Protein AF-A0AAD1P1B4-F1 (afdb_monomer)

Foldseek 3Di:
DEPLLLVLVVVCQVDPFDFPVNVCVVSVDDPVVVVVSLVLLQVQADPQFRWDDDPRTIHGPDHPVRLLVSQVPDALVSYQYDLLLLLLLVLLVLLLDQFDAQVVSCVRNVDDPVSSVVSVVVNQVLQVVQQKDWDADPPTHIHIDDQNLLSLLSNLVSLLVQWFQDPLRAIDGDSNDHNSSPSSPVVLCVSLVVQLVLQSVLCVPQPVVAFAADRSLSSSSSSSSSSQVSCVVVVNHRPDQPLLPPFDFDQSVSDVDDSVRSSSRLSSLLGHTPDHPDQDDGPVCLVLLVQLLVLLQVPAPFDQPCSPVSSRVSSSLLSNQLSCQSSVPDDDDPVQPCQCVVCVPSLVSNLVSCVVVCVVSVGHRDSSSSSVVSVSSVVSSVVRVVVVVVVVVVVD

InterPro domains:
  IPR050661 BglG family transcriptional antiterminators [PTHR30185] (6-380)

Radius of gyration: 24.42 Å; Cα contacts (8 Å, |Δi|>4): 471; chains: 1; bounding box: 84×42×64 Å

Solvent-accessible surface area (backbone atoms only — not comparable to full-atom values): 22217 Å² total; per-residue (Å²): 92,38,67,64,51,56,52,50,52,54,49,45,54,76,44,55,73,30,49,47,66,57,51,28,63,77,67,74,42,56,71,69,55,52,53,50,45,40,52,63,50,37,76,69,41,59,80,88,37,33,64,44,76,60,90,64,29,38,39,52,67,40,47,73,69,55,50,28,55,42,37,74,68,52,44,45,91,58,35,57,76,52,58,67,51,53,39,55,42,50,51,42,48,28,67,78,33,83,60,37,39,61,76,69,62,46,56,68,53,72,63,54,74,70,53,60,59,66,32,47,65,58,43,50,52,62,30,53,81,57,67,33,45,79,45,79,41,89,100,59,29,33,21,68,48,62,57,55,63,52,52,50,52,56,41,33,63,61,46,54,79,15,40,39,71,49,73,93,66,38,79,39,67,34,71,77,31,51,59,57,37,40,55,42,23,53,51,49,54,61,80,25,47,70,28,42,55,53,25,40,52,48,39,60,73,53,40,53,82,66,35,38,59,32,72,68,35,44,48,47,51,39,49,38,42,11,50,50,50,45,34,42,76,72,69,56,62,59,86,73,42,73,90,52,69,84,60,73,66,65,88,63,73,78,52,96,47,68,40,51,28,51,47,47,25,44,53,58,58,40,44,53,65,75,40,63,94,70,83,84,81,34,83,82,51,53,65,54,46,53,52,27,49,51,54,57,49,71,76,44,95,62,73,77,85,56,59,66,63,52,46,52,55,53,42,54,49,52,57,16,49,55,51,23,50,78,67,69,61,79,80,91,55,81,86,40,72,57,40,50,81,76,37,51,70,59,40,55,51,54,59,58,46,43,45,69,56,25,63,76,70,74,46,69,82,48,70,66,52,51,30,49,53,48,50,54,51,51,52,50,57,52,54,40,51,55,51,51,52,52,59,64,64,73,76,115

Sequence (396 aa):
MNHFDLSFLKYLQDNSPLPVEEAVERFGKTLSTLKRTMKELNELLPENVQLHQDNQFITTRIGYSEYRQFLARVQFNRYITTAEERVKDLFVALCLHDVVNKNDYYKKFYVSAGTVKNDNPVMMSLVQERDLIVQSIPRKGSRLAGDEFQLRLAACMTILKTVEIGEDHRLIAHQANEPTGRSIAEQFLHECAAQINQAVDYYEEKISPVIALGYNGRKYLLVYLSLALHRIRRGHRITESSAAEFLTTFPYGVLPDADENICLDLLIASLTFTHRPFTLYDARLVSYVKRTCHALAGCLENTIHNQHAWFAEIYNFIYAAIIQNKFHLWFDDKKLHDVQRRYPELWEHVQYAVKEIEHHWQTTFSAIHLATLVLIIKKYALKNRVLAIRKSGSLL

Organism: Citrobacter braakii (NCBI:txid57706)

Secondary structure (DSSP, 8-state):
-BHHHHHHHHHHHHH-SEEHHHHHHHHT--HHHHHHHHHHHHTTS-GGG--EEETTEEE----HHHHHHHHHH--GGG-B--HHHHHHHHHHHHHHSS-B-HHHHHGGGT--HHHHHHHHHHHHHHHHTTTEEEEEETTTEEEEEE-HHHHHHHHHHHHHTTEEE-GGG-EEE-TT--HHHHHHHHHHHHHTHHHHHHHHHHIIIIITTT-EE-HHHHHHHHHHHHHHHHHHHTT------GGGTTS-------SSSHHHHHHHHHHHHTSPEEE-S-----HHHHHHHHHHHHHHHTT-SS--S-HHHHHHHHHHHHHHHHHHHHTT-----GGGTTHHHH-HHHHHHHHHHHHHHHHHHT----HHHHHHHHHHHHHHHHHHHHHHHHHHHT--

Mean predicted aligned error: 5.77 Å

Nearest PDB structures (foldseek):
  3rio-assembly1_A  TM=8.010E-01  e=2.806E-01  Bacillus subtilis

pLDDT: mean 92.09, std 7.9, range [37.03, 98.69]

Structure (mmCIF, N/CA/C/O backbone):
data_AF-A0AAD1P1B4-F1
#
_entry.id   AF-A0AAD1P1B4-F1
#
loop_
_atom_site.group_PDB
_atom_site.id
_atom_site.type_symbol
_atom_site.label_atom_id
_atom_site.label_alt_id
_atom_site.label_comp_id
_atom_site.label_asym_id
_atom_site.label_entity_id
_atom_site.label_seq_id
_atom_site.pdbx_PDB_ins_code
_atom_site.Cartn_x
_atom_site.Cartn_y
_atom_site.Cartn_z
_atom_site.occupancy
_atom_site.B_iso_or_equiv
_atom_site.auth_seq_id
_atom_site.auth_comp_id
_atom_site.auth_asym_id
_atom_site.auth_atom_id
_atom_site.pdbx_PDB_model_num
ATOM 1 N N . MET A 1 1 ? -5.031 7.554 25.558 1.00 91.44 1 MET A N 1
ATOM 2 C CA . MET A 1 1 ? -4.159 7.125 24.451 1.00 91.44 1 MET A CA 1
ATOM 3 C C . MET A 1 1 ? -4.677 7.582 23.093 1.00 91.44 1 MET A C 1
ATOM 5 O O . MET A 1 1 ? -5.879 7.550 22.853 1.00 91.44 1 MET A O 1
ATOM 9 N N . ASN A 1 2 ? -3.782 8.007 22.212 1.00 92.56 2 ASN A N 1
ATOM 10 C CA . ASN A 1 2 ? -4.012 8.453 20.838 1.00 92.56 2 ASN A CA 1
ATOM 11 C C . ASN A 1 2 ? -2.804 8.063 19.953 1.00 92.56 2 ASN A C 1
ATOM 13 O O . ASN A 1 2 ? -1.852 7.446 20.433 1.00 92.56 2 ASN A O 1
ATOM 17 N N . HIS A 1 3 ? -2.827 8.433 18.669 1.00 91.50 3 HIS A N 1
ATOM 18 C CA . HIS A 1 3 ? -1.754 8.107 17.719 1.00 91.50 3 HIS A CA 1
ATOM 19 C C . HIS A 1 3 ? -0.358 8.604 18.153 1.00 91.50 3 HIS A C 1
ATOM 21 O O . HIS A 1 3 ? 0.642 7.920 17.936 1.00 91.50 3 HIS A O 1
ATOM 27 N N . PHE A 1 4 ? -0.267 9.768 18.808 1.00 94.25 4 PHE A N 1
ATOM 28 C CA . PHE A 1 4 ? 1.010 10.274 19.318 1.00 94.25 4 PHE A CA 1
ATOM 29 C C . PHE A 1 4 ? 1.595 9.355 20.397 1.00 94.25 4 PHE A C 1
ATOM 31 O O . PHE A 1 4 ? 2.793 9.092 20.373 1.00 94.25 4 PHE A O 1
ATOM 38 N N . ASP A 1 5 ? 0.772 8.811 21.294 1.00 95.06 5 ASP A N 1
ATOM 39 C CA . ASP A 1 5 ? 1.265 7.913 22.343 1.00 95.06 5 ASP A CA 1
ATOM 40 C C . ASP A 1 5 ? 1.856 6.621 21.745 1.00 95.06 5 ASP A C 1
ATOM 42 O O . ASP A 1 5 ? 2.903 6.146 22.191 1.00 95.06 5 ASP A O 1
ATOM 46 N N . LEU A 1 6 ? 1.232 6.084 20.687 1.00 94.62 6 LEU A N 1
ATOM 47 C CA . LEU A 1 6 ? 1.732 4.904 19.971 1.00 94.62 6 LEU A CA 1
ATOM 48 C C . LEU A 1 6 ? 3.036 5.194 19.215 1.00 94.62 6 LEU A C 1
ATOM 50 O O . LEU A 1 6 ? 3.967 4.383 19.266 1.00 94.62 6 LEU A O 1
ATOM 54 N N . SER A 1 7 ? 3.131 6.353 18.551 1.00 93.69 7 SER A N 1
ATOM 55 C CA . SER A 1 7 ? 4.341 6.750 17.821 1.00 93.69 7 SER A CA 1
ATOM 56 C C . SER A 1 7 ? 5.510 7.049 18.765 1.00 93.69 7 SER A C 1
ATOM 58 O O . SER A 1 7 ? 6.650 6.685 18.470 1.00 93.69 7 SER A O 1
ATOM 60 N N . PHE A 1 8 ? 5.223 7.628 19.933 1.00 96.38 8 PHE A N 1
ATOM 61 C CA . PHE A 1 8 ? 6.200 7.872 20.986 1.00 96.38 8 PHE A CA 1
ATOM 62 C C . PHE A 1 8 ? 6.771 6.562 21.536 1.00 96.38 8 PHE A C 1
ATOM 64 O O . PHE A 1 8 ? 7.991 6.402 21.592 1.00 96.38 8 PHE A O 1
ATOM 71 N N . LEU A 1 9 ? 5.908 5.590 21.861 1.00 96.25 9 LEU A N 1
ATOM 72 C CA . LEU A 1 9 ? 6.353 4.277 22.332 1.00 96.25 9 LEU A CA 1
ATOM 73 C C . LEU A 1 9 ? 7.196 3.548 21.279 1.00 96.25 9 LEU A C 1
ATOM 75 O O . LEU A 1 9 ? 8.240 2.985 21.609 1.00 96.25 9 LEU A O 1
ATOM 79 N N . LYS A 1 10 ? 6.774 3.586 20.007 1.00 94.75 10 LYS A N 1
ATOM 80 C CA . LYS A 1 10 ? 7.530 2.978 18.906 1.00 94.75 10 LYS A CA 1
ATOM 81 C C . LYS A 1 10 ? 8.913 3.608 18.755 1.00 94.75 10 LYS A C 1
ATOM 83 O O . LYS A 1 10 ? 9.893 2.894 18.573 1.00 94.75 10 LYS A O 1
ATOM 88 N N . TYR A 1 11 ? 9.003 4.932 18.852 1.00 94.94 11 TYR A N 1
ATOM 89 C CA . TYR A 1 11 ? 10.284 5.623 18.755 1.00 94.94 11 TYR A CA 1
ATOM 90 C C . TYR A 1 11 ? 11.222 5.260 19.907 1.00 94.94 11 TYR A C 1
ATOM 92 O O . TYR A 1 11 ? 12.392 4.972 19.665 1.00 94.94 11 TYR A O 1
ATOM 100 N N . LEU A 1 12 ? 10.707 5.208 21.139 1.00 94.81 12 LEU A N 1
ATOM 101 C CA . LEU A 1 12 ? 11.480 4.779 22.305 1.00 94.81 12 LEU A CA 1
ATOM 102 C C . LEU A 1 12 ? 11.983 3.340 22.174 1.00 94.81 12 LEU A C 1
ATOM 104 O O . LEU A 1 12 ? 13.131 3.075 22.506 1.00 94.81 12 LEU A O 1
ATOM 108 N N . GLN A 1 13 ? 11.165 2.431 21.641 1.00 94.94 13 GLN A N 1
ATOM 109 C CA . GLN A 1 13 ? 11.558 1.041 21.390 1.00 94.94 13 GLN A CA 1
ATOM 110 C C . GLN A 1 13 ? 12.777 0.925 20.455 1.00 94.94 13 GLN A C 1
ATOM 112 O O . GLN A 1 13 ? 13.533 -0.038 20.564 1.00 94.94 13 GLN A O 1
ATOM 117 N N . ASP A 1 14 ? 12.972 1.883 19.545 1.00 92.12 14 ASP A N 1
ATOM 118 C CA . ASP A 1 14 ? 14.087 1.885 18.591 1.00 92.12 14 ASP A CA 1
ATOM 119 C C . ASP A 1 14 ? 15.277 2.763 19.047 1.00 92.12 14 ASP A C 1
ATOM 121 O O . ASP A 1 14 ? 16.375 2.606 18.518 1.00 92.12 14 ASP A O 1
ATOM 125 N N . ASN A 1 15 ? 15.081 3.681 20.006 1.00 93.69 15 ASN A N 1
ATOM 126 C CA . ASN A 1 15 ? 16.052 4.737 20.353 1.00 93.69 15 ASN A CA 1
ATOM 127 C C . ASN A 1 15 ? 16.263 4.913 21.871 1.00 93.69 15 ASN A C 1
ATOM 129 O O . ASN A 1 15 ? 16.631 5.995 22.319 1.00 93.69 15 ASN A O 1
ATOM 133 N N . SER A 1 16 ? 16.000 3.890 22.690 1.00 91.25 16 SER A N 1
ATOM 134 C CA . SER A 1 16 ? 16.293 3.951 24.130 1.00 91.25 16 SER A CA 1
ATOM 135 C C . SER A 1 16 ? 17.776 3.649 24.410 1.00 91.25 16 SER A C 1
ATOM 137 O O . SER A 1 16 ? 18.298 2.680 23.852 1.00 91.25 16 SER A O 1
ATOM 139 N N . PRO A 1 17 ? 18.461 4.404 25.296 1.00 94.62 17 PRO A N 1
ATOM 140 C CA . PRO A 1 17 ? 17.980 5.567 26.053 1.00 94.62 17 PRO A CA 1
ATOM 141 C C . PRO A 1 17 ? 17.828 6.826 25.184 1.00 94.62 17 PRO A C 1
ATOM 143 O O . PRO A 1 17 ? 18.706 7.138 24.386 1.00 94.62 17 PRO A O 1
ATOM 146 N N . LEU A 1 18 ? 16.743 7.580 25.393 1.00 96.12 18 LEU A N 1
ATOM 147 C CA . LEU A 1 18 ? 16.405 8.765 24.597 1.00 96.12 18 LEU A CA 1
ATOM 148 C C . LEU A 1 18 ? 16.591 10.059 25.410 1.00 96.12 18 LEU A C 1
ATOM 150 O O . LEU A 1 18 ? 15.921 10.202 26.436 1.00 96.12 18 LEU A O 1
ATOM 154 N N . PRO A 1 19 ? 17.425 11.026 24.982 1.00 97.12 19 PRO A N 1
ATOM 155 C CA . PRO A 1 19 ? 17.491 12.339 25.621 1.00 97.12 19 PRO A CA 1
ATOM 156 C C . PRO A 1 19 ? 16.135 13.063 25.626 1.00 97.12 19 PRO A C 1
ATOM 158 O O . PRO A 1 19 ? 15.416 13.096 24.627 1.00 97.12 19 PRO A O 1
ATOM 161 N N . VAL A 1 20 ? 15.787 13.698 26.746 1.00 96.12 20 VAL A N 1
ATOM 162 C CA . VAL A 1 20 ? 14.531 14.448 26.911 1.00 96.12 20 VAL A CA 1
ATOM 163 C C . VAL A 1 20 ? 14.445 15.619 25.932 1.00 96.12 20 VAL A C 1
ATOM 165 O O . VAL A 1 20 ? 13.376 15.858 25.375 1.00 96.12 20 VAL A O 1
ATOM 168 N N . GLU A 1 21 ? 15.546 16.337 25.714 1.00 95.88 21 GLU A N 1
ATOM 169 C CA . GLU A 1 21 ? 15.596 17.466 24.776 1.00 95.88 21 GLU A CA 1
ATOM 170 C C . GLU A 1 21 ? 15.303 17.008 23.344 1.00 95.88 21 GLU A C 1
ATOM 172 O O . GLU A 1 21 ? 14.445 17.591 22.682 1.00 95.88 21 GLU A O 1
ATOM 177 N N . GLU A 1 22 ? 15.905 15.891 22.921 1.00 95.75 22 GLU A N 1
ATOM 178 C CA . GLU A 1 22 ? 15.639 15.276 21.617 1.00 95.75 22 GLU A CA 1
ATOM 179 C C . GLU A 1 22 ? 14.166 14.863 21.486 1.00 95.75 22 GLU A C 1
ATOM 181 O O . GLU A 1 22 ? 13.530 15.117 20.464 1.00 95.75 22 GLU A O 1
ATOM 186 N N . ALA A 1 23 ? 13.581 14.263 22.528 1.00 94.81 23 ALA A N 1
ATOM 187 C CA . ALA A 1 23 ? 12.168 13.893 22.522 1.00 94.81 23 ALA A CA 1
ATOM 188 C C . ALA A 1 23 ? 11.247 15.124 22.401 1.00 94.81 23 ALA A C 1
ATOM 190 O O . ALA A 1 23 ? 10.267 15.104 21.652 1.00 94.81 23 ALA A O 1
ATOM 191 N N . VAL A 1 24 ? 11.551 16.204 23.123 1.00 95.75 24 VAL A N 1
ATOM 192 C CA . VAL A 1 24 ? 10.784 17.458 23.078 1.00 95.75 24 VAL A CA 1
ATOM 193 C C . VAL A 1 24 ? 10.847 18.084 21.687 1.00 95.75 24 VAL A C 1
ATOM 195 O O . VAL A 1 24 ? 9.801 18.438 21.139 1.00 95.75 24 VAL A O 1
ATOM 198 N N . GLU A 1 25 ? 12.045 18.176 21.109 1.00 94.88 25 GLU A N 1
ATOM 199 C CA . GLU A 1 25 ? 12.268 18.729 19.773 1.00 94.88 25 GLU A CA 1
ATOM 200 C C . GLU A 1 25 ? 11.558 17.892 18.706 1.00 94.88 25 GLU A C 1
ATOM 202 O O . GLU A 1 25 ? 10.738 18.410 17.946 1.00 94.88 25 GLU A O 1
ATOM 207 N N . ARG A 1 26 ? 11.792 16.575 18.700 1.00 93.69 26 ARG A N 1
ATOM 208 C CA . ARG A 1 26 ? 11.261 15.664 17.682 1.00 93.69 26 ARG A CA 1
ATOM 209 C C . ARG A 1 26 ? 9.738 15.650 17.630 1.00 93.69 26 ARG A C 1
ATOM 211 O O . ARG A 1 26 ? 9.158 15.610 16.547 1.00 93.69 26 ARG A O 1
ATOM 218 N N . PHE A 1 27 ? 9.086 15.615 18.790 1.00 94.19 27 PHE A N 1
ATOM 219 C CA . PHE A 1 27 ? 7.631 15.491 18.863 1.00 94.19 27 PHE A CA 1
ATOM 220 C C . PHE A 1 27 ? 6.909 16.837 18.990 1.00 94.19 27 PHE A C 1
ATOM 222 O O . PHE A 1 27 ? 5.675 16.871 18.953 1.00 94.19 27 PHE A O 1
ATOM 229 N N . GLY A 1 28 ? 7.645 17.939 19.168 1.00 95.19 28 GLY A N 1
ATOM 230 C CA . GLY A 1 28 ? 7.071 19.260 19.423 1.00 95.19 28 GLY A CA 1
ATOM 231 C C . GLY A 1 28 ? 6.165 19.275 20.660 1.00 95.19 28 GLY A C 1
ATOM 232 O O . GLY A 1 28 ? 5.121 19.930 20.663 1.00 95.19 28 GLY A O 1
ATOM 233 N N . LYS A 1 29 ? 6.500 18.487 21.693 1.00 95.31 29 LYS A N 1
ATOM 234 C CA . LYS A 1 29 ? 5.714 18.343 22.932 1.00 95.31 29 LYS A CA 1
ATOM 235 C C . LYS A 1 29 ? 6.515 18.801 24.138 1.00 95.31 29 LYS A C 1
ATOM 237 O O . LYS A 1 29 ? 7.717 18.605 24.208 1.00 95.31 29 LYS A O 1
ATOM 242 N N . THR A 1 30 ? 5.831 19.345 25.140 1.00 95.81 30 THR A N 1
ATOM 243 C CA . THR A 1 30 ? 6.469 19.705 26.412 1.00 95.81 30 THR A CA 1
ATOM 244 C C . THR A 1 30 ? 6.820 18.463 27.231 1.00 95.81 30 THR A C 1
ATOM 246 O O . THR A 1 30 ? 6.115 17.454 27.166 1.00 95.81 30 THR A O 1
ATOM 249 N N . LEU A 1 31 ? 7.831 18.562 28.101 1.00 94.25 31 LEU A N 1
ATOM 250 C CA . LEU A 1 31 ? 8.178 17.494 29.048 1.00 94.25 31 LEU A CA 1
ATOM 251 C C . LEU A 1 31 ? 6.977 17.044 29.899 1.00 94.25 31 LEU A C 1
ATOM 253 O O . LEU A 1 31 ? 6.801 15.857 30.149 1.00 94.25 31 LEU A O 1
ATOM 257 N N . SER A 1 32 ? 6.114 17.976 30.313 1.00 95.31 32 SER A N 1
ATOM 258 C CA . SER A 1 32 ? 4.880 17.647 31.043 1.00 95.31 32 SER A CA 1
ATOM 259 C C . SER A 1 32 ? 3.954 16.729 30.231 1.00 95.31 32 SER A C 1
ATOM 261 O O . SER A 1 32 ? 3.414 15.754 30.755 1.00 95.31 32 SER A O 1
ATOM 263 N N . THR A 1 33 ? 3.833 16.985 28.924 1.00 95.69 33 THR A N 1
ATOM 264 C CA . THR A 1 33 ? 3.053 16.136 28.014 1.00 95.69 33 THR A CA 1
ATOM 265 C C . THR A 1 33 ? 3.684 14.754 27.878 1.00 95.69 33 THR A C 1
ATOM 267 O O . THR A 1 33 ? 2.970 13.764 28.007 1.00 95.69 33 THR A O 1
ATOM 270 N N . LEU A 1 34 ? 5.009 14.681 27.698 1.00 95.94 34 LEU A N 1
ATOM 271 C CA . LEU A 1 34 ? 5.738 13.409 27.618 1.00 95.94 34 LEU A CA 1
ATOM 272 C C . LEU A 1 34 ? 5.550 12.571 28.890 1.00 95.94 34 LEU A C 1
ATOM 274 O O . LEU A 1 34 ? 5.220 11.393 28.799 1.00 95.94 34 LEU A O 1
ATOM 278 N N . LYS A 1 35 ? 5.656 13.184 30.078 1.00 95.62 35 LYS A N 1
ATOM 279 C CA . LYS A 1 35 ? 5.417 12.511 31.367 1.00 95.62 35 LYS A CA 1
ATOM 280 C C . LYS A 1 35 ? 4.000 11.950 31.486 1.00 95.62 35 LYS A C 1
ATOM 282 O O . LYS A 1 35 ? 3.823 10.831 31.964 1.00 95.62 35 LYS A O 1
ATOM 287 N N . ARG A 1 36 ? 2.985 12.706 31.052 1.00 95.50 36 ARG A N 1
ATOM 288 C CA . ARG A 1 36 ? 1.595 12.223 31.037 1.00 95.50 36 ARG A CA 1
ATOM 289 C C . ARG A 1 36 ? 1.431 11.040 30.083 1.00 95.50 36 ARG A C 1
ATOM 291 O O . ARG A 1 36 ? 0.841 10.043 30.479 1.00 95.50 36 ARG A O 1
ATOM 298 N N . THR A 1 37 ? 1.998 11.125 28.883 1.00 96.31 37 THR A N 1
ATOM 299 C CA . THR A 1 37 ? 1.997 10.021 27.916 1.00 96.31 37 THR A CA 1
ATOM 300 C C . THR A 1 37 ? 2.697 8.784 28.478 1.00 96.31 37 THR A C 1
ATOM 302 O O . THR A 1 37 ? 2.129 7.701 28.424 1.00 96.31 37 THR A O 1
ATOM 305 N N . MET A 1 38 ? 3.872 8.919 29.102 1.00 96.81 38 MET A N 1
ATOM 306 C CA . MET A 1 38 ? 4.551 7.797 29.768 1.00 96.81 38 MET A CA 1
ATOM 307 C C . MET A 1 38 ? 3.666 7.147 30.832 1.00 96.81 38 MET A C 1
ATOM 309 O O . MET A 1 38 ? 3.580 5.924 30.887 1.00 96.81 38 MET A O 1
ATOM 313 N N . LYS A 1 39 ? 2.969 7.952 31.646 1.00 95.50 39 LYS A N 1
ATOM 314 C CA . LYS A 1 39 ? 2.018 7.440 32.638 1.00 95.50 39 LYS A CA 1
ATOM 315 C C . LYS A 1 39 ? 0.892 6.640 31.974 1.00 95.50 39 LYS A C 1
ATOM 317 O O . LYS A 1 39 ? 0.645 5.519 32.398 1.00 95.50 39 LYS A O 1
ATOM 322 N N . GLU A 1 40 ? 0.260 7.179 30.929 1.00 94.44 40 GLU A N 1
ATOM 323 C CA . GLU A 1 40 ? -0.802 6.483 30.181 1.00 94.44 40 GLU A CA 1
ATOM 324 C C . GLU A 1 40 ? -0.313 5.173 29.540 1.00 94.44 40 GLU A C 1
ATOM 326 O O . GLU A 1 40 ? -1.031 4.176 29.536 1.00 94.44 40 GLU A O 1
ATOM 331 N N . LEU A 1 41 ? 0.912 5.149 29.008 1.00 96.06 41 LEU A N 1
ATOM 332 C CA . LEU A 1 41 ? 1.515 3.946 28.428 1.00 96.06 41 LEU A CA 1
ATOM 333 C C . LEU A 1 41 ? 1.821 2.895 29.506 1.00 96.06 41 LEU A C 1
ATOM 335 O O . LEU A 1 41 ? 1.516 1.714 29.324 1.00 96.06 41 LEU A O 1
ATOM 339 N N . ASN A 1 42 ? 2.366 3.322 30.648 1.00 96.44 42 ASN A N 1
ATOM 340 C CA . ASN A 1 42 ? 2.722 2.443 31.764 1.00 96.44 42 ASN A CA 1
ATOM 341 C C . ASN A 1 42 ? 1.509 1.736 32.390 1.00 96.44 42 ASN A C 1
ATOM 343 O O . ASN A 1 42 ? 1.678 0.659 32.952 1.00 96.44 42 ASN A O 1
ATOM 347 N N . GLU A 1 43 ? 0.291 2.267 32.236 1.00 93.94 43 GLU A N 1
ATOM 348 C CA . GLU A 1 43 ? -0.943 1.588 32.669 1.00 93.94 43 GLU A CA 1
ATOM 349 C C . GLU A 1 43 ? -1.219 0.273 31.916 1.00 93.94 43 GLU A C 1
ATOM 351 O O . GLU A 1 43 ? -1.949 -0.580 32.422 1.00 93.94 43 GLU A O 1
ATOM 356 N N . LEU A 1 44 ? -0.670 0.098 30.708 1.00 93.31 44 LEU A N 1
ATOM 357 C CA . LEU A 1 44 ? -0.829 -1.126 29.906 1.00 93.31 44 LEU A CA 1
ATOM 358 C C . LEU A 1 44 ? 0.464 -1.943 29.776 1.00 93.31 44 LEU A C 1
ATOM 360 O O . LEU A 1 44 ? 0.412 -3.105 29.351 1.00 93.31 44 LEU A O 1
ATOM 364 N N . LEU A 1 45 ? 1.612 -1.349 30.113 1.00 95.12 45 LEU A N 1
ATOM 365 C CA . LEU A 1 45 ? 2.912 -2.002 30.021 1.00 95.12 45 LEU A CA 1
ATOM 366 C C . LEU A 1 45 ? 3.223 -2.830 31.275 1.00 95.12 45 LEU A C 1
ATOM 368 O O . LEU A 1 45 ? 2.990 -2.368 32.394 1.00 95.12 45 LEU A O 1
ATOM 372 N N . PRO A 1 46 ? 3.800 -4.034 31.108 1.00 94.25 46 PRO A N 1
ATOM 373 C CA . PRO A 1 46 ? 4.372 -4.788 32.218 1.00 94.25 46 PRO A CA 1
ATOM 374 C C . PRO A 1 46 ? 5.449 -3.985 32.960 1.00 94.25 46 PRO A C 1
ATOM 376 O O . PRO A 1 46 ? 6.230 -3.274 32.326 1.00 94.25 46 PRO A O 1
ATOM 379 N N . GLU A 1 47 ? 5.531 -4.146 34.284 1.00 94.19 47 GLU A N 1
ATOM 380 C CA . GLU A 1 47 ? 6.455 -3.395 35.155 1.00 94.19 47 GLU A CA 1
ATOM 381 C C . GLU A 1 47 ? 7.912 -3.436 34.672 1.00 94.19 47 GLU A C 1
ATOM 383 O O . GLU A 1 47 ? 8.605 -2.425 34.684 1.00 94.19 47 GLU A O 1
ATOM 388 N N . ASN A 1 48 ? 8.372 -4.585 34.171 1.00 93.81 48 ASN A N 1
ATOM 389 C CA . ASN A 1 48 ? 9.755 -4.791 33.740 1.00 93.81 48 ASN A CA 1
ATOM 390 C C . ASN A 1 48 ? 10.151 -4.037 32.455 1.00 93.81 48 ASN A C 1
ATOM 392 O O . ASN A 1 48 ? 11.336 -4.026 32.110 1.00 93.81 48 ASN A O 1
ATOM 396 N N . VAL A 1 49 ? 9.191 -3.442 31.739 1.00 96.12 49 VAL A N 1
ATOM 397 C CA . VAL A 1 49 ? 9.421 -2.664 30.506 1.00 96.12 49 VAL A CA 1
ATOM 398 C C . VAL A 1 49 ? 8.781 -1.276 30.538 1.00 96.12 49 VAL A C 1
ATOM 400 O O . VAL A 1 49 ? 8.717 -0.606 29.504 1.00 96.12 49 VAL A O 1
ATOM 403 N N . GLN A 1 50 ? 8.319 -0.828 31.707 1.00 97.06 50 GLN A N 1
ATOM 404 C CA . GLN A 1 50 ? 7.779 0.517 31.866 1.00 97.06 50 GLN A CA 1
ATOM 405 C C . GLN A 1 50 ? 8.800 1.593 31.472 1.00 97.06 50 GLN A C 1
ATOM 407 O O . GLN A 1 50 ? 10.014 1.381 31.428 1.00 97.06 50 GLN A O 1
ATOM 412 N N . LEU A 1 51 ? 8.267 2.753 31.104 1.00 97.06 51 LEU A N 1
ATOM 413 C CA . LEU A 1 51 ? 9.033 3.921 30.713 1.00 97.06 51 LEU A CA 1
ATOM 414 C C . LEU A 1 51 ? 9.399 4.689 31.978 1.00 97.06 51 LEU A C 1
ATOM 416 O O . LEU A 1 51 ? 8.514 5.058 32.759 1.00 97.06 51 LEU A O 1
ATOM 420 N N . HIS A 1 52 ? 10.682 4.989 32.134 1.00 95.38 52 HIS A N 1
ATOM 421 C CA . HIS A 1 52 ? 11.216 5.762 33.248 1.00 95.38 52 HIS A CA 1
ATOM 422 C C . HIS A 1 52 ? 11.915 7.015 32.727 1.00 95.38 52 HIS A C 1
ATOM 424 O O . HIS A 1 52 ? 12.399 7.046 31.597 1.00 95.38 52 HIS A O 1
ATOM 430 N N . GLN A 1 53 ? 11.920 8.074 33.534 1.00 93.69 53 GLN A N 1
ATOM 431 C CA . GLN A 1 53 ? 12.754 9.241 33.276 1.00 93.69 53 GLN A CA 1
ATOM 432 C C . GLN A 1 53 ? 13.861 9.272 34.323 1.00 93.69 53 GLN A C 1
ATOM 434 O O . GLN A 1 53 ? 13.587 9.510 35.499 1.00 93.69 53 GLN A O 1
ATOM 439 N N . ASP A 1 54 ? 15.096 9.124 33.861 1.00 90.75 54 ASP A N 1
ATOM 440 C CA . ASP A 1 54 ? 16.306 9.204 34.667 1.00 90.75 54 ASP A CA 1
ATOM 441 C C . ASP A 1 54 ? 17.058 10.483 34.278 1.00 90.75 54 ASP A C 1
ATOM 443 O O . ASP A 1 54 ? 17.737 10.553 33.251 1.00 90.75 54 ASP A O 1
ATOM 447 N N . ASN A 1 55 ? 16.908 11.537 35.086 1.00 88.56 55 ASN A N 1
ATOM 448 C CA . ASN A 1 55 ? 17.448 12.875 34.815 1.00 88.56 55 ASN A CA 1
ATOM 449 C C . ASN A 1 55 ? 17.059 13.403 33.417 1.00 88.56 55 ASN A C 1
ATOM 451 O O . ASN A 1 55 ? 15.910 13.795 33.189 1.00 88.56 55 ASN A O 1
ATOM 455 N N . GLN A 1 56 ? 18.032 13.436 32.503 1.00 93.56 56 GLN A N 1
ATOM 456 C CA . GLN A 1 56 ? 17.915 13.956 31.142 1.00 93.56 56 GLN A CA 1
ATOM 457 C C . GLN A 1 56 ? 17.530 12.884 30.116 1.00 93.56 56 GLN A C 1
ATOM 459 O O . GLN A 1 56 ? 17.438 13.206 28.937 1.00 93.56 56 GLN A O 1
ATOM 464 N N . PHE A 1 57 ? 17.283 11.639 30.530 1.00 96.56 57 PHE A N 1
ATOM 465 C CA . PHE A 1 57 ? 16.978 10.535 29.621 1.00 96.56 57 PHE A CA 1
ATOM 466 C C . PHE A 1 57 ? 15.644 9.870 29.946 1.00 96.56 57 PHE A C 1
ATOM 468 O O . PHE A 1 57 ? 15.230 9.788 31.101 1.00 96.56 57 PHE A O 1
ATOM 475 N N . ILE A 1 58 ? 14.989 9.366 28.905 1.00 97.12 58 ILE A N 1
ATOM 476 C CA . ILE A 1 58 ? 13.839 8.472 28.975 1.00 97.12 58 ILE A CA 1
ATOM 477 C C . ILE A 1 58 ? 14.328 7.068 28.616 1.00 97.12 58 ILE A C 1
ATOM 479 O O . ILE A 1 58 ? 14.884 6.838 27.537 1.00 97.12 58 ILE A O 1
ATOM 483 N N . THR A 1 59 ? 14.139 6.126 29.532 1.00 96.06 59 THR A N 1
ATOM 484 C CA . THR A 1 59 ? 14.670 4.762 29.462 1.00 96.06 59 THR A CA 1
ATOM 485 C C . THR A 1 59 ? 13.524 3.751 29.457 1.00 96.06 59 THR A C 1
ATOM 487 O O . THR A 1 59 ? 12.480 3.945 30.080 1.00 96.06 59 THR A O 1
ATOM 490 N N . THR A 1 60 ? 13.689 2.666 28.705 1.00 96.12 60 THR A N 1
ATOM 491 C CA . THR A 1 60 ? 12.776 1.517 28.704 1.00 96.12 60 THR A CA 1
ATOM 492 C C . THR A 1 60 ? 13.513 0.282 28.193 1.00 96.12 60 THR A C 1
ATOM 494 O O . THR A 1 60 ? 14.485 0.384 27.447 1.00 96.12 60 THR A O 1
ATOM 497 N N . ARG A 1 61 ? 13.051 -0.901 28.602 1.00 94.94 61 ARG A N 1
ATOM 498 C CA . ARG A 1 61 ? 13.523 -2.197 28.089 1.00 94.94 61 ARG A CA 1
ATOM 499 C C . ARG A 1 61 ? 12.558 -2.816 27.082 1.00 94.94 61 ARG A C 1
ATOM 501 O O . ARG A 1 61 ? 12.670 -4.003 26.790 1.00 94.94 61 ARG A O 1
ATOM 508 N N . ILE A 1 62 ? 11.580 -2.049 26.599 1.00 94.88 62 ILE A N 1
ATOM 509 C CA . ILE A 1 62 ? 10.580 -2.560 25.669 1.00 94.88 62 ILE A CA 1
ATOM 510 C C . ILE A 1 62 ? 11.253 -3.052 24.382 1.00 94.88 62 ILE A C 1
ATOM 512 O O . ILE A 1 62 ? 11.906 -2.296 23.664 1.00 94.88 62 ILE A O 1
ATOM 516 N N . GLY A 1 63 ? 11.101 -4.343 24.100 1.00 93.94 63 GLY A N 1
ATOM 517 C CA . GLY A 1 63 ? 11.494 -4.936 22.834 1.00 93.94 63 GLY A CA 1
ATOM 518 C C . GLY A 1 63 ? 10.332 -4.954 21.846 1.00 93.94 63 GLY A C 1
ATOM 519 O O . GLY A 1 63 ? 9.195 -4.575 22.140 1.00 93.94 63 GLY A O 1
ATOM 520 N N . TYR A 1 64 ? 10.603 -5.463 20.644 1.00 93.44 64 TYR A N 1
ATOM 521 C CA . TYR A 1 64 ? 9.567 -5.635 19.623 1.00 93.44 64 TYR A CA 1
ATOM 522 C C . TYR A 1 64 ? 8.445 -6.585 20.078 1.00 93.44 64 TYR A C 1
ATOM 524 O O . TYR A 1 64 ? 7.279 -6.393 19.734 1.00 93.44 64 TYR A O 1
ATOM 532 N N . SER A 1 65 ? 8.769 -7.608 20.878 1.00 93.44 65 SER A N 1
ATOM 533 C CA . SER A 1 65 ? 7.773 -8.562 21.370 1.00 93.44 65 SER A CA 1
ATOM 534 C C . SER A 1 65 ? 6.757 -7.897 22.297 1.00 93.44 65 SER A C 1
ATOM 536 O O . SER A 1 65 ? 5.551 -8.027 22.086 1.00 93.44 65 SER A O 1
ATOM 538 N N . GLU A 1 66 ? 7.239 -7.128 23.270 1.00 94.56 66 GLU A N 1
ATOM 539 C CA . GLU A 1 66 ? 6.412 -6.414 24.239 1.00 94.56 66 GLU A CA 1
ATOM 540 C C . GLU A 1 66 ? 5.605 -5.306 23.563 1.00 94.56 66 GLU A C 1
ATOM 542 O O . GLU A 1 66 ? 4.431 -5.131 23.882 1.00 94.56 66 GLU A O 1
ATOM 547 N N . TYR A 1 67 ? 6.180 -4.620 22.570 1.00 94.81 67 TYR A N 1
ATOM 548 C CA . TYR A 1 67 ? 5.458 -3.633 21.766 1.00 94.81 67 TYR A CA 1
ATOM 549 C C . TYR A 1 67 ? 4.253 -4.244 21.029 1.00 94.81 67 TYR A C 1
ATOM 551 O O . TYR A 1 67 ? 3.148 -3.703 21.095 1.00 94.81 67 TYR A O 1
ATOM 559 N N . ARG A 1 68 ? 4.417 -5.413 20.389 1.00 94.00 68 ARG A N 1
ATOM 560 C CA . ARG A 1 68 ? 3.295 -6.131 19.750 1.00 94.00 68 ARG A CA 1
ATOM 561 C C . ARG A 1 68 ? 2.210 -6.509 20.761 1.00 94.00 68 ARG A C 1
ATOM 563 O O . ARG A 1 68 ? 1.025 -6.295 20.509 1.00 94.00 68 ARG A O 1
ATOM 570 N N . GLN A 1 69 ? 2.606 -7.053 21.915 1.00 93.38 69 GLN A N 1
ATOM 571 C CA . GLN A 1 69 ? 1.665 -7.432 22.975 1.00 93.38 69 GLN A CA 1
ATOM 572 C C . GLN A 1 69 ? 0.917 -6.220 23.537 1.00 93.38 69 GLN A C 1
ATOM 574 O O . GLN A 1 69 ? -0.283 -6.305 23.797 1.00 93.38 69 GLN A O 1
ATOM 579 N N . PHE A 1 70 ? 1.609 -5.092 23.700 1.00 94.88 70 PHE A N 1
ATOM 580 C CA . PHE A 1 70 ? 1.008 -3.828 24.099 1.00 94.88 70 PHE A CA 1
ATOM 581 C C . PHE A 1 70 ? -0.058 -3.399 23.091 1.00 94.88 70 PHE A C 1
ATOM 583 O O . PHE A 1 70 ? -1.206 -3.191 23.484 1.00 94.88 70 PHE A O 1
ATOM 590 N N . LEU A 1 71 ? 0.280 -3.346 21.796 1.00 94.50 71 LEU A N 1
ATOM 591 C CA . LEU A 1 71 ? -0.669 -2.953 20.755 1.00 94.50 71 LEU A CA 1
ATOM 592 C C . LEU A 1 71 ? -1.917 -3.834 20.787 1.00 94.50 71 LEU A C 1
ATOM 594 O O . LEU A 1 71 ? -3.022 -3.294 20.800 1.00 94.50 71 LEU A O 1
ATOM 598 N N . ALA A 1 72 ? -1.763 -5.159 20.884 1.00 91.25 72 ALA A N 1
ATOM 599 C CA . ALA A 1 72 ? -2.875 -6.110 20.958 1.00 91.25 72 ALA A CA 1
ATOM 600 C C . ALA A 1 72 ? -3.863 -5.827 22.111 1.00 91.25 72 ALA A C 1
ATOM 602 O O . ALA A 1 72 ? -5.048 -6.142 22.002 1.00 91.25 72 ALA A O 1
ATOM 603 N N . ARG A 1 73 ? -3.405 -5.194 23.200 1.00 91.50 73 ARG A N 1
ATOM 604 C CA . ARG A 1 73 ? -4.238 -4.811 24.353 1.00 91.50 73 ARG A CA 1
ATOM 605 C C . ARG A 1 73 ? -4.928 -3.458 24.189 1.00 91.50 73 ARG A C 1
ATOM 607 O O . ARG A 1 73 ? -5.884 -3.189 24.915 1.00 91.50 73 ARG A O 1
ATOM 614 N N . VAL A 1 74 ? -4.479 -2.608 23.266 1.00 93.44 74 VAL A N 1
ATOM 615 C CA . VAL A 1 74 ? -5.118 -1.311 23.010 1.00 93.44 74 VAL A CA 1
ATOM 616 C C . VAL A 1 74 ? -6.455 -1.540 22.300 1.00 93.44 74 VAL A C 1
ATOM 618 O O . VAL A 1 74 ? -6.510 -2.104 21.206 1.00 93.44 74 VAL A O 1
ATOM 621 N N . GLN A 1 75 ? -7.530 -1.095 22.951 1.00 91.69 75 GLN A N 1
ATOM 622 C CA . GLN A 1 75 ? -8.921 -1.191 22.501 1.00 91.69 75 GLN A CA 1
ATOM 623 C C . GLN A 1 75 ? -9.453 0.195 22.111 1.00 91.69 75 GLN A C 1
ATOM 625 O O . GLN A 1 75 ? -9.006 1.204 22.660 1.00 91.69 75 GLN A O 1
ATOM 630 N N . PHE A 1 76 ? -10.451 0.265 21.220 1.00 94.06 76 PHE A N 1
ATOM 631 C CA . PHE A 1 76 ? -11.012 1.549 20.765 1.00 94.06 76 PHE A CA 1
ATOM 632 C C . PHE A 1 76 ? -11.605 2.408 21.891 1.00 94.06 76 PHE A C 1
ATOM 634 O O . PHE A 1 76 ? -11.523 3.627 21.828 1.00 94.06 76 PHE A O 1
ATOM 641 N N . ASN A 1 77 ? -12.130 1.811 22.964 1.00 91.56 77 ASN A N 1
ATOM 642 C CA . ASN A 1 77 ? -12.631 2.572 24.117 1.00 91.56 77 ASN A CA 1
ATOM 643 C C . ASN A 1 77 ? -11.523 3.269 24.939 1.00 91.56 77 ASN A C 1
ATOM 645 O O . ASN A 1 77 ? -11.828 4.106 25.785 1.00 91.56 77 ASN A O 1
ATOM 649 N N . ARG A 1 78 ? -10.247 2.931 24.706 1.00 90.31 78 ARG A N 1
ATOM 650 C CA . ARG A 1 78 ? -9.064 3.559 25.322 1.00 90.31 78 ARG A CA 1
ATOM 651 C C . ARG A 1 78 ? -8.186 4.303 24.309 1.00 90.31 78 ARG A C 1
ATOM 653 O O . ARG A 1 78 ? -7.156 4.860 24.695 1.00 90.31 78 ARG A O 1
ATOM 660 N N . TYR A 1 79 ? -8.590 4.326 23.038 1.00 94.50 79 TYR A N 1
ATOM 661 C CA . TYR A 1 79 ? -7.832 4.902 21.934 1.00 94.50 79 TYR A CA 1
ATOM 662 C C . TYR A 1 79 ? -8.645 5.961 21.187 1.00 94.50 79 TYR A C 1
ATOM 664 O O . TYR A 1 79 ? -9.658 5.673 20.552 1.00 94.50 79 TYR A O 1
ATOM 672 N N . ILE A 1 80 ? -8.174 7.203 21.242 1.00 93.94 80 ILE A N 1
ATOM 673 C CA . ILE A 1 80 ? -8.785 8.334 20.550 1.00 93.94 80 ILE A CA 1
ATOM 674 C C . ILE A 1 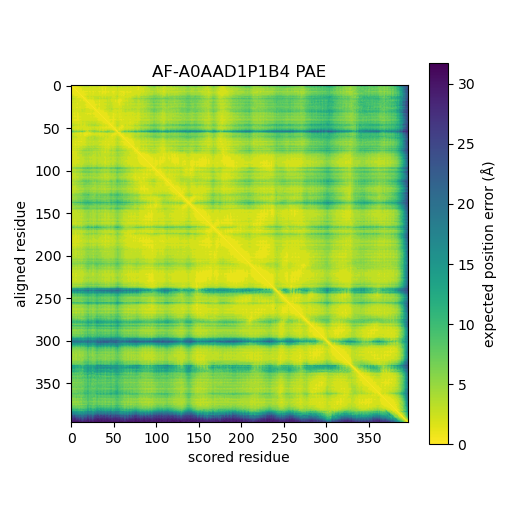80 ? -8.343 8.288 19.088 1.00 93.94 80 ILE A C 1
ATOM 676 O O . ILE A 1 80 ? -7.236 8.705 18.747 1.00 93.94 80 ILE A O 1
ATOM 680 N N . THR A 1 81 ? -9.231 7.780 18.237 1.00 95.75 81 THR A N 1
ATOM 681 C CA . THR A 1 81 ? -9.018 7.718 16.788 1.00 95.75 81 THR A CA 1
ATOM 682 C C . THR A 1 81 ? -9.040 9.110 16.153 1.00 95.75 81 THR A C 1
ATOM 684 O O . THR A 1 81 ? -9.773 10.015 16.567 1.00 95.75 81 THR A O 1
ATOM 687 N N . THR A 1 82 ? -8.269 9.276 15.089 1.00 95.75 82 THR A N 1
ATOM 688 C CA . THR A 1 82 ? -8.322 10.433 14.190 1.00 95.75 82 THR A CA 1
ATOM 689 C C . THR A 1 82 ? -9.411 10.259 13.126 1.00 95.75 82 THR A C 1
ATOM 691 O O . THR A 1 82 ? -9.924 9.159 12.907 1.00 95.75 82 THR A O 1
ATOM 694 N N . ALA A 1 83 ? -9.783 11.353 12.452 1.00 96.38 83 ALA A N 1
ATOM 695 C CA . ALA A 1 83 ? -10.731 11.297 11.336 1.00 96.38 83 ALA A CA 1
ATOM 696 C C . ALA A 1 83 ? -10.199 10.436 10.181 1.00 96.38 83 ALA A C 1
ATOM 698 O O . ALA A 1 83 ? -10.932 9.614 9.640 1.00 96.38 83 ALA A O 1
ATOM 699 N N . GLU A 1 84 ? -8.911 10.559 9.849 1.00 95.81 84 GLU A N 1
ATOM 700 C CA . GLU A 1 84 ? -8.289 9.754 8.794 1.00 95.81 84 GLU A CA 1
ATOM 701 C C . GLU A 1 84 ? -8.327 8.254 9.085 1.00 95.81 84 GLU A C 1
ATOM 703 O O . GLU A 1 84 ? -8.613 7.467 8.186 1.00 95.81 84 GLU A O 1
ATOM 708 N N . GLU A 1 85 ? -8.040 7.851 10.324 1.00 96.62 85 GLU A N 1
ATOM 709 C CA . GLU A 1 85 ? -8.096 6.448 10.737 1.00 96.62 85 GLU A CA 1
ATOM 710 C C . GLU A 1 85 ? -9.496 5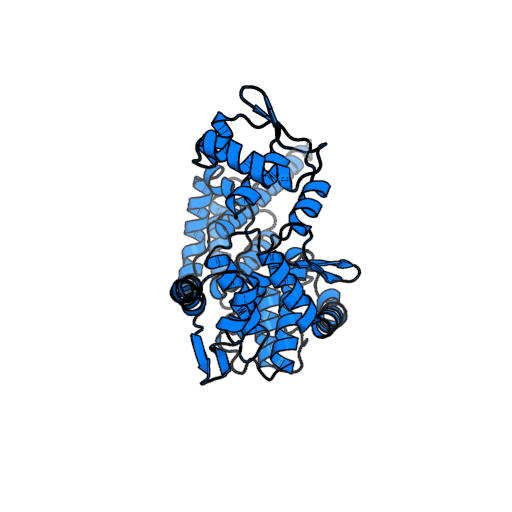.867 10.539 1.00 96.62 85 GLU A C 1
ATOM 712 O O . GLU A 1 85 ? -9.656 4.845 9.869 1.00 96.62 85 GLU A O 1
ATOM 717 N N . ARG A 1 86 ? -10.521 6.550 11.062 1.00 97.38 86 ARG A N 1
ATOM 718 C CA . ARG A 1 86 ? -11.914 6.101 10.937 1.00 97.38 86 ARG A CA 1
ATOM 719 C C . ARG A 1 86 ? -12.382 6.071 9.487 1.00 97.38 86 ARG A C 1
ATOM 721 O O . ARG A 1 86 ? -13.070 5.133 9.093 1.00 97.38 86 ARG A O 1
ATOM 728 N N . VAL A 1 87 ? -12.004 7.071 8.690 1.00 97.12 87 VAL A N 1
ATOM 729 C CA . VAL A 1 87 ? -12.377 7.157 7.274 1.00 97.12 87 VAL A CA 1
ATOM 730 C C . VAL A 1 87 ? -11.709 6.062 6.448 1.00 97.12 87 VAL A C 1
ATOM 732 O O . VAL A 1 87 ? -12.399 5.438 5.648 1.00 97.12 87 VAL A O 1
ATOM 735 N N . LYS A 1 88 ? -10.415 5.774 6.654 1.00 97.00 88 LYS A N 1
ATOM 736 C CA . LYS A 1 88 ? -9.712 4.667 5.975 1.00 97.00 88 LYS A CA 1
ATOM 737 C C . LYS A 1 88 ? -10.351 3.320 6.304 1.00 97.00 88 LYS A C 1
ATOM 739 O O . LYS A 1 88 ? -10.565 2.497 5.417 1.00 97.00 88 LYS A O 1
ATOM 744 N N . ASP A 1 89 ? -10.699 3.121 7.569 1.00 97.94 89 ASP A N 1
ATOM 745 C CA . ASP A 1 89 ? -11.353 1.904 8.029 1.00 97.94 89 ASP A CA 1
ATOM 746 C C . ASP A 1 89 ? -12.774 1.750 7.445 1.00 97.94 89 ASP A C 1
ATOM 748 O O . ASP A 1 89 ? -13.079 0.703 6.867 1.00 97.94 89 ASP A O 1
ATOM 752 N N . LEU A 1 90 ? -13.596 2.812 7.467 1.00 97.69 90 LEU A N 1
ATOM 753 C CA . LEU A 1 90 ? -14.911 2.837 6.808 1.00 97.69 90 LEU A CA 1
ATOM 754 C C . LEU A 1 90 ? -14.802 2.641 5.289 1.00 97.69 90 LEU A C 1
ATOM 756 O O . LEU A 1 90 ? -15.652 1.979 4.699 1.00 97.69 90 LEU A O 1
ATOM 760 N N . PHE A 1 91 ? -13.795 3.226 4.641 1.00 97.38 91 PHE A N 1
ATOM 761 C CA . PHE A 1 91 ? -13.594 3.109 3.198 1.00 97.38 91 PHE A CA 1
ATOM 762 C C . PHE A 1 91 ? -13.389 1.648 2.786 1.00 97.38 91 PHE A C 1
ATOM 764 O O . PHE A 1 91 ? -14.035 1.174 1.852 1.00 97.38 91 PHE A O 1
ATOM 771 N N . VAL A 1 92 ? -12.570 0.901 3.535 1.00 98.12 92 VAL A N 1
ATOM 772 C CA . VAL A 1 92 ? -12.400 -0.538 3.301 1.00 98.12 92 VAL A CA 1
ATOM 773 C C . VAL A 1 92 ? -13.710 -1.291 3.547 1.00 98.12 92 VAL A C 1
ATOM 775 O O . VAL A 1 92 ? -14.083 -2.115 2.717 1.00 98.12 92 VAL A O 1
ATOM 778 N N . ALA A 1 93 ? -14.473 -0.976 4.597 1.00 98.06 93 ALA A N 1
ATOM 779 C CA . ALA A 1 93 ? -15.780 -1.607 4.802 1.00 98.06 93 ALA A CA 1
ATOM 780 C C . ALA A 1 93 ? -16.767 -1.324 3.656 1.00 98.06 93 ALA A C 1
ATOM 782 O O . ALA A 1 93 ? -17.440 -2.233 3.181 1.00 98.06 93 ALA A O 1
ATOM 783 N N . LEU A 1 94 ? -16.829 -0.091 3.150 1.00 97.06 94 LEU A N 1
ATOM 784 C CA . LEU A 1 94 ? -17.651 0.256 1.984 1.00 97.06 94 LEU A CA 1
ATOM 785 C C . LEU A 1 94 ? -17.190 -0.437 0.693 1.00 97.06 94 LEU A C 1
ATOM 787 O O . LEU A 1 94 ? -17.984 -0.603 -0.228 1.00 97.06 94 LEU A O 1
ATOM 791 N N . CYS A 1 95 ? -15.917 -0.820 0.601 1.00 97.38 95 CYS A N 1
ATOM 792 C CA . CYS A 1 95 ? -15.407 -1.630 -0.498 1.00 97.38 95 CYS A CA 1
ATOM 793 C C . CYS A 1 95 ? -15.810 -3.105 -0.334 1.00 97.38 95 CYS A C 1
ATOM 795 O O . CYS A 1 95 ? -16.184 -3.767 -1.304 1.00 97.38 95 CYS A O 1
ATOM 797 N N . LEU A 1 96 ? -15.753 -3.631 0.890 1.00 97.75 96 LEU A N 1
ATOM 798 C CA . LEU A 1 96 ? -16.068 -5.028 1.191 1.00 97.75 96 LEU A CA 1
ATOM 799 C C . LEU A 1 96 ? -17.573 -5.314 1.211 1.00 97.75 96 LEU A C 1
ATOM 801 O O . LEU A 1 96 ? -17.958 -6.454 0.943 1.00 97.75 96 LEU A O 1
ATOM 805 N N . HIS A 1 97 ? -18.414 -4.311 1.477 1.00 96.19 97 HIS A N 1
ATOM 806 C CA . HIS A 1 97 ? -19.871 -4.420 1.586 1.00 96.19 97 HIS A CA 1
ATOM 807 C C . HIS A 1 97 ? -20.611 -3.547 0.564 1.00 96.19 97 HIS A C 1
ATOM 809 O O . HIS A 1 97 ? -20.190 -2.436 0.274 1.00 96.19 97 HIS A O 1
ATOM 815 N N . ASP A 1 98 ? -21.765 -4.004 0.058 1.00 91.12 98 ASP A N 1
ATOM 816 C CA . ASP A 1 98 ? -22.532 -3.234 -0.941 1.00 91.12 98 ASP A CA 1
ATOM 817 C C . ASP A 1 98 ? -23.103 -1.936 -0.367 1.00 91.12 98 ASP A C 1
ATOM 819 O O . ASP A 1 98 ? -23.213 -0.944 -1.079 1.00 91.12 98 ASP A O 1
ATOM 823 N N . VAL A 1 99 ? -23.519 -1.954 0.903 1.00 95.69 99 VAL A N 1
ATOM 824 C CA . VAL A 1 99 ? -24.053 -0.795 1.624 1.00 95.69 99 VAL A CA 1
ATOM 825 C C . VAL A 1 99 ? -23.655 -0.902 3.093 1.00 95.69 99 VAL A C 1
ATOM 827 O O . VAL A 1 99 ? -23.855 -1.944 3.712 1.00 95.69 99 VAL A O 1
ATOM 830 N N . VAL A 1 100 ? -23.148 0.189 3.667 1.00 96.69 100 VAL A N 1
ATOM 831 C CA . VAL A 1 100 ? -22.776 0.286 5.085 1.00 96.69 100 VAL A CA 1
ATOM 832 C C . VAL A 1 100 ? -23.604 1.368 5.769 1.00 96.69 100 VAL A C 1
ATOM 834 O O . VAL A 1 100 ? -23.633 2.523 5.332 1.00 96.69 100 VAL A O 1
ATOM 837 N N . ASN A 1 101 ? -24.255 1.025 6.881 1.00 95.50 101 ASN A N 1
ATOM 838 C CA . ASN A 1 101 ? -24.852 2.020 7.766 1.00 95.50 101 ASN A CA 1
ATOM 839 C C . ASN A 1 101 ? -23.741 2.706 8.574 1.00 95.50 101 ASN A C 1
ATOM 841 O O . ASN A 1 101 ? -23.208 2.134 9.521 1.00 95.50 101 ASN A O 1
ATOM 845 N N . LYS A 1 102 ? -23.403 3.947 8.203 1.00 91.94 102 LYS A N 1
ATOM 846 C CA . LYS A 1 102 ? -22.318 4.716 8.833 1.00 91.94 102 LYS A CA 1
ATOM 847 C C . LYS A 1 102 ? -22.507 4.895 10.341 1.00 91.94 102 LYS A C 1
ATOM 849 O O . LYS A 1 102 ? -21.542 4.772 11.083 1.00 91.94 102 LYS A O 1
ATOM 854 N N . ASN A 1 103 ? -23.729 5.161 10.803 1.00 90.12 103 ASN A N 1
ATOM 855 C CA . ASN A 1 103 ? -23.979 5.406 12.225 1.00 90.12 103 ASN A CA 1
ATOM 856 C C . ASN A 1 103 ? -23.757 4.143 13.055 1.00 90.12 103 ASN A C 1
ATOM 858 O O . ASN A 1 103 ? -23.150 4.214 14.120 1.00 90.12 103 ASN A O 1
ATOM 862 N N . ASP A 1 104 ? -24.216 2.992 12.561 1.00 94.00 104 ASP A N 1
ATOM 863 C CA . ASP A 1 104 ? -23.975 1.715 13.232 1.00 94.00 104 ASP A CA 1
ATOM 864 C C . ASP A 1 104 ? -22.501 1.321 13.163 1.00 94.00 104 ASP A C 1
ATOM 866 O O . ASP A 1 104 ? -21.927 0.924 14.175 1.00 94.00 104 ASP A O 1
ATOM 870 N N . TYR A 1 105 ? -21.867 1.520 12.006 1.00 95.25 105 TYR A N 1
ATOM 871 C CA . TYR A 1 105 ? -20.451 1.236 11.802 1.00 95.25 105 TYR A CA 1
ATOM 872 C C . TYR A 1 105 ? -19.555 1.996 12.785 1.00 95.25 105 TYR A C 1
ATOM 874 O O . TYR A 1 105 ? -18.635 1.433 13.373 1.00 95.25 105 TYR A O 1
ATOM 882 N N . TYR A 1 106 ? -19.852 3.276 13.012 1.00 95.19 106 TYR A N 1
ATOM 883 C CA . TYR A 1 106 ? -19.044 4.148 13.860 1.00 95.19 106 TYR A CA 1
ATOM 884 C C . TYR A 1 106 ? -19.151 3.856 15.361 1.00 95.19 106 TYR A C 1
ATOM 886 O O . TYR A 1 106 ? -18.297 4.321 16.122 1.00 95.19 106 TYR A O 1
ATOM 894 N N . LYS A 1 107 ? -20.137 3.060 15.805 1.00 94.62 107 LYS A N 1
ATOM 895 C CA . LYS A 1 107 ? -20.296 2.691 17.224 1.00 94.62 107 LYS A CA 1
ATOM 896 C C . LYS A 1 107 ? -19.031 2.053 17.799 1.00 94.62 107 LYS A C 1
ATOM 898 O O . LYS A 1 107 ? -18.696 2.320 18.950 1.00 94.62 107 LYS A O 1
ATOM 903 N N . LYS A 1 108 ? -18.286 1.285 16.994 1.00 94.69 108 LYS A N 1
ATOM 904 C CA . LYS A 1 108 ? -17.046 0.616 17.426 1.00 94.69 108 LYS A CA 1
ATOM 905 C C . LYS A 1 108 ? -15.934 1.581 17.851 1.00 94.69 108 LYS A C 1
ATOM 907 O O . LYS A 1 108 ? -15.077 1.202 18.640 1.00 94.69 108 LYS A O 1
ATOM 912 N N . PHE A 1 109 ? -15.954 2.821 17.358 1.00 95.44 109 PHE A N 1
ATOM 913 C CA . PHE A 1 109 ? -14.941 3.831 17.671 1.00 95.44 109 PHE A CA 1
ATOM 914 C C . PHE A 1 109 ? -15.253 4.649 18.926 1.00 95.44 109 PHE A C 1
ATOM 916 O O . PHE A 1 109 ? -14.433 5.479 19.305 1.00 95.44 109 PHE A O 1
ATOM 923 N N . TYR A 1 110 ? -16.421 4.454 19.553 1.00 94.81 110 TYR A N 1
ATOM 924 C CA . TYR A 1 110 ? -16.850 5.212 20.736 1.00 94.81 110 TYR A CA 1
ATOM 925 C C . TYR A 1 110 ? -16.834 6.741 20.525 1.00 94.81 110 TYR A C 1
ATOM 927 O O . TYR A 1 110 ? -16.500 7.505 21.429 1.00 94.81 110 TYR A O 1
ATOM 935 N N . VAL A 1 111 ? -17.205 7.202 19.324 1.00 93.88 111 VAL A N 1
ATOM 936 C CA . VAL A 1 111 ? -17.242 8.632 18.975 1.00 93.88 111 VAL A CA 1
ATOM 937 C C . VAL A 1 111 ? -18.661 9.198 18.943 1.00 93.88 111 VAL A C 1
ATOM 939 O O . VAL A 1 111 ? -19.638 8.487 18.712 1.00 93.88 111 VAL A O 1
ATOM 942 N N . SER A 1 112 ? -18.776 10.510 19.154 1.00 93.00 112 SER A N 1
ATOM 943 C CA . SER A 1 112 ? -20.059 11.219 19.114 1.00 93.00 112 SER A CA 1
ATOM 944 C C . SER A 1 112 ? -20.610 11.345 17.688 1.00 93.00 112 SER A C 1
ATOM 946 O O . SER A 1 112 ? -19.850 11.383 16.720 1.00 93.00 112 SER A O 1
ATOM 948 N N . ALA A 1 113 ? -21.925 11.536 17.545 1.00 90.50 113 ALA A N 1
ATOM 949 C CA . ALA A 1 113 ? -22.547 11.825 16.247 1.00 90.50 113 ALA A CA 1
ATOM 950 C C . ALA A 1 113 ? -21.976 13.092 15.572 1.00 90.50 113 ALA A C 1
ATOM 952 O O . ALA A 1 113 ? -21.850 13.143 14.348 1.00 90.50 113 ALA A O 1
ATOM 953 N N . GLY A 1 114 ? -21.579 14.100 16.361 1.00 93.12 114 GLY A N 1
ATOM 954 C CA . GLY A 1 114 ? -20.896 15.292 15.849 1.00 93.12 114 GLY A CA 1
ATOM 955 C C . GLY A 1 114 ? -19.545 14.957 15.212 1.00 93.12 114 GLY A C 1
ATOM 956 O O . GLY A 1 114 ? -19.224 15.464 14.141 1.00 93.12 114 GLY A O 1
ATOM 957 N N . THR A 1 115 ? -18.796 14.030 15.811 1.00 93.31 115 THR A N 1
ATOM 958 C CA . THR A 1 115 ? -17.538 13.515 15.252 1.00 93.31 115 THR A CA 1
ATOM 959 C C . THR A 1 115 ? -17.773 12.783 13.931 1.00 93.31 115 THR A C 1
ATOM 961 O O . THR A 1 115 ? -17.080 13.068 12.962 1.00 93.31 115 THR A O 1
ATOM 964 N N . VAL A 1 116 ? -18.797 11.922 13.844 1.00 92.69 116 VAL A N 1
ATOM 965 C CA . VAL A 1 116 ? -19.170 11.243 12.583 1.00 92.69 116 VAL A CA 1
ATOM 966 C C . VAL A 1 116 ? -19.451 12.259 11.473 1.00 92.69 116 VAL A C 1
ATOM 968 O O . VAL A 1 116 ? -19.015 12.092 10.336 1.00 92.69 116 VAL A O 1
ATOM 971 N N . LYS A 1 117 ? -20.160 13.349 11.795 1.00 91.81 117 LYS A N 1
ATOM 972 C CA . LYS A 1 117 ? -20.454 14.414 10.829 1.00 91.81 117 LYS A CA 1
ATOM 973 C C . LYS A 1 117 ? -19.179 15.102 10.329 1.00 91.81 117 LYS A C 1
ATOM 975 O O . LYS A 1 117 ? -19.086 15.371 9.131 1.00 91.81 117 LYS A O 1
ATOM 980 N N . ASN A 1 118 ? -18.223 15.353 11.222 1.00 94.06 118 ASN A N 1
ATOM 981 C CA . ASN A 1 118 ? -16.954 16.022 10.919 1.00 94.06 118 ASN A CA 1
ATOM 982 C C . ASN A 1 118 ? -15.972 15.152 10.121 1.00 94.06 118 ASN A C 1
ATOM 984 O O . ASN A 1 118 ? -15.041 15.690 9.532 1.00 94.06 118 ASN A O 1
ATOM 988 N N . ASP A 1 119 ? -16.194 13.840 10.052 1.00 95.81 119 ASP A N 1
ATOM 989 C CA . ASP A 1 119 ? -15.406 12.935 9.209 1.00 95.81 119 ASP A CA 1
ATOM 990 C C . ASP A 1 119 ? -15.844 12.963 7.735 1.00 95.81 119 ASP A C 1
ATOM 992 O O . ASP A 1 119 ? -15.084 12.553 6.858 1.00 95.81 119 ASP A O 1
ATOM 996 N N . ASN A 1 120 ? -17.051 13.458 7.424 1.00 93.50 120 ASN A N 1
ATOM 997 C CA . ASN A 1 120 ? -17.547 13.477 6.045 1.00 93.50 120 ASN A CA 1
ATOM 998 C C . ASN A 1 120 ? -16.636 14.252 5.077 1.00 93.50 120 ASN A C 1
ATOM 1000 O O . ASN A 1 120 ? -16.380 13.711 4.007 1.00 93.50 120 ASN A O 1
ATOM 1004 N N . PRO A 1 121 ? -16.108 15.452 5.395 1.00 95.62 121 PRO A N 1
ATOM 1005 C CA . PRO A 1 121 ? -15.158 16.139 4.517 1.00 95.62 121 PRO A CA 1
ATOM 1006 C C . PRO A 1 121 ? -13.909 15.304 4.210 1.00 95.62 121 PRO A C 1
ATOM 1008 O O . PRO A 1 121 ? -13.463 15.279 3.069 1.00 95.62 121 PRO A O 1
ATOM 1011 N N . VAL A 1 122 ? -13.393 14.564 5.198 1.00 96.44 122 VAL A N 1
ATOM 1012 C CA . VAL A 1 122 ? -12.224 13.685 5.026 1.00 96.44 122 VAL A CA 1
ATOM 1013 C C . VAL A 1 122 ? -12.563 12.513 4.103 1.00 96.44 122 VAL A C 1
ATOM 1015 O O . VAL A 1 122 ? -11.791 12.194 3.204 1.00 96.44 122 VAL A O 1
ATOM 1018 N N . MET A 1 123 ? -13.747 11.912 4.263 1.00 95.69 123 MET A N 1
ATOM 1019 C CA . MET A 1 123 ? -14.240 10.885 3.340 1.00 95.69 123 MET A CA 1
ATOM 1020 C C . MET A 1 123 ? -14.422 11.432 1.919 1.00 95.69 123 MET A C 1
ATOM 1022 O O . MET A 1 123 ? -14.051 10.757 0.966 1.00 95.69 123 MET A O 1
ATOM 1026 N N . MET A 1 124 ? -14.972 12.641 1.766 1.00 94.94 124 MET A N 1
ATOM 1027 C CA . MET A 1 124 ? -15.173 13.252 0.449 1.00 94.94 124 MET A CA 1
ATOM 1028 C C . MET A 1 124 ? -13.841 13.553 -0.247 1.00 94.94 124 MET A C 1
ATOM 1030 O O . MET A 1 124 ? -13.723 13.235 -1.424 1.00 94.94 124 MET A O 1
ATOM 1034 N N . SER A 1 125 ? -12.834 14.064 0.473 1.00 94.31 125 SER A N 1
ATOM 1035 C CA . SER A 1 125 ? -11.476 14.253 -0.071 1.00 94.31 125 SER A CA 1
ATOM 1036 C C . SER A 1 125 ? -10.893 12.928 -0.558 1.00 94.31 125 SER A C 1
ATOM 1038 O O . SER A 1 125 ? -10.475 12.825 -1.707 1.00 94.31 125 SER A O 1
ATOM 1040 N N . LEU A 1 126 ? -10.959 11.882 0.279 1.00 92.75 126 LEU A N 1
ATOM 1041 C CA . LEU A 1 126 ? -10.403 10.566 -0.045 1.00 92.75 126 LEU A CA 1
ATOM 1042 C C . LEU A 1 126 ? -11.003 9.965 -1.324 1.00 92.75 126 LEU A C 1
ATOM 1044 O O . LEU A 1 126 ? -10.276 9.369 -2.115 1.00 92.75 126 LEU A O 1
ATOM 1048 N N . VAL A 1 127 ? -12.322 10.080 -1.519 1.00 93.50 127 VAL A N 1
ATOM 1049 C CA . VAL A 1 127 ? -12.975 9.523 -2.715 1.00 93.50 127 VAL A CA 1
ATOM 1050 C C . VAL A 1 127 ? -12.763 10.402 -3.947 1.00 93.50 127 VAL A C 1
ATOM 1052 O O . VAL A 1 127 ? -12.527 9.863 -5.022 1.00 93.50 127 VAL A O 1
ATOM 1055 N N . GLN A 1 128 ? -12.769 11.731 -3.799 1.00 91.75 128 GLN A N 1
ATOM 1056 C CA . GLN A 1 128 ? -12.555 12.664 -4.911 1.00 91.75 128 GLN A CA 1
ATOM 1057 C C . GLN A 1 128 ? -11.139 12.576 -5.480 1.00 91.75 128 GLN A C 1
ATOM 1059 O O . GLN A 1 128 ? -10.979 12.604 -6.692 1.00 91.75 128 GLN A O 1
ATOM 1064 N N . GLU A 1 129 ? -10.124 12.384 -4.634 1.00 87.44 129 GLU A N 1
ATOM 1065 C CA . GLU A 1 129 ? -8.736 12.136 -5.060 1.00 87.44 129 GLU A CA 1
ATOM 1066 C C . GLU A 1 129 ? -8.569 10.865 -5.915 1.00 87.44 129 GLU A C 1
ATOM 1068 O O . GLU A 1 129 ? -7.493 10.623 -6.457 1.00 87.44 129 GLU A O 1
ATOM 1073 N N . ARG A 1 130 ? -9.603 10.020 -5.999 1.00 85.12 130 ARG A N 1
ATOM 1074 C CA . ARG A 1 130 ? -9.605 8.735 -6.709 1.00 85.12 130 ARG A CA 1
ATOM 1075 C C . ARG A 1 130 ? -10.701 8.638 -7.771 1.00 85.12 130 ARG A C 1
ATOM 1077 O O . ARG A 1 130 ? -10.971 7.534 -8.234 1.00 85.12 130 ARG A O 1
ATOM 1084 N N . ASP A 1 131 ? -11.364 9.748 -8.098 1.00 87.81 131 ASP A N 1
ATOM 1085 C CA . ASP A 1 131 ? -12.526 9.786 -8.999 1.00 87.81 131 ASP A CA 1
ATOM 1086 C C . ASP A 1 131 ? -13.670 8.839 -8.571 1.00 87.81 131 ASP A C 1
ATOM 1088 O O . ASP A 1 131 ? -14.423 8.294 -9.381 1.00 87.81 131 ASP A O 1
ATOM 1092 N N . LEU A 1 132 ? -13.820 8.647 -7.258 1.00 92.62 132 LEU A N 1
ATOM 1093 C CA . LEU A 1 132 ? -14.882 7.863 -6.632 1.00 92.62 132 LEU A CA 1
ATOM 1094 C C . LEU A 1 132 ? -15.913 8.781 -5.969 1.00 92.62 132 LEU A C 1
ATOM 1096 O O . LEU A 1 132 ? -15.652 9.936 -5.628 1.00 92.62 132 LEU A O 1
ATOM 1100 N N . ILE A 1 133 ? -17.098 8.235 -5.704 1.00 94.62 133 ILE A N 1
ATOM 1101 C CA . ILE A 1 133 ? -18.169 8.932 -4.991 1.00 94.62 133 ILE A CA 1
ATOM 1102 C C . ILE A 1 133 ? -18.790 8.058 -3.903 1.00 94.62 133 ILE A C 1
ATOM 1104 O O . ILE A 1 133 ? -18.871 6.834 -4.012 1.00 94.62 133 ILE A O 1
ATOM 1108 N N . VAL A 1 134 ? -19.303 8.708 -2.858 1.00 95.06 134 VAL A N 1
ATOM 1109 C CA . VAL A 1 134 ? -20.139 8.061 -1.841 1.00 95.06 134 VAL A CA 1
ATOM 1110 C C . VAL A 1 134 ? -21.604 8.349 -2.142 1.00 95.06 134 VAL A C 1
ATOM 1112 O O . VAL A 1 134 ? -22.059 9.487 -2.045 1.00 95.06 134 VAL A O 1
ATOM 1115 N N . GLN A 1 135 ? -22.368 7.309 -2.462 1.00 94.75 135 GLN A N 1
ATOM 1116 C CA . GLN A 1 135 ? -23.803 7.406 -2.708 1.00 94.75 135 GLN A CA 1
ATOM 1117 C C . GLN A 1 135 ? -24.592 7.063 -1.445 1.00 94.75 135 GLN A C 1
ATOM 1119 O O . GLN A 1 135 ? -24.343 6.047 -0.793 1.00 94.75 135 GLN A O 1
ATOM 1124 N N . SER A 1 136 ? -25.576 7.898 -1.109 1.00 93.44 136 SER A N 1
ATOM 1125 C CA . SER A 1 136 ? -26.526 7.617 -0.031 1.00 93.44 136 SER A CA 1
ATOM 1126 C C . SER A 1 136 ? -27.645 6.711 -0.538 1.00 93.44 136 SER A C 1
ATOM 1128 O O . SER A 1 136 ? -28.267 6.996 -1.559 1.00 93.44 136 SER A O 1
ATOM 1130 N N . ILE A 1 137 ? -27.915 5.631 0.189 1.00 94.94 137 ILE A N 1
ATOM 1131 C CA . ILE A 1 137 ? -28.993 4.689 -0.094 1.00 94.94 137 ILE A CA 1
ATOM 1132 C C . ILE A 1 137 ? -30.082 4.894 0.963 1.00 94.94 137 ILE A C 1
ATOM 1134 O O . ILE A 1 137 ? -29.849 4.586 2.141 1.00 94.94 137 ILE A O 1
ATOM 1138 N N . PRO A 1 138 ? -31.270 5.402 0.573 1.00 91.31 138 PRO A N 1
ATOM 1139 C CA . PRO A 1 138 ? -32.333 5.750 1.508 1.00 91.31 138 PRO A CA 1
ATOM 1140 C C . PRO A 1 138 ? -32.623 4.631 2.508 1.00 91.31 138 PRO A C 1
ATOM 1142 O O . PRO A 1 138 ? -32.873 3.490 2.122 1.00 91.31 138 PRO A O 1
ATOM 1145 N N . ARG A 1 139 ? -32.585 4.974 3.802 1.00 88.75 139 ARG A N 1
ATOM 1146 C CA . ARG A 1 139 ? -32.862 4.078 4.943 1.00 88.75 139 ARG A CA 1
ATOM 1147 C C . ARG A 1 139 ? -31.936 2.857 5.083 1.00 88.75 139 ARG A C 1
ATOM 1149 O O . ARG A 1 139 ? -32.163 2.062 5.986 1.00 88.75 139 ARG A O 1
ATOM 1156 N N . LYS A 1 140 ? -30.910 2.699 4.237 1.00 92.69 140 LYS A N 1
ATOM 1157 C CA . LYS A 1 140 ? -29.973 1.561 4.297 1.00 92.69 140 LYS A CA 1
ATOM 1158 C C . LYS A 1 140 ? -28.566 1.972 4.716 1.00 92.69 140 LYS A C 1
ATOM 1160 O O . LYS A 1 140 ? -27.953 1.288 5.526 1.00 92.69 140 LYS A O 1
ATOM 1165 N N . GLY A 1 141 ? -28.050 3.080 4.188 1.00 94.50 141 GLY A N 1
ATOM 1166 C CA . GLY A 1 141 ? -26.690 3.519 4.492 1.00 94.50 141 GLY A CA 1
ATOM 1167 C C . GLY A 1 141 ? -26.022 4.199 3.310 1.00 94.50 141 GLY A C 1
ATOM 1168 O O . GLY A 1 141 ? -26.656 4.956 2.583 1.00 94.50 141 GLY A O 1
ATOM 1169 N N . SER A 1 142 ? -24.733 3.949 3.122 1.00 95.56 142 SER A N 1
ATOM 1170 C CA . SER A 1 142 ? -23.951 4.489 2.012 1.00 95.56 142 SER A CA 1
ATOM 1171 C C . SER A 1 142 ? -23.221 3.388 1.259 1.00 95.56 142 SER A C 1
ATOM 1173 O O . SER A 1 142 ? -22.923 2.347 1.836 1.00 95.56 142 SER A O 1
ATOM 1175 N N . ARG A 1 143 ? -22.914 3.639 -0.011 1.00 95.75 143 ARG A N 1
ATOM 1176 C CA . ARG A 1 143 ? -22.079 2.777 -0.853 1.00 95.75 143 ARG A CA 1
ATOM 1177 C C . ARG A 1 143 ? -21.042 3.597 -1.606 1.00 95.75 143 ARG A C 1
ATOM 1179 O O . ARG A 1 143 ? -21.272 4.785 -1.842 1.00 95.75 143 ARG A O 1
ATOM 1186 N N . LEU A 1 144 ? -19.942 2.967 -1.997 1.00 95.62 144 LEU A N 1
ATOM 1187 C CA . LEU A 1 144 ? -19.016 3.544 -2.971 1.00 95.62 144 LEU A CA 1
ATOM 1188 C C . LEU A 1 144 ? -19.526 3.287 -4.394 1.00 95.62 144 LEU A C 1
ATOM 1190 O O . LEU A 1 144 ? -20.164 2.267 -4.657 1.00 95.62 144 LEU A O 1
ATOM 1194 N N . ALA A 1 145 ? -19.262 4.228 -5.293 1.00 92.94 145 ALA A N 1
ATOM 1195 C CA . ALA A 1 145 ? -19.476 4.091 -6.728 1.00 92.94 145 ALA A CA 1
ATOM 1196 C C . ALA A 1 145 ? -18.377 4.847 -7.489 1.00 92.94 145 ALA A C 1
ATOM 1198 O O . ALA A 1 145 ? -17.738 5.737 -6.925 1.00 92.94 145 ALA A O 1
ATOM 1199 N N . GLY A 1 146 ? -18.176 4.497 -8.755 1.00 92.44 146 GLY A N 1
ATOM 1200 C CA . GLY A 1 146 ? -17.099 5.011 -9.599 1.00 92.44 146 GLY A CA 1
ATOM 1201 C C . GLY A 1 146 ? -16.446 3.871 -10.374 1.00 92.44 146 GLY A C 1
ATOM 1202 O O . GLY A 1 146 ? -17.038 2.797 -10.495 1.00 92.44 146 GLY A O 1
ATOM 1203 N N . ASP A 1 147 ? -15.237 4.113 -10.869 1.00 92.25 147 ASP A N 1
ATOM 1204 C CA . ASP A 1 147 ? -14.436 3.095 -11.541 1.00 92.25 147 ASP A CA 1
ATOM 1205 C C . ASP A 1 147 ? -14.042 1.966 -10.569 1.00 92.25 147 ASP A C 1
ATOM 1207 O O . ASP A 1 147 ? -13.435 2.193 -9.516 1.00 92.25 147 ASP A O 1
ATOM 1211 N N . GLU A 1 148 ? -14.419 0.732 -10.910 1.00 94.94 148 GLU A N 1
ATOM 1212 C CA . GLU A 1 148 ? -14.210 -0.433 -10.046 1.00 94.94 148 GLU A CA 1
ATOM 1213 C C . GLU A 1 148 ? -12.719 -0.767 -9.896 1.00 94.94 148 GLU A C 1
ATOM 1215 O O . GLU A 1 148 ? -12.296 -1.211 -8.825 1.00 94.94 148 GLU A O 1
ATOM 1220 N N . PHE A 1 149 ? -11.901 -0.517 -10.924 1.00 93.56 149 PHE A N 1
ATOM 1221 C CA . PHE A 1 149 ? -10.467 -0.765 -10.845 1.00 93.56 149 PHE A CA 1
ATOM 1222 C C . PHE A 1 149 ? -9.807 0.200 -9.852 1.00 93.56 149 PHE A C 1
ATOM 1224 O O . PHE A 1 149 ? -9.161 -0.249 -8.903 1.00 93.56 149 PHE A O 1
ATOM 1231 N N . GLN A 1 150 ? -10.053 1.507 -9.970 1.00 91.31 150 GLN A N 1
ATOM 1232 C CA . GLN A 1 150 ? -9.549 2.534 -9.050 1.00 91.31 150 GLN A CA 1
ATOM 1233 C C . GLN A 1 150 ? -9.992 2.292 -7.605 1.00 91.31 150 GLN A C 1
ATOM 1235 O O . GLN A 1 150 ? -9.183 2.406 -6.675 1.00 91.31 150 GLN A O 1
ATOM 1240 N N . LEU A 1 151 ? -11.254 1.898 -7.405 1.00 94.38 151 LEU A N 1
ATOM 1241 C CA . LEU A 1 151 ? -1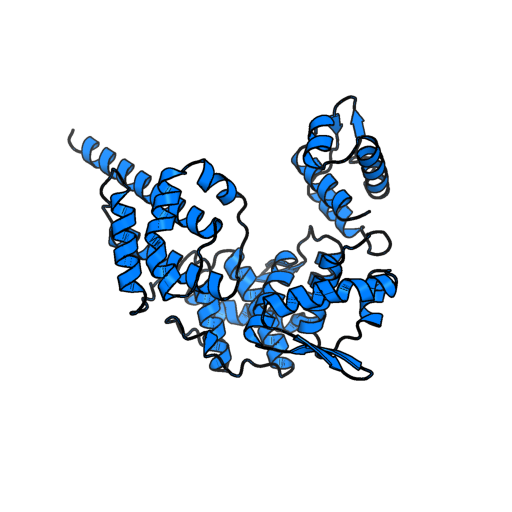1.786 1.530 -6.094 1.00 94.38 151 LEU A CA 1
ATOM 1242 C C . LEU A 1 151 ? -10.983 0.390 -5.463 1.00 94.38 151 LEU A C 1
ATOM 1244 O O . LEU A 1 151 ? -10.544 0.502 -4.311 1.00 94.38 151 LEU A O 1
ATOM 1248 N N . ARG A 1 152 ? -10.736 -0.684 -6.221 1.00 95.44 152 ARG A N 1
ATOM 1249 C CA . ARG A 1 152 ? -9.956 -1.833 -5.745 1.00 95.44 152 ARG A CA 1
ATOM 1250 C C . ARG A 1 152 ? -8.508 -1.455 -5.459 1.00 95.44 152 ARG A C 1
ATOM 1252 O O . ARG A 1 152 ? -7.981 -1.869 -4.428 1.00 95.44 152 ARG A O 1
ATOM 1259 N N . LEU A 1 153 ? -7.870 -0.642 -6.303 1.00 93.69 153 LEU A N 1
ATOM 1260 C CA . LEU A 1 153 ? -6.494 -0.176 -6.080 1.00 93.69 153 LEU A CA 1
ATOM 1261 C C . LEU A 1 153 ? -6.385 0.651 -4.793 1.00 93.69 153 LEU A C 1
ATOM 1263 O O . LEU A 1 153 ? -5.497 0.406 -3.971 1.00 93.69 153 LEU A O 1
ATOM 1267 N N . ALA A 1 154 ? -7.307 1.590 -4.573 1.00 92.38 154 ALA A N 1
ATOM 1268 C CA . ALA A 1 154 ? -7.334 2.427 -3.376 1.00 92.38 154 ALA A CA 1
ATOM 1269 C C . ALA A 1 154 ? -7.549 1.602 -2.094 1.00 92.38 154 ALA A C 1
ATOM 1271 O O . ALA A 1 154 ? -6.835 1.780 -1.098 1.00 92.38 154 ALA A O 1
ATOM 1272 N N . ALA A 1 155 ? -8.498 0.662 -2.118 1.00 95.94 155 ALA A N 1
ATOM 1273 C CA . ALA A 1 155 ? -8.771 -0.210 -0.978 1.00 95.94 155 ALA A CA 1
ATOM 1274 C C . ALA A 1 155 ? -7.600 -1.164 -0.716 1.00 95.94 155 ALA A C 1
ATOM 1276 O O . ALA A 1 155 ? -7.158 -1.289 0.427 1.00 95.94 155 ALA A O 1
ATOM 1277 N N . CYS A 1 156 ? -7.025 -1.746 -1.772 1.00 96.38 156 CYS A N 1
ATOM 1278 C CA . CYS A 1 156 ? -5.839 -2.594 -1.696 1.00 96.38 156 CYS A CA 1
ATOM 1279 C C . CYS A 1 156 ? -4.673 -1.868 -1.014 1.00 96.38 156 CYS A C 1
ATOM 1281 O O . CYS A 1 156 ? -4.087 -2.406 -0.079 1.00 96.38 156 CYS A O 1
ATOM 1283 N N . MET A 1 157 ? -4.380 -0.617 -1.391 1.00 93.06 157 MET A N 1
ATOM 1284 C CA . MET A 1 157 ? -3.310 0.170 -0.759 1.00 93.06 157 MET A CA 1
ATOM 1285 C C . MET A 1 157 ? -3.549 0.434 0.734 1.00 93.06 157 MET A C 1
ATOM 1287 O O . MET A 1 157 ? -2.591 0.512 1.508 1.00 93.06 157 MET A O 1
ATOM 1291 N N . THR A 1 158 ? -4.812 0.551 1.149 1.00 94.62 158 THR A N 1
ATOM 1292 C CA . THR A 1 158 ? -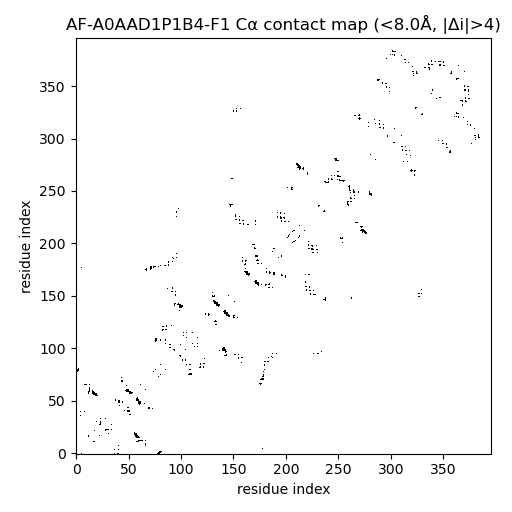5.175 0.715 2.563 1.00 94.62 158 THR A CA 1
ATOM 1293 C C . THR A 1 158 ? -4.990 -0.597 3.330 1.00 94.62 158 THR A C 1
ATOM 1295 O O . THR A 1 158 ? -4.359 -0.607 4.386 1.00 94.62 158 THR A O 1
ATOM 1298 N N . ILE A 1 159 ? -5.457 -1.716 2.770 1.00 97.81 159 ILE A N 1
ATOM 1299 C CA . ILE A 1 159 ? -5.359 -3.053 3.374 1.00 97.81 159 ILE A CA 1
ATOM 1300 C C . ILE A 1 159 ? -3.902 -3.521 3.455 1.00 97.81 159 ILE A C 1
ATOM 1302 O O . ILE A 1 159 ? -3.495 -4.090 4.467 1.00 97.81 159 ILE A O 1
ATOM 1306 N N . LEU A 1 160 ? -3.087 -3.240 2.434 1.00 95.62 160 LEU A N 1
ATOM 1307 C CA . LEU A 1 160 ? -1.709 -3.724 2.295 1.00 95.62 160 LEU A CA 1
ATOM 1308 C C . LEU A 1 160 ? -0.832 -3.464 3.528 1.00 95.62 160 LEU A C 1
ATOM 1310 O O . LEU A 1 160 ? 0.049 -4.266 3.852 1.00 95.62 160 LEU A O 1
ATOM 1314 N N . LYS A 1 161 ? -1.048 -2.327 4.198 1.00 92.44 161 LYS A N 1
ATOM 1315 C CA . LYS A 1 161 ? -0.291 -1.910 5.389 1.00 92.44 161 LYS A CA 1
ATOM 1316 C C . LYS A 1 161 ? -0.670 -2.692 6.646 1.00 92.44 161 LYS A C 1
ATOM 1318 O O . LYS A 1 161 ? 0.065 -2.649 7.622 1.00 92.44 161 LYS A O 1
ATOM 1323 N N . THR A 1 162 ? -1.804 -3.384 6.611 1.00 97.19 162 THR A N 1
ATOM 1324 C CA . THR A 1 162 ? -2.420 -4.046 7.765 1.00 97.19 162 THR A CA 1
ATOM 1325 C C . THR A 1 162 ? -2.245 -5.562 7.749 1.00 97.19 162 THR A C 1
ATOM 1327 O O . THR A 1 162 ? -2.540 -6.231 8.736 1.00 97.19 162 THR A O 1
ATOM 1330 N N . VAL A 1 163 ? -1.730 -6.114 6.650 1.00 97.81 163 VAL A N 1
ATOM 1331 C CA . VAL A 1 163 ? -1.511 -7.552 6.477 1.00 97.81 163 VAL A CA 1
ATOM 1332 C C . VAL A 1 163 ? -0.071 -7.860 6.080 1.00 97.81 163 VAL A C 1
ATOM 1334 O O . VAL A 1 163 ? 0.668 -7.008 5.570 1.00 97.81 163 VAL A O 1
ATOM 1337 N N . GLU A 1 164 ? 0.314 -9.109 6.295 1.00 97.00 164 GLU A N 1
ATOM 1338 C CA . GLU A 1 164 ? 1.592 -9.699 5.915 1.00 97.00 164 GLU A CA 1
ATOM 1339 C C . GLU A 1 164 ? 1.380 -11.084 5.292 1.00 97.00 164 GLU A C 1
ATOM 1341 O O . GLU A 1 164 ? 0.317 -11.689 5.437 1.00 97.00 164 GLU A O 1
ATOM 1346 N N . ILE A 1 165 ? 2.379 -11.563 4.549 1.00 96.88 165 ILE A N 1
ATOM 1347 C CA . ILE A 1 165 ? 2.385 -12.935 4.031 1.00 96.88 165 ILE A CA 1
ATOM 1348 C C . ILE A 1 165 ? 2.886 -13.857 5.146 1.00 96.88 165 ILE A C 1
ATOM 1350 O O . ILE A 1 165 ? 4.024 -13.702 5.590 1.00 96.88 165 ILE A O 1
ATOM 1354 N N . GLY A 1 166 ? 2.035 -14.785 5.576 1.00 94.81 166 GLY A N 1
ATOM 1355 C CA . GLY A 1 166 ? 2.359 -15.885 6.476 1.00 94.81 166 GLY A CA 1
ATOM 1356 C C . GLY A 1 166 ? 2.804 -17.146 5.729 1.00 94.81 166 GLY A C 1
ATOM 1357 O O . GLY A 1 166 ? 3.320 -17.084 4.611 1.00 94.81 166 GLY A O 1
ATOM 1358 N N . GLU A 1 167 ? 2.606 -18.299 6.364 1.00 91.44 167 GLU A N 1
ATOM 1359 C CA . GLU A 1 167 ? 2.902 -19.613 5.780 1.00 91.44 167 GLU A CA 1
ATOM 1360 C C . GLU A 1 167 ? 2.051 -19.881 4.529 1.00 91.44 167 GLU A C 1
ATOM 1362 O O . GLU A 1 167 ? 0.916 -19.408 4.422 1.00 91.44 167 GLU A O 1
ATOM 1367 N N . ASP A 1 168 ? 2.624 -20.610 3.566 1.00 91.94 168 ASP A N 1
ATOM 1368 C CA . ASP A 1 168 ? 1.971 -21.013 2.310 1.00 91.94 168 ASP A CA 1
ATOM 1369 C C . ASP A 1 168 ? 1.291 -19.859 1.558 1.00 91.94 168 ASP A C 1
ATOM 1371 O O . ASP A 1 168 ? 0.205 -19.992 1.001 1.00 91.94 168 ASP A O 1
ATOM 1375 N N . HIS A 1 169 ? 1.912 -18.679 1.593 1.00 93.38 169 HIS A N 1
ATOM 1376 C CA . HIS A 1 169 ? 1.407 -17.457 0.964 1.00 93.38 169 HIS A CA 1
ATOM 1377 C C . HIS A 1 169 ? 0.069 -16.930 1.494 1.00 93.38 169 HIS A C 1
ATOM 1379 O O . HIS A 1 169 ? -0.472 -15.970 0.942 1.00 93.38 169 HIS A O 1
ATOM 1385 N N . ARG A 1 170 ? -0.437 -17.460 2.609 1.00 93.88 170 ARG A N 1
ATOM 1386 C CA . ARG A 1 170 ? -1.668 -16.954 3.217 1.00 93.88 170 ARG A CA 1
ATOM 1387 C C . ARG A 1 170 ? -1.463 -15.566 3.802 1.00 93.88 170 ARG A C 1
ATOM 1389 O O . ARG A 1 170 ? -0.432 -15.264 4.399 1.00 93.88 170 ARG A O 1
ATOM 1396 N N . LEU A 1 171 ? -2.472 -14.716 3.655 1.00 98.00 171 LEU A N 1
ATOM 1397 C CA . LEU A 1 171 ? -2.473 -13.395 4.271 1.00 98.00 171 LEU A CA 1
ATOM 1398 C C . LEU A 1 171 ? -2.865 -13.514 5.744 1.00 98.00 171 LEU A C 1
ATOM 1400 O O . LEU A 1 171 ? -3.871 -14.138 6.079 1.00 98.00 171 LEU A O 1
ATOM 1404 N N . ILE A 1 172 ? -2.078 -12.890 6.614 1.00 97.38 172 ILE A N 1
ATOM 1405 C CA . ILE A 1 172 ? -2.340 -12.791 8.053 1.00 97.38 172 ILE A CA 1
ATOM 1406 C C . ILE A 1 172 ? -2.274 -11.328 8.493 1.00 97.38 172 ILE A C 1
ATOM 1408 O O . ILE A 1 172 ? -1.734 -10.472 7.788 1.00 97.38 172 ILE A O 1
ATOM 1412 N N . ALA A 1 173 ? -2.841 -11.017 9.657 1.00 97.19 173 ALA A N 1
ATOM 1413 C CA . ALA A 1 173 ? -2.790 -9.664 10.198 1.00 97.19 173 ALA A CA 1
ATOM 1414 C C . ALA A 1 173 ? -1.349 -9.302 10.581 1.00 97.19 173 ALA A C 1
ATOM 1416 O O . ALA A 1 173 ? -0.675 -10.070 11.265 1.00 97.19 173 ALA A O 1
ATOM 1417 N N . HIS A 1 174 ? -0.899 -8.111 10.187 1.00 95.31 174 HIS A N 1
ATOM 1418 C CA . HIS A 1 174 ? 0.406 -7.608 10.592 1.00 95.31 174 HIS A CA 1
ATOM 1419 C C . HIS A 1 174 ? 0.446 -7.425 12.114 1.00 95.31 174 HIS A C 1
ATOM 1421 O O . HIS A 1 174 ? -0.396 -6.752 12.714 1.00 95.31 174 HIS A O 1
ATOM 1427 N N . GLN A 1 175 ? 1.441 -8.027 12.757 1.00 90.38 175 GLN A N 1
ATOM 1428 C CA . GLN A 1 175 ? 1.436 -8.187 14.213 1.00 90.38 175 GLN A CA 1
ATOM 1429 C C . GLN A 1 175 ? 1.598 -6.873 14.987 1.00 90.38 175 GLN A C 1
ATOM 1431 O O . GLN A 1 175 ? 1.192 -6.785 16.143 1.00 90.38 175 GLN A O 1
ATOM 1436 N N . ALA A 1 176 ? 2.182 -5.850 14.361 1.00 91.88 176 ALA A N 1
ATOM 1437 C CA . ALA A 1 176 ? 2.326 -4.515 14.939 1.00 91.88 176 ALA A CA 1
ATOM 1438 C C . ALA A 1 176 ? 1.240 -3.541 14.443 1.00 91.88 176 ALA A C 1
ATOM 1440 O O . ALA A 1 176 ? 1.488 -2.349 14.280 1.00 91.88 176 ALA A O 1
ATOM 1441 N N . ASN A 1 177 ? 0.038 -4.047 14.162 1.00 95.12 177 ASN A N 1
ATOM 1442 C CA . ASN A 1 177 ? -1.107 -3.208 13.834 1.00 95.12 177 ASN A CA 1
ATOM 1443 C C . ASN A 1 177 ? -1.582 -2.382 15.040 1.00 95.12 177 ASN A C 1
ATOM 1445 O O . ASN A 1 177 ? -1.973 -2.920 16.085 1.00 95.12 177 ASN A O 1
ATOM 1449 N N . GLU A 1 178 ? -1.650 -1.067 14.836 1.00 94.38 178 GLU A N 1
ATOM 1450 C CA . GLU A 1 178 ? -2.426 -0.147 15.673 1.00 94.38 178 GLU A CA 1
ATOM 1451 C C . GLU A 1 178 ? -3.923 -0.529 15.660 1.00 94.38 178 GLU A C 1
ATOM 1453 O O . GLU A 1 178 ? -4.358 -1.250 14.755 1.00 94.38 178 GLU A O 1
ATOM 1458 N N . PRO A 1 179 ? -4.744 -0.060 16.624 1.00 95.62 179 PRO A N 1
ATOM 1459 C CA . PRO A 1 179 ? -6.144 -0.482 16.757 1.00 95.62 179 PRO A CA 1
ATOM 1460 C C . PRO A 1 179 ? -6.957 -0.392 15.458 1.00 95.62 179 PRO A C 1
ATOM 1462 O O . PRO A 1 179 ? -7.644 -1.340 15.082 1.00 95.62 179 PRO A O 1
ATOM 1465 N N . THR A 1 180 ? -6.821 0.714 14.724 1.00 96.00 180 THR A N 1
ATOM 1466 C CA . THR A 1 180 ? -7.490 0.913 13.432 1.00 96.00 180 THR A CA 1
ATOM 1467 C C . THR A 1 180 ? -6.979 -0.061 12.367 1.00 96.00 180 THR A C 1
ATOM 1469 O O . THR A 1 180 ? -7.772 -0.690 11.673 1.00 96.00 180 THR A O 1
ATOM 1472 N N . GLY A 1 181 ? -5.658 -0.242 12.261 1.00 96.81 181 GLY A N 1
ATOM 1473 C CA . GLY A 1 181 ? -5.062 -1.196 11.320 1.00 96.81 181 GLY A CA 1
ATOM 1474 C C . GLY A 1 181 ? -5.503 -2.632 11.597 1.00 96.81 181 GLY A C 1
ATOM 1475 O O . GLY A 1 181 ? -5.778 -3.385 10.668 1.00 96.81 181 GLY A O 1
ATOM 1476 N N . ARG A 1 182 ? -5.659 -2.993 12.875 1.00 96.75 182 ARG A N 1
ATOM 1477 C CA . ARG A 1 182 ? -6.182 -4.298 13.284 1.00 96.75 182 ARG A CA 1
ATOM 1478 C C . ARG A 1 182 ? -7.621 -4.484 12.824 1.00 96.75 182 ARG A C 1
ATOM 1480 O O . ARG A 1 182 ? -7.905 -5.500 12.205 1.00 96.75 182 ARG A O 1
ATOM 1487 N N . SER A 1 183 ? -8.484 -3.492 13.041 1.00 97.69 183 SER A N 1
ATOM 1488 C CA . SER A 1 183 ? -9.871 -3.553 12.568 1.00 97.69 183 SER A CA 1
ATOM 1489 C C . SER A 1 183 ? -9.958 -3.705 11.044 1.00 97.69 183 SER A C 1
ATOM 1491 O O . SER A 1 183 ? -10.810 -4.449 10.565 1.00 97.69 183 SER A O 1
ATOM 1493 N N . ILE A 1 184 ? -9.077 -3.044 10.282 1.00 98.50 184 ILE A N 1
ATOM 1494 C CA . ILE A 1 184 ? -9.005 -3.179 8.816 1.00 98.50 184 ILE A CA 1
ATOM 1495 C C . ILE A 1 184 ? -8.542 -4.580 8.398 1.00 98.50 184 ILE A C 1
ATOM 1497 O O . ILE A 1 184 ? -9.099 -5.159 7.463 1.00 98.50 184 ILE A O 1
ATOM 1501 N N . ALA A 1 185 ? -7.531 -5.127 9.072 1.00 98.38 185 ALA A N 1
ATOM 1502 C CA . ALA A 1 185 ? -7.047 -6.472 8.791 1.00 98.38 185 ALA A CA 1
ATOM 1503 C C . ALA A 1 185 ? -8.119 -7.518 9.113 1.00 98.38 185 ALA A C 1
ATOM 1505 O O . ALA A 1 185 ? -8.414 -8.362 8.277 1.00 98.38 185 ALA A O 1
ATOM 1506 N N . GLU A 1 186 ? -8.736 -7.439 10.294 1.00 97.75 186 GLU A N 1
ATOM 1507 C CA . GLU A 1 186 ? -9.762 -8.381 10.748 1.00 97.75 186 GLU A CA 1
ATOM 1508 C C . GLU A 1 186 ? -10.955 -8.426 9.789 1.00 97.75 186 GLU A C 1
ATOM 1510 O O . GLU A 1 186 ? -11.341 -9.515 9.366 1.00 97.75 186 GLU A O 1
ATOM 1515 N N . GLN A 1 187 ? -11.490 -7.271 9.372 1.00 97.69 187 GLN A N 1
ATOM 1516 C CA . GLN A 1 187 ? -12.603 -7.244 8.415 1.00 97.69 187 GLN A CA 1
ATOM 1517 C C . GLN A 1 187 ? -12.209 -7.833 7.054 1.00 97.69 187 GLN A C 1
ATOM 1519 O O . GLN A 1 187 ? -12.957 -8.627 6.496 1.00 97.69 187 GLN A O 1
ATOM 1524 N N . PHE A 1 188 ? -11.030 -7.497 6.520 1.00 98.69 188 PHE A N 1
ATOM 1525 C CA . PHE A 1 188 ? -10.593 -8.005 5.220 1.00 98.69 188 PHE A CA 1
ATOM 1526 C C . PHE A 1 188 ? -10.346 -9.515 5.259 1.00 98.69 188 PHE A C 1
ATOM 1528 O O . PHE A 1 188 ? -10.856 -10.242 4.409 1.00 98.69 188 PHE A O 1
ATOM 1535 N N . LEU A 1 189 ? -9.600 -9.988 6.260 1.00 98.50 189 LEU A N 1
ATOM 1536 C CA . LEU A 1 189 ? -9.268 -11.402 6.418 1.00 98.50 189 LEU A CA 1
ATOM 1537 C C . LEU A 1 189 ? -10.518 -12.250 6.668 1.00 98.50 189 LEU A C 1
ATOM 1539 O O . LEU A 1 189 ? -10.586 -13.376 6.184 1.00 98.50 189 LEU A O 1
ATOM 1543 N N . HIS A 1 190 ? -11.512 -11.711 7.380 1.00 98.19 190 HIS A N 1
ATOM 1544 C CA . HIS A 1 190 ? -12.790 -12.383 7.589 1.00 98.19 190 HIS A CA 1
ATOM 1545 C C . HIS A 1 190 ? -13.638 -12.421 6.309 1.00 98.19 190 HIS A C 1
ATOM 1547 O O . HIS A 1 190 ? -14.006 -13.498 5.844 1.00 98.19 190 HIS A O 1
ATOM 1553 N N . GLU A 1 191 ? -13.915 -11.261 5.708 1.00 98.19 191 GLU A N 1
ATOM 1554 C CA . GLU A 1 191 ? -14.822 -11.141 4.557 1.00 98.19 191 GLU A CA 1
ATOM 1555 C C . GLU A 1 191 ? -14.273 -11.805 3.287 1.00 98.19 191 GLU A C 1
ATOM 1557 O O . GLU A 1 191 ? -15.047 -12.314 2.475 1.00 98.19 191 GLU A O 1
ATOM 1562 N N . CYS A 1 192 ? -12.945 -11.818 3.121 1.00 98.38 192 CYS A N 1
ATOM 1563 C CA . CYS A 1 192 ? -12.264 -12.370 1.948 1.00 98.38 192 CYS A CA 1
ATOM 1564 C C . CYS A 1 192 ? -11.619 -13.742 2.204 1.00 98.38 192 CYS A C 1
ATOM 1566 O O . CYS A 1 192 ? -10.840 -14.191 1.368 1.00 98.38 192 CYS A O 1
ATOM 1568 N N . ALA A 1 193 ? -11.909 -14.431 3.316 1.00 97.62 193 ALA A N 1
ATOM 1569 C CA . ALA A 1 193 ? -11.210 -15.666 3.707 1.00 97.62 193 ALA A CA 1
ATOM 1570 C C . ALA A 1 193 ? -11.137 -16.724 2.586 1.00 97.62 193 ALA A C 1
ATOM 1572 O O . ALA A 1 193 ? -10.076 -17.285 2.312 1.00 97.62 193 ALA A O 1
ATOM 1573 N N . ALA A 1 194 ? -12.256 -16.971 1.896 1.00 97.62 194 ALA A N 1
ATOM 1574 C CA . ALA A 1 194 ? -12.301 -17.915 0.778 1.00 97.62 194 ALA A CA 1
ATOM 1575 C C . ALA A 1 194 ? -11.512 -17.408 -0.441 1.00 97.62 194 ALA A C 1
ATOM 1577 O O . ALA A 1 194 ? -10.804 -18.173 -1.092 1.00 97.62 194 ALA A O 1
ATOM 1578 N N . GLN A 1 195 ? -11.611 -16.110 -0.729 1.00 98.25 195 GLN A N 1
ATOM 1579 C CA . GLN A 1 195 ? -10.938 -15.473 -1.859 1.00 98.25 195 GLN A CA 1
ATOM 1580 C C . GLN A 1 195 ? -9.426 -15.383 -1.668 1.00 98.25 195 GLN A C 1
ATOM 1582 O O . GLN A 1 195 ? -8.700 -15.419 -2.653 1.00 98.25 195 GLN A O 1
ATOM 1587 N N . ILE A 1 196 ? -8.948 -15.314 -0.425 1.00 98.38 196 ILE A N 1
ATOM 1588 C CA . ILE A 1 196 ? -7.519 -15.362 -0.106 1.00 98.38 196 ILE A CA 1
ATOM 1589 C C . ILE A 1 196 ? -6.927 -16.705 -0.529 1.00 98.38 196 ILE A C 1
ATOM 1591 O O . ILE A 1 196 ? -5.898 -16.720 -1.194 1.00 98.38 196 ILE A O 1
ATOM 1595 N N . ASN A 1 197 ? -7.590 -17.821 -0.210 1.00 97.75 197 ASN A N 1
ATOM 1596 C CA . ASN A 1 197 ? -7.120 -19.139 -0.647 1.00 97.75 197 ASN A CA 1
ATOM 1597 C C . ASN A 1 197 ? -7.117 -19.242 -2.179 1.00 97.75 197 ASN A C 1
ATOM 1599 O O . ASN A 1 197 ? -6.106 -19.605 -2.764 1.00 97.75 197 ASN A O 1
ATOM 1603 N N . GLN A 1 198 ? -8.192 -18.797 -2.833 1.00 97.88 198 GLN A N 1
ATOM 1604 C CA . GLN A 1 198 ? -8.263 -18.795 -4.296 1.00 97.88 198 GLN A CA 1
ATOM 1605 C C . GLN A 1 198 ? -7.189 -17.901 -4.947 1.00 97.88 198 GLN A C 1
ATOM 1607 O O . GLN A 1 198 ? -6.640 -18.242 -5.992 1.00 97.88 198 GLN A O 1
ATOM 1612 N N . ALA A 1 199 ? -6.868 -16.753 -4.345 1.00 98.25 199 ALA A N 1
ATOM 1613 C CA . ALA A 1 199 ? -5.805 -15.873 -4.821 1.00 98.25 199 ALA A CA 1
ATOM 1614 C C . ALA A 1 199 ? -4.418 -16.526 -4.709 1.00 98.25 199 ALA A C 1
ATOM 1616 O O . ALA A 1 199 ? -3.578 -16.308 -5.583 1.00 98.25 199 ALA A O 1
ATOM 1617 N N . VAL A 1 200 ? -4.184 -17.321 -3.658 1.00 98.19 200 VAL A N 1
ATOM 1618 C CA . VAL A 1 200 ? -2.960 -18.121 -3.505 1.00 98.19 200 VAL A CA 1
ATOM 1619 C C . VAL A 1 200 ? -2.875 -19.179 -4.602 1.00 98.19 200 VAL A C 1
ATOM 1621 O O . VAL A 1 200 ? -1.848 -19.245 -5.273 1.00 98.19 200 VAL A O 1
ATOM 1624 N N . ASP A 1 201 ? -3.954 -19.923 -4.850 1.00 97.94 201 ASP A N 1
ATOM 1625 C CA . ASP A 1 201 ? -3.991 -20.945 -5.905 1.00 97.94 201 ASP A CA 1
ATOM 1626 C C . ASP A 1 201 ? -3.676 -20.326 -7.278 1.00 97.94 201 ASP A C 1
ATOM 1628 O O . ASP A 1 201 ? -2.817 -20.804 -8.015 1.00 97.94 201 ASP A O 1
ATOM 1632 N N . TYR A 1 202 ? -4.284 -19.181 -7.600 1.00 97.81 202 TYR A N 1
ATOM 1633 C CA . TYR A 1 202 ? -3.998 -18.454 -8.841 1.00 97.81 202 TYR A CA 1
ATOM 1634 C C . TYR A 1 202 ? -2.559 -17.955 -8.933 1.00 97.81 202 TYR A C 1
ATOM 1636 O O . TYR A 1 202 ? -1.955 -18.005 -10.009 1.00 97.81 202 TYR A O 1
ATOM 1644 N N . TYR A 1 203 ? -1.999 -17.471 -7.826 1.00 97.56 203 TYR A N 1
ATOM 1645 C CA . TYR A 1 203 ? -0.604 -17.066 -7.798 1.00 97.56 203 TYR A CA 1
ATOM 1646 C C . TYR A 1 203 ? 0.318 -18.258 -8.085 1.00 97.56 203 TYR A C 1
ATOM 1648 O O . TYR A 1 203 ? 1.180 -18.137 -8.954 1.00 97.56 203 TYR A O 1
ATOM 1656 N N . GLU A 1 204 ? 0.115 -19.399 -7.428 1.00 97.00 204 GLU A N 1
ATOM 1657 C CA . GLU A 1 204 ? 0.976 -20.578 -7.579 1.00 97.00 204 GLU A CA 1
ATOM 1658 C C . GLU A 1 204 ? 0.812 -21.300 -8.919 1.00 97.00 204 GLU A C 1
ATOM 1660 O O . GLU A 1 204 ? 1.788 -21.761 -9.506 1.00 97.00 204 GLU A O 1
ATOM 1665 N N . GLU A 1 205 ? -0.406 -21.386 -9.447 1.00 96.69 205 GLU A N 1
ATOM 1666 C CA . GLU A 1 205 ? -0.665 -22.155 -10.666 1.00 96.69 205 GLU A CA 1
ATOM 1667 C C . GLU A 1 205 ? -0.409 -21.362 -11.950 1.00 96.69 205 GLU A C 1
ATOM 1669 O O . GLU A 1 205 ? -0.068 -21.945 -12.982 1.00 96.69 205 GLU A O 1
ATOM 1674 N N . LYS A 1 206 ? -0.618 -20.038 -11.925 1.00 96.56 206 LYS A N 1
ATOM 1675 C CA . LYS A 1 206 ? -0.617 -19.208 -13.144 1.00 96.56 206 LYS A CA 1
ATOM 1676 C C . LYS A 1 206 ? 0.518 -18.196 -13.197 1.00 96.56 206 LYS A C 1
ATOM 1678 O O . LYS A 1 206 ? 0.998 -17.886 -14.285 1.00 96.56 206 LYS A O 1
ATOM 1683 N N . ILE A 1 207 ? 0.947 -17.663 -12.052 1.00 96.44 207 ILE A N 1
ATOM 1684 C CA . ILE A 1 207 ? 1.844 -16.499 -12.012 1.00 96.44 207 ILE A CA 1
ATOM 1685 C C . ILE A 1 207 ? 3.270 -16.905 -11.621 1.00 96.44 207 ILE A C 1
ATOM 1687 O O . ILE A 1 207 ? 4.211 -16.603 -12.360 1.00 96.44 207 ILE A O 1
ATOM 1691 N N . SER A 1 208 ? 3.438 -17.614 -10.501 1.00 95.69 208 SER A N 1
ATOM 1692 C CA . SER A 1 208 ? 4.736 -18.057 -9.972 1.00 95.69 208 SER A CA 1
ATOM 1693 C C . SER A 1 208 ? 5.549 -18.946 -10.935 1.00 95.69 208 SER A C 1
ATOM 1695 O O . SER A 1 208 ? 6.779 -18.822 -10.936 1.00 95.69 208 SER A O 1
ATOM 1697 N N . PRO A 1 209 ? 4.938 -19.753 -11.836 1.00 95.62 209 PRO A N 1
ATOM 1698 C CA . PRO A 1 209 ? 5.693 -20.519 -12.830 1.00 95.62 209 PRO A CA 1
ATOM 1699 C C . PRO A 1 209 ? 6.320 -19.650 -13.931 1.00 95.62 209 PRO A C 1
ATOM 1701 O O . PRO A 1 209 ? 7.276 -20.066 -14.584 1.00 95.62 209 PRO A O 1
ATOM 1704 N N . VAL A 1 210 ? 5.784 -18.446 -14.159 1.00 95.12 210 VAL A N 1
ATOM 1705 C CA . VAL A 1 210 ? 6.206 -17.542 -15.242 1.00 95.12 210 VAL A CA 1
ATOM 1706 C C . VAL A 1 210 ? 7.164 -16.464 -14.728 1.00 95.12 210 VAL A C 1
ATOM 1708 O O . VAL A 1 210 ? 8.114 -16.081 -15.416 1.00 95.12 210 VAL A O 1
ATOM 1711 N N . ILE A 1 211 ? 6.923 -15.955 -13.519 1.00 94.94 211 ILE A N 1
ATOM 1712 C CA . ILE A 1 211 ? 7.670 -14.853 -12.905 1.00 94.94 211 ILE A CA 1
ATOM 1713 C C . ILE A 1 211 ? 7.900 -15.097 -11.412 1.00 94.94 211 ILE A C 1
ATOM 1715 O O . ILE A 1 211 ? 7.110 -15.759 -10.751 1.00 94.94 211 ILE A O 1
ATOM 1719 N N . ALA A 1 212 ? 8.928 -14.470 -10.839 1.00 95.06 212 ALA A N 1
ATOM 1720 C CA . ALA A 1 212 ? 9.076 -14.380 -9.390 1.00 95.06 212 ALA A CA 1
ATOM 1721 C C . ALA A 1 212 ? 8.958 -12.925 -8.932 1.00 95.06 212 ALA A C 1
ATOM 1723 O O . ALA A 1 212 ? 9.682 -12.043 -9.405 1.00 95.06 212 ALA A O 1
ATOM 1724 N N . LEU A 1 213 ? 8.054 -12.684 -7.983 1.00 94.56 213 LEU A N 1
ATOM 1725 C CA . LEU A 1 213 ? 7.850 -11.379 -7.362 1.00 94.56 213 LEU A CA 1
ATOM 1726 C C . LEU A 1 213 ? 8.617 -11.270 -6.043 1.00 94.56 213 LEU A C 1
ATOM 1728 O O . LEU A 1 213 ? 8.675 -12.216 -5.243 1.00 94.56 213 LEU A O 1
ATOM 1732 N N . GLY A 1 214 ? 9.140 -10.069 -5.784 1.00 92.50 214 GLY A N 1
ATOM 1733 C CA . GLY A 1 214 ? 9.630 -9.702 -4.458 1.00 92.50 214 GLY A CA 1
ATOM 1734 C C . GLY A 1 214 ? 8.499 -9.698 -3.424 1.00 92.50 214 GLY A C 1
ATOM 1735 O O . GLY A 1 214 ? 7.322 -9.656 -3.782 1.00 92.50 214 GLY A O 1
ATOM 1736 N N . TYR A 1 215 ? 8.848 -9.705 -2.134 1.00 92.75 215 TYR A N 1
ATOM 1737 C CA . TYR A 1 215 ? 7.875 -9.802 -1.035 1.00 92.75 215 TYR A CA 1
ATOM 1738 C C . TYR A 1 215 ? 6.730 -8.780 -1.149 1.00 92.75 215 TYR A C 1
ATOM 1740 O O . TYR A 1 215 ? 5.563 -9.158 -1.125 1.00 92.75 215 TYR A O 1
ATOM 1748 N N . ASN A 1 216 ? 7.053 -7.496 -1.352 1.00 90.69 216 ASN A N 1
ATOM 1749 C CA . ASN A 1 216 ? 6.044 -6.436 -1.461 1.00 90.69 216 ASN A CA 1
ATOM 1750 C C . ASN A 1 216 ? 5.141 -6.604 -2.691 1.00 90.69 216 ASN A C 1
ATOM 1752 O O . ASN A 1 216 ? 3.932 -6.431 -2.571 1.00 90.69 216 ASN A O 1
ATOM 1756 N N . GLY A 1 217 ? 5.711 -6.977 -3.844 1.00 93.19 217 GLY A N 1
ATOM 1757 C CA . GLY A 1 217 ? 4.944 -7.223 -5.068 1.00 93.19 217 GLY A CA 1
ATOM 1758 C C . GLY A 1 217 ? 3.997 -8.410 -4.909 1.00 93.19 217 GLY A C 1
ATOM 1759 O O . GLY A 1 217 ? 2.812 -8.298 -5.203 1.00 93.19 217 GLY A O 1
ATOM 1760 N N . ARG A 1 218 ? 4.489 -9.517 -4.342 1.00 96.38 218 ARG A N 1
ATOM 1761 C CA . ARG A 1 218 ? 3.671 -10.698 -4.041 1.00 96.38 218 ARG A CA 1
ATOM 1762 C C . ARG A 1 218 ? 2.544 -10.369 -3.068 1.00 96.38 218 ARG A C 1
ATOM 1764 O O . ARG A 1 218 ? 1.402 -10.733 -3.314 1.00 96.38 218 ARG A O 1
ATOM 1771 N N . LYS A 1 219 ? 2.847 -9.635 -1.993 1.00 96.50 219 LYS A N 1
ATOM 1772 C CA . LYS A 1 219 ? 1.853 -9.243 -0.987 1.00 96.50 219 LYS A CA 1
ATOM 1773 C C . LYS A 1 219 ? 0.761 -8.388 -1.615 1.00 96.50 219 LYS A C 1
ATOM 1775 O O . LYS A 1 219 ? -0.418 -8.628 -1.384 1.00 96.50 219 LYS A O 1
ATOM 1780 N N . TYR A 1 220 ? 1.165 -7.411 -2.421 1.00 96.00 220 TYR A N 1
ATOM 1781 C CA . TYR A 1 220 ? 0.244 -6.538 -3.131 1.00 96.00 220 TYR A CA 1
ATOM 1782 C C . TYR A 1 220 ? -0.675 -7.313 -4.074 1.00 96.00 220 TYR A C 1
ATOM 1784 O O . TYR A 1 220 ? -1.890 -7.150 -4.006 1.00 96.00 220 TYR A O 1
ATOM 1792 N N . LEU A 1 221 ? -0.108 -8.209 -4.881 1.00 97.44 221 LEU A N 1
ATOM 1793 C CA . LEU A 1 221 ? -0.867 -9.052 -5.796 1.00 97.44 221 LEU A CA 1
ATOM 1794 C C . LEU A 1 221 ? -1.887 -9.936 -5.064 1.00 97.44 221 LEU A C 1
ATOM 1796 O O . LEU A 1 221 ? -3.041 -9.989 -5.474 1.00 97.44 221 LEU A O 1
ATOM 1800 N N . LEU A 1 222 ? -1.489 -10.588 -3.968 1.00 98.44 222 LEU A N 1
ATOM 1801 C CA . LEU A 1 222 ? -2.383 -11.446 -3.185 1.00 98.44 222 LEU A CA 1
ATOM 1802 C C . LEU A 1 222 ? -3.536 -10.651 -2.562 1.00 98.44 222 LEU A C 1
ATOM 1804 O O . LEU A 1 222 ? -4.684 -11.087 -2.630 1.00 98.44 222 LEU A O 1
ATOM 1808 N N . VAL A 1 223 ? -3.262 -9.468 -1.997 1.00 98.44 223 VAL A N 1
ATOM 1809 C CA . VAL A 1 223 ? -4.310 -8.583 -1.457 1.00 98.44 223 VAL A CA 1
ATOM 1810 C C . VAL A 1 223 ? -5.258 -8.137 -2.569 1.00 98.44 223 VAL A C 1
ATOM 1812 O O . VAL A 1 223 ? -6.475 -8.227 -2.403 1.00 98.44 223 VAL A O 1
ATOM 1815 N N . TYR A 1 224 ? -4.713 -7.698 -3.707 1.00 98.06 224 TYR A N 1
ATOM 1816 C CA . TYR A 1 224 ? -5.510 -7.242 -4.840 1.00 98.06 224 TYR A CA 1
ATOM 1817 C C . TYR A 1 224 ? -6.401 -8.357 -5.395 1.00 98.06 224 TYR A C 1
ATOM 1819 O O . TYR A 1 224 ? -7.603 -8.151 -5.532 1.00 98.06 224 TYR A O 1
ATOM 1827 N N . LEU A 1 225 ? -5.848 -9.546 -5.661 1.00 98.38 225 LEU A N 1
ATOM 1828 C CA . LEU A 1 225 ? -6.608 -10.693 -6.166 1.00 98.38 225 LEU A CA 1
ATOM 1829 C C . LEU A 1 225 ? -7.708 -11.112 -5.191 1.00 98.38 225 LEU A C 1
ATOM 1831 O O . LEU A 1 225 ? -8.844 -11.313 -5.611 1.00 98.38 225 LEU A O 1
ATOM 1835 N N . SER A 1 226 ? -7.404 -11.177 -3.892 1.00 98.56 226 SER A N 1
ATOM 1836 C CA . SER A 1 226 ? -8.400 -11.503 -2.862 1.00 98.56 226 SER A CA 1
ATOM 1837 C C . SER A 1 226 ? -9.573 -10.520 -2.894 1.00 98.56 226 SER A C 1
ATOM 1839 O O . SER A 1 226 ? -10.738 -10.919 -2.866 1.00 98.56 226 SER A O 1
ATOM 1841 N N . LEU A 1 227 ? -9.267 -9.223 -3.005 1.00 98.38 227 LEU A N 1
ATOM 1842 C CA . LEU A 1 227 ? -10.273 -8.175 -3.087 1.00 98.38 227 LEU A CA 1
ATOM 1843 C C . LEU A 1 227 ? -11.066 -8.244 -4.399 1.00 98.38 227 LEU A C 1
ATOM 1845 O O . LEU A 1 227 ? -12.293 -8.190 -4.366 1.00 98.38 227 LEU A O 1
ATOM 1849 N N . ALA A 1 228 ? -10.390 -8.392 -5.539 1.00 98.00 228 ALA A N 1
ATOM 1850 C CA . ALA A 1 228 ? -11.016 -8.491 -6.854 1.00 98.00 228 ALA A CA 1
ATOM 1851 C C . ALA A 1 228 ? -11.985 -9.678 -6.914 1.00 98.00 228 ALA A C 1
ATOM 1853 O O . ALA A 1 228 ? -13.147 -9.506 -7.270 1.00 98.00 228 ALA A O 1
ATOM 1854 N N . LEU A 1 229 ? -11.558 -10.860 -6.462 1.00 98.44 229 LEU A N 1
ATOM 1855 C CA . LEU A 1 229 ? -12.406 -12.050 -6.392 1.00 98.44 229 LEU A CA 1
ATOM 1856 C C . LEU A 1 229 ? -13.631 -11.835 -5.497 1.00 98.44 229 LEU A C 1
ATOM 1858 O O . LEU A 1 229 ? -14.733 -12.280 -5.829 1.00 98.44 229 LEU A O 1
ATOM 1862 N N . HIS A 1 230 ? -13.472 -11.119 -4.380 1.00 98.31 230 HIS A N 1
ATOM 1863 C CA . HIS A 1 230 ? -14.585 -10.823 -3.476 1.00 98.31 230 HIS A CA 1
ATOM 1864 C C . HIS A 1 230 ? -15.590 -9.878 -4.131 1.00 98.31 230 HIS A C 1
ATOM 1866 O O . HIS A 1 230 ? -16.794 -10.134 -4.095 1.00 98.31 230 HIS A O 1
ATOM 1872 N N . ARG A 1 231 ? -15.099 -8.827 -4.791 1.00 97.50 231 ARG A N 1
ATOM 1873 C CA . ARG A 1 231 ? -15.918 -7.864 -5.538 1.00 97.50 231 ARG A CA 1
ATOM 1874 C C . ARG A 1 231 ? -16.652 -8.529 -6.706 1.00 97.50 231 ARG A C 1
ATOM 1876 O O . ARG A 1 231 ? -17.870 -8.379 -6.805 1.00 97.50 231 ARG A O 1
ATOM 1883 N N . ILE A 1 232 ? -15.964 -9.359 -7.494 1.00 97.00 232 ILE A N 1
ATOM 1884 C CA . ILE A 1 232 ? -16.544 -10.137 -8.602 1.00 97.00 232 ILE A CA 1
ATOM 1885 C C . ILE A 1 232 ? -17.662 -11.053 -8.097 1.00 97.00 232 ILE A C 1
ATOM 1887 O O . ILE A 1 232 ? -18.746 -11.077 -8.683 1.00 97.00 232 ILE A O 1
ATOM 1891 N N . ARG A 1 233 ? -17.442 -11.776 -6.988 1.00 96.44 233 ARG A N 1
ATOM 1892 C CA . ARG A 1 233 ? -18.464 -12.640 -6.366 1.00 96.44 233 ARG A CA 1
ATOM 1893 C C . ARG A 1 233 ? -19.723 -11.861 -5.980 1.00 96.44 233 ARG A C 1
ATOM 1895 O O . ARG A 1 233 ? -20.822 -12.402 -6.053 1.00 96.44 233 ARG A O 1
ATOM 1902 N N . ARG A 1 234 ? -19.570 -10.598 -5.581 1.00 95.44 234 ARG A N 1
ATOM 1903 C CA . ARG A 1 234 ? -20.674 -9.689 -5.237 1.00 95.44 234 ARG A CA 1
ATOM 1904 C C . ARG A 1 234 ? -21.298 -8.980 -6.445 1.00 95.44 234 ARG A C 1
ATOM 1906 O O . ARG A 1 234 ? -22.190 -8.160 -6.262 1.00 95.44 234 ARG A O 1
ATOM 1913 N N . GLY A 1 235 ? -20.856 -9.294 -7.662 1.00 95.44 235 GLY A N 1
ATOM 1914 C CA . GLY A 1 235 ? -21.379 -8.706 -8.895 1.00 95.44 235 GLY A CA 1
ATOM 1915 C C . GLY A 1 235 ? -20.729 -7.382 -9.301 1.00 95.44 235 GLY A C 1
ATOM 1916 O O . GLY A 1 235 ? -21.179 -6.775 -10.266 1.00 95.44 235 GLY A O 1
ATOM 1917 N N . HIS A 1 236 ? -19.666 -6.947 -8.617 1.00 95.62 236 HIS A N 1
ATOM 1918 C CA . HIS A 1 236 ? -18.906 -5.748 -8.983 1.00 95.62 236 HIS A CA 1
ATOM 1919 C C . HIS A 1 236 ? -17.720 -6.151 -9.852 1.00 95.62 236 HIS A C 1
ATOM 1921 O O . HIS A 1 236 ? -16.657 -6.497 -9.336 1.00 95.62 236 HIS A O 1
ATOM 1927 N N . ARG A 1 237 ? -17.927 -6.169 -11.168 1.00 95.00 237 ARG A N 1
ATOM 1928 C CA . ARG A 1 237 ? -16.906 -6.494 -12.176 1.00 95.00 237 ARG A CA 1
ATOM 1929 C C . ARG A 1 237 ? -16.365 -5.222 -12.813 1.00 95.00 237 ARG A C 1
ATOM 1931 O O . ARG A 1 237 ? -17.081 -4.226 -12.889 1.00 95.00 237 ARG A O 1
ATOM 1938 N N . ILE A 1 238 ? -15.131 -5.281 -13.296 1.00 94.94 238 ILE A N 1
ATOM 1939 C CA . ILE A 1 238 ? -14.624 -4.281 -14.237 1.00 94.94 238 ILE A CA 1
ATOM 1940 C C . ILE A 1 238 ? -15.340 -4.516 -15.572 1.00 94.94 238 ILE A C 1
ATOM 1942 O O . ILE A 1 238 ? -15.352 -5.637 -16.065 1.00 94.94 238 ILE A O 1
ATOM 1946 N N . THR A 1 239 ? -15.986 -3.483 -16.113 1.00 86.56 239 THR A N 1
ATOM 1947 C CA . THR A 1 239 ? -16.734 -3.560 -17.384 1.00 86.56 239 THR A CA 1
ATOM 1948 C C . THR A 1 239 ? -16.121 -2.717 -18.497 1.00 86.56 239 THR A C 1
ATOM 1950 O O . THR A 1 239 ? -16.572 -2.793 -19.633 1.00 86.56 239 THR A O 1
ATOM 1953 N N . GLU A 1 240 ? -15.142 -1.872 -18.167 1.00 84.00 240 GLU A N 1
ATOM 1954 C CA . GLU A 1 240 ? -14.418 -1.032 -19.118 1.00 84.00 240 GLU A CA 1
ATOM 1955 C C . GLU A 1 240 ? -12.947 -0.973 -18.698 1.00 84.00 240 GLU A C 1
ATOM 1957 O O . GLU A 1 240 ? -12.601 -0.357 -17.693 1.00 84.00 240 GLU A O 1
ATOM 1962 N N . SER A 1 241 ? -12.067 -1.618 -19.462 1.00 78.94 241 SER A N 1
ATOM 1963 C CA . SER A 1 241 ? -10.626 -1.666 -19.166 1.00 78.94 241 SER A CA 1
ATOM 1964 C C . SER A 1 241 ? -9.795 -0.646 -19.959 1.00 78.94 241 SER A C 1
ATOM 1966 O O . SER A 1 241 ? -8.570 -0.635 -19.873 1.00 78.94 241 SER A O 1
ATOM 1968 N N . SER A 1 242 ? -10.428 0.276 -20.692 1.00 74.12 242 SER A N 1
ATOM 1969 C CA . SER A 1 242 ? -9.748 1.231 -21.590 1.00 74.12 242 SER A CA 1
ATOM 1970 C C . SER A 1 242 ? -8.672 2.087 -20.900 1.00 74.12 242 SER A C 1
ATOM 1972 O O . SER A 1 242 ? -7.633 2.396 -21.487 1.00 74.12 242 SER A O 1
ATOM 1974 N N . ALA A 1 243 ? -8.857 2.420 -19.617 1.00 71.81 243 ALA A N 1
ATOM 1975 C CA . ALA A 1 243 ? -7.867 3.149 -18.824 1.00 71.81 243 ALA A CA 1
ATOM 1976 C C . ALA A 1 243 ? -6.547 2.372 -18.632 1.00 71.81 243 ALA A C 1
ATOM 1978 O O . ALA A 1 243 ? -5.506 2.991 -18.374 1.00 71.81 243 ALA A O 1
ATOM 1979 N N . ALA A 1 244 ? -6.581 1.043 -18.777 1.00 77.00 244 ALA A N 1
ATOM 1980 C CA . ALA A 1 244 ? -5.455 0.127 -18.647 1.00 77.00 244 ALA A CA 1
ATOM 1981 C C . ALA A 1 244 ? -4.680 -0.097 -19.968 1.00 77.00 244 ALA A C 1
ATOM 1983 O O . ALA A 1 244 ? -3.528 -0.524 -19.935 1.00 77.00 244 ALA A O 1
ATOM 1984 N N . GLU A 1 245 ? -5.219 0.297 -21.127 1.00 81.75 245 GLU A N 1
ATOM 1985 C CA . GLU A 1 245 ? -4.637 0.014 -22.455 1.00 81.75 245 GLU A CA 1
ATOM 1986 C C . GLU A 1 245 ? -3.615 1.062 -22.957 1.00 81.75 245 GLU A C 1
ATOM 1988 O O . GLU A 1 245 ? -3.490 1.361 -24.148 1.00 81.75 245 GLU A O 1
ATOM 1993 N N . PHE A 1 246 ? -2.830 1.657 -22.058 1.00 87.88 246 PHE A N 1
ATOM 1994 C CA . PHE A 1 246 ? -1.817 2.661 -22.434 1.00 87.88 246 PHE A CA 1
ATOM 1995 C C . PHE A 1 246 ? -0.403 2.086 -22.585 1.00 87.88 246 PHE A C 1
ATOM 1997 O O . PHE A 1 246 ? 0.486 2.781 -23.080 1.00 87.88 246 PHE A O 1
ATOM 2004 N N . LEU A 1 247 ? -0.196 0.830 -22.184 1.00 90.44 247 LEU A N 1
ATOM 2005 C CA . LEU A 1 247 ? 1.050 0.086 -22.346 1.00 90.44 247 LEU A CA 1
ATOM 2006 C C . LEU A 1 247 ? 0.757 -1.380 -22.674 1.00 90.44 247 LEU A C 1
ATOM 2008 O O . LEU A 1 247 ? -0.257 -1.933 -22.264 1.00 90.44 247 LEU A O 1
ATOM 2012 N N . THR A 1 248 ? 1.664 -1.998 -23.421 1.00 91.44 248 THR A N 1
ATOM 2013 C CA . THR A 1 248 ? 1.613 -3.418 -23.779 1.00 91.44 248 THR A CA 1
ATOM 2014 C C . THR A 1 248 ? 1.905 -4.272 -22.550 1.00 91.44 248 THR A C 1
ATOM 2016 O O . THR A 1 248 ? 2.976 -4.124 -21.966 1.00 91.44 248 THR A O 1
ATOM 2019 N N . THR A 1 249 ? 1.009 -5.194 -22.193 1.00 92.12 249 THR A N 1
ATOM 2020 C CA . THR A 1 249 ? 1.143 -6.107 -21.043 1.00 92.12 249 THR A CA 1
ATOM 2021 C C . THR A 1 249 ? 1.328 -7.566 -21.480 1.00 92.12 249 THR A C 1
ATOM 2023 O O . THR A 1 249 ? 1.196 -7.907 -22.656 1.00 92.12 249 THR A O 1
ATOM 2026 N N . PHE A 1 250 ? 1.735 -8.428 -20.542 1.00 92.56 250 PHE A N 1
ATOM 2027 C CA . PHE A 1 250 ? 1.840 -9.867 -20.786 1.00 92.56 250 PHE A CA 1
ATOM 2028 C C . PHE A 1 250 ? 0.543 -10.536 -20.314 1.00 92.56 250 PHE A C 1
ATOM 2030 O O . PHE A 1 250 ? 0.217 -10.353 -19.143 1.00 92.56 250 PHE A O 1
ATOM 2037 N N . PRO A 1 251 ? -0.161 -11.300 -21.168 1.00 93.88 251 PRO A N 1
ATOM 2038 C CA . PRO A 1 251 ? -1.450 -11.880 -20.817 1.00 93.88 251 PRO A CA 1
ATOM 2039 C C . PRO A 1 251 ? -1.277 -13.121 -19.938 1.00 93.88 251 PRO A C 1
ATOM 2041 O O . PRO A 1 251 ? -0.942 -14.195 -20.439 1.00 93.88 251 PRO A O 1
ATOM 2044 N N . TYR A 1 252 ? -1.506 -12.997 -18.629 1.00 94.12 252 TYR A N 1
ATOM 2045 C CA . TYR A 1 252 ? -1.382 -14.140 -17.715 1.00 94.12 252 TYR A CA 1
ATOM 2046 C C . TYR A 1 252 ? -2.606 -15.068 -17.755 1.00 94.12 252 TYR A C 1
ATOM 2048 O O . TYR A 1 252 ? -2.481 -16.249 -17.431 1.00 94.12 252 TYR A O 1
ATOM 2056 N N . GLY A 1 253 ? -3.780 -14.560 -18.154 1.00 94.19 253 GLY A N 1
ATOM 2057 C CA . GLY A 1 253 ? -5.007 -15.360 -18.273 1.00 94.19 253 GLY A CA 1
ATOM 2058 C C . GLY A 1 253 ? -5.450 -15.979 -16.943 1.00 94.19 253 GLY A C 1
ATOM 2059 O O . GLY A 1 253 ? -5.826 -17.150 -16.888 1.00 94.19 253 GLY A O 1
ATOM 2060 N N . VAL A 1 254 ? -5.337 -15.210 -15.859 1.00 96.00 254 VAL A N 1
ATOM 2061 C CA . VAL A 1 254 ? -5.618 -15.657 -14.486 1.00 96.00 254 VAL A CA 1
ATOM 2062 C C . VAL A 1 254 ? -7.119 -15.694 -14.218 1.00 96.00 254 VAL A C 1
ATOM 2064 O O . VAL A 1 254 ? -7.622 -16.620 -13.585 1.00 96.00 254 VAL A O 1
ATOM 2067 N N . LEU A 1 255 ? -7.839 -14.670 -14.677 1.00 95.06 255 LEU A N 1
ATOM 2068 C CA . LEU A 1 255 ? -9.272 -14.512 -14.447 1.00 95.06 255 LEU A CA 1
ATOM 2069 C C . LEU A 1 255 ? -10.063 -14.991 -15.679 1.00 95.06 255 LEU A C 1
ATOM 2071 O O . LEU A 1 255 ? -9.510 -15.080 -16.771 1.00 95.06 255 LEU A O 1
ATOM 2075 N N . PRO A 1 256 ? -11.355 -15.331 -15.547 1.00 88.06 256 PRO A N 1
ATOM 2076 C CA . PRO A 1 256 ? -12.162 -15.750 -16.697 1.00 88.06 256 PRO A CA 1
ATOM 2077 C C . PRO A 1 256 ? -12.609 -14.580 -17.589 1.00 88.06 256 PRO A C 1
ATOM 2079 O O . PRO A 1 256 ? -13.014 -14.798 -18.725 1.00 88.06 256 PRO A O 1
ATOM 2082 N N . ASP A 1 257 ? -12.588 -13.357 -17.063 1.00 92.94 257 ASP A N 1
ATOM 2083 C CA . ASP A 1 257 ? -13.096 -12.153 -17.718 1.00 92.94 257 ASP A CA 1
ATOM 2084 C C . ASP A 1 257 ? -11.951 -11.356 -18.366 1.00 92.94 257 ASP A C 1
ATOM 2086 O O . ASP A 1 257 ? -10.867 -11.241 -17.788 1.00 92.94 257 ASP A O 1
ATOM 2090 N N . ALA A 1 258 ? -12.160 -10.854 -19.585 1.00 92.44 258 ALA A N 1
ATOM 2091 C CA . ALA A 1 258 ? -11.105 -10.207 -20.363 1.00 92.44 258 ALA A CA 1
ATOM 2092 C C . ALA A 1 258 ? -10.684 -8.855 -19.769 1.00 92.44 258 ALA A C 1
ATOM 2094 O O . ALA A 1 258 ? -9.487 -8.608 -19.631 1.00 92.44 258 ALA A O 1
ATOM 2095 N N . ASP A 1 259 ? -11.642 -8.022 -19.359 1.00 94.31 259 ASP A N 1
ATOM 2096 C CA . ASP A 1 259 ? -11.360 -6.702 -18.790 1.00 94.31 259 ASP A CA 1
ATOM 2097 C C . ASP A 1 259 ? -10.658 -6.829 -17.434 1.00 94.31 259 ASP A C 1
ATOM 2099 O O . ASP A 1 259 ? -9.694 -6.118 -17.143 1.00 94.31 259 ASP A O 1
ATOM 2103 N N . GLU A 1 260 ? -11.074 -7.813 -16.635 1.00 95.94 260 GLU A N 1
ATOM 2104 C CA . GLU A 1 260 ? -10.398 -8.161 -15.386 1.00 95.94 260 GLU A CA 1
ATOM 2105 C C . GLU A 1 260 ? -8.935 -8.586 -15.611 1.00 95.94 260 GLU A C 1
ATOM 2107 O O . GLU A 1 260 ? -8.053 -8.177 -14.849 1.00 95.94 260 GLU A O 1
ATOM 2112 N N . ASN A 1 261 ? -8.648 -9.372 -16.659 1.00 94.94 261 ASN A N 1
ATOM 2113 C CA . ASN A 1 261 ? -7.268 -9.737 -16.995 1.00 94.94 261 ASN A CA 1
ATOM 2114 C C . ASN A 1 261 ? -6.454 -8.535 -17.461 1.00 94.94 261 ASN A C 1
ATOM 2116 O O . ASN A 1 261 ? -5.339 -8.377 -16.985 1.00 94.94 261 ASN A O 1
ATOM 2120 N N . ILE A 1 262 ? -6.994 -7.664 -18.317 1.00 94.31 262 ILE A N 1
ATOM 2121 C CA . ILE A 1 262 ? -6.263 -6.485 -18.809 1.00 94.31 262 ILE A CA 1
ATOM 2122 C C . ILE A 1 262 ? -5.782 -5.623 -17.630 1.00 94.31 262 ILE A C 1
ATOM 2124 O O . ILE A 1 262 ? -4.605 -5.256 -17.551 1.00 94.31 262 ILE A O 1
ATOM 2128 N N . CYS A 1 263 ? -6.666 -5.358 -16.665 1.00 94.56 263 CYS A N 1
ATOM 2129 C CA . CYS A 1 263 ? -6.324 -4.612 -15.455 1.00 94.56 263 CYS A CA 1
ATOM 2130 C C . CYS A 1 263 ? -5.324 -5.360 -14.556 1.00 94.56 263 CYS A C 1
ATOM 2132 O O . CYS A 1 263 ? -4.393 -4.749 -14.022 1.00 94.56 263 CYS A O 1
ATOM 2134 N N . LEU A 1 264 ? -5.484 -6.677 -14.387 1.00 95.75 264 LEU A N 1
ATOM 2135 C CA . LEU A 1 264 ? -4.575 -7.499 -13.584 1.00 95.75 264 LEU A CA 1
ATOM 2136 C C . LEU A 1 264 ? -3.176 -7.604 -14.205 1.00 95.75 264 LEU A C 1
ATOM 2138 O O . LEU A 1 264 ? -2.180 -7.473 -13.496 1.00 95.75 264 LEU A O 1
ATOM 2142 N N . ASP A 1 265 ? -3.086 -7.815 -15.513 1.00 95.00 265 ASP A N 1
ATOM 2143 C CA . ASP A 1 265 ? -1.830 -7.931 -16.247 1.00 95.00 265 ASP A CA 1
ATOM 2144 C C . ASP A 1 265 ? -1.032 -6.632 -16.130 1.00 95.00 265 ASP A C 1
ATOM 2146 O O . ASP A 1 265 ? 0.177 -6.653 -15.890 1.00 95.00 265 ASP A O 1
ATOM 2150 N N . LEU A 1 266 ? -1.718 -5.490 -16.226 1.00 93.25 266 LEU A N 1
ATOM 2151 C CA . LEU A 1 266 ? -1.126 -4.175 -16.023 1.00 93.25 266 LEU A CA 1
ATOM 2152 C C . LEU A 1 266 ? -0.627 -3.976 -14.591 1.00 93.25 266 LEU A C 1
ATOM 2154 O O . LEU A 1 266 ? 0.485 -3.481 -14.388 1.00 93.25 266 LEU A O 1
ATOM 2158 N N . LEU A 1 267 ? -1.422 -4.402 -13.609 1.00 93.94 267 LEU A N 1
ATOM 2159 C CA . LEU A 1 267 ? -1.041 -4.380 -12.204 1.00 93.94 267 LEU A CA 1
ATOM 2160 C C . LEU A 1 267 ? 0.211 -5.222 -11.958 1.00 93.94 267 LEU A C 1
ATOM 2162 O O . LEU A 1 267 ? 1.143 -4.741 -11.326 1.00 93.94 267 LEU A O 1
ATOM 2166 N N . ILE A 1 268 ? 0.283 -6.444 -12.495 1.00 94.75 268 ILE A N 1
ATOM 2167 C CA . ILE A 1 268 ? 1.475 -7.297 -12.384 1.00 94.75 268 ILE A CA 1
ATOM 2168 C C . ILE A 1 268 ? 2.679 -6.610 -13.034 1.00 94.75 268 ILE A C 1
ATOM 2170 O O . ILE A 1 268 ? 3.778 -6.622 -12.475 1.00 94.75 268 ILE A O 1
ATOM 2174 N N . ALA A 1 269 ? 2.478 -5.960 -14.182 1.00 92.81 269 ALA A N 1
ATOM 2175 C CA . ALA A 1 269 ? 3.526 -5.239 -14.894 1.00 92.81 269 ALA A CA 1
ATOM 2176 C C . ALA A 1 269 ? 4.109 -4.056 -14.093 1.00 92.81 269 ALA A C 1
ATOM 2178 O O . ALA A 1 269 ? 5.244 -3.652 -14.354 1.00 92.81 269 ALA A O 1
ATOM 2179 N N . SER A 1 270 ? 3.372 -3.530 -13.108 1.00 91.75 270 SER A N 1
ATOM 2180 C CA . SER A 1 270 ? 3.825 -2.458 -12.218 1.00 91.75 270 SER A CA 1
ATOM 2181 C C . SER A 1 270 ? 4.611 -2.953 -10.999 1.00 91.75 270 SER A C 1
ATOM 2183 O O . SER A 1 270 ? 5.028 -2.133 -10.179 1.00 91.75 270 SER A O 1
ATOM 2185 N N . LEU A 1 271 ? 4.775 -4.266 -10.807 1.00 91.94 271 LEU A N 1
ATOM 2186 C CA . LEU A 1 271 ? 5.401 -4.837 -9.610 1.00 91.94 271 LEU A CA 1
ATOM 2187 C C . LEU A 1 271 ? 6.904 -5.057 -9.777 1.00 91.94 271 LEU A C 1
ATOM 2189 O O . LEU A 1 271 ? 7.445 -5.156 -10.876 1.00 91.94 271 LEU A O 1
ATOM 2193 N N . THR A 1 272 ? 7.594 -5.185 -8.644 1.00 88.00 272 THR A N 1
ATOM 2194 C CA . THR A 1 272 ? 9.019 -5.517 -8.623 1.00 88.00 272 THR A CA 1
ATOM 2195 C C . THR A 1 272 ? 9.232 -7.024 -8.751 1.00 88.00 272 THR A C 1
ATOM 2197 O O . THR A 1 272 ? 8.874 -7.804 -7.861 1.00 88.00 272 THR A O 1
ATOM 2200 N N . PHE A 1 273 ? 9.894 -7.418 -9.834 1.00 90.25 273 PHE A N 1
ATOM 2201 C CA . PHE A 1 273 ? 10.284 -8.796 -10.115 1.00 90.25 273 PHE A CA 1
ATOM 2202 C C . PHE A 1 273 ? 11.659 -9.108 -9.511 1.00 90.25 273 PHE A C 1
ATOM 2204 O O . PHE A 1 273 ? 12.599 -8.327 -9.658 1.00 90.25 273 PHE A O 1
ATOM 2211 N N . THR A 1 274 ? 11.798 -10.266 -8.868 1.00 90.88 274 THR A N 1
ATOM 2212 C CA . THR A 1 274 ? 13.107 -10.853 -8.529 1.00 90.88 274 THR A CA 1
ATOM 2213 C C . THR A 1 274 ? 13.634 -11.726 -9.662 1.00 90.88 274 THR A C 1
ATOM 2215 O O . THR A 1 274 ? 14.844 -11.824 -9.848 1.00 90.88 274 THR A O 1
ATOM 2218 N N . HIS A 1 275 ? 12.733 -12.318 -10.447 1.00 90.25 275 HIS A N 1
ATOM 2219 C CA . HIS A 1 275 ? 13.054 -13.031 -11.675 1.00 90.25 275 HIS A CA 1
ATOM 2220 C C . HIS A 1 275 ? 11.952 -12.813 -12.715 1.00 90.25 275 HIS A C 1
ATOM 2222 O O . HIS A 1 275 ? 10.765 -12.968 -12.423 1.00 90.25 275 HIS A O 1
ATOM 2228 N N . ARG A 1 276 ? 12.353 -12.479 -13.942 1.00 88.62 276 ARG A N 1
ATOM 2229 C CA . ARG A 1 276 ? 11.478 -12.401 -15.112 1.00 88.62 276 ARG A CA 1
ATOM 2230 C C . ARG A 1 276 ? 12.288 -12.860 -16.329 1.00 88.62 276 ARG A C 1
ATOM 2232 O O . ARG A 1 276 ? 13.291 -12.215 -16.631 1.00 88.62 276 ARG A O 1
ATOM 2239 N N . PRO A 1 277 ? 11.895 -13.942 -17.025 1.00 86.06 277 PRO A N 1
ATOM 2240 C CA . PRO A 1 277 ? 12.709 -14.513 -18.100 1.00 86.06 277 PRO A CA 1
ATOM 2241 C C . PRO A 1 277 ? 12.645 -13.719 -19.416 1.00 86.06 277 PRO A C 1
ATOM 2243 O O . PRO A 1 277 ? 13.266 -14.103 -20.402 1.00 86.06 277 PRO A O 1
ATOM 2246 N N . PHE A 1 278 ? 11.899 -12.613 -19.451 1.00 85.56 278 PHE A N 1
ATOM 2247 C CA . PHE A 1 278 ? 11.687 -11.792 -20.638 1.00 85.56 278 PHE A CA 1
ATOM 2248 C C . PHE A 1 278 ? 11.554 -10.309 -20.285 1.00 85.56 278 PHE A C 1
ATOM 2250 O O . PHE A 1 278 ? 11.161 -9.946 -19.175 1.00 85.56 278 PHE A O 1
ATOM 2257 N N . THR A 1 279 ? 11.805 -9.454 -21.275 1.00 83.69 279 THR A N 1
ATOM 2258 C CA . THR A 1 279 ? 11.454 -8.032 -21.231 1.00 83.69 279 THR A CA 1
ATOM 2259 C C . THR A 1 279 ? 10.362 -7.774 -22.256 1.00 83.69 279 THR A C 1
ATOM 2261 O O . THR A 1 279 ? 10.505 -8.145 -23.420 1.00 83.69 279 THR A O 1
ATOM 2264 N N . LEU A 1 280 ? 9.277 -7.133 -21.826 1.00 87.31 280 LEU A N 1
ATOM 2265 C CA . LEU A 1 280 ? 8.180 -6.752 -22.704 1.00 87.31 280 LEU A CA 1
ATOM 2266 C C . LEU A 1 280 ? 8.362 -5.299 -23.142 1.00 87.31 280 LEU A C 1
ATOM 2268 O O . LEU A 1 280 ? 8.275 -4.385 -22.324 1.00 87.31 280 LEU A O 1
ATOM 2272 N N . TYR A 1 281 ? 8.634 -5.098 -24.427 1.00 92.00 281 TYR A N 1
ATOM 2273 C CA . TYR A 1 281 ? 8.855 -3.774 -24.992 1.00 92.00 281 TYR A CA 1
ATOM 2274 C C . TYR A 1 281 ? 7.580 -3.234 -25.642 1.00 92.00 281 TYR A C 1
ATOM 2276 O O . TYR A 1 281 ? 7.041 -3.845 -26.559 1.00 92.00 281 TYR A O 1
ATOM 2284 N N . ASP A 1 282 ? 7.137 -2.059 -25.203 1.00 93.81 282 ASP A N 1
ATOM 2285 C CA . ASP A 1 282 ? 6.077 -1.287 -25.833 1.00 93.81 282 ASP A CA 1
ATOM 2286 C C . ASP A 1 282 ? 6.702 -0.389 -26.904 1.00 93.81 282 ASP A C 1
ATOM 2288 O O . ASP A 1 282 ? 7.606 0.409 -26.626 1.00 93.81 282 ASP A O 1
ATOM 2292 N N . ALA A 1 283 ? 6.222 -0.520 -28.141 1.00 91.50 283 ALA A N 1
ATOM 2293 C CA . ALA A 1 283 ? 6.761 0.200 -29.290 1.00 91.50 283 ALA A CA 1
ATOM 2294 C C . ALA A 1 283 ? 6.744 1.729 -29.103 1.00 91.50 283 ALA A C 1
ATOM 2296 O O . ALA A 1 283 ? 7.649 2.414 -29.586 1.00 91.50 283 ALA A O 1
ATOM 2297 N N . ARG A 1 284 ? 5.761 2.260 -28.362 1.00 92.50 284 ARG A N 1
ATOM 2298 C CA . ARG A 1 284 ? 5.630 3.694 -28.078 1.00 92.50 284 ARG A CA 1
ATOM 2299 C C . ARG A 1 284 ? 6.697 4.158 -27.087 1.00 92.50 284 ARG A C 1
ATOM 2301 O O . ARG A 1 284 ? 7.232 5.248 -27.249 1.00 92.50 284 ARG A O 1
ATOM 2308 N N . LEU A 1 285 ? 7.070 3.323 -26.110 1.00 95.69 285 LEU A N 1
ATOM 2309 C CA . LEU A 1 285 ? 7.992 3.683 -25.022 1.00 95.69 285 LEU A CA 1
ATOM 2310 C C . LEU A 1 285 ? 9.476 3.512 -25.371 1.00 95.69 285 LEU A C 1
ATOM 2312 O O . LEU A 1 285 ? 10.315 4.301 -24.931 1.00 95.69 285 LEU A O 1
ATOM 2316 N N . VAL A 1 286 ? 9.821 2.505 -26.180 1.00 96.25 286 VAL A N 1
ATOM 2317 C CA . VAL A 1 286 ? 11.222 2.132 -26.459 1.00 96.25 286 VAL A CA 1
ATOM 2318 C C . VAL A 1 286 ? 12.073 3.315 -26.928 1.00 96.25 286 VAL A C 1
ATOM 2320 O O . VAL A 1 286 ? 13.216 3.456 -26.490 1.00 96.25 286 VAL A O 1
ATOM 2323 N N . SER A 1 287 ? 11.546 4.162 -27.817 1.00 95.94 287 SER A N 1
ATOM 2324 C CA . SER A 1 287 ? 12.322 5.273 -28.383 1.00 95.94 287 SER A CA 1
ATOM 2325 C C . SER A 1 287 ? 12.665 6.342 -27.338 1.00 95.94 287 SER A C 1
ATOM 2327 O O . SER A 1 287 ? 13.802 6.814 -27.305 1.00 95.94 287 SER A O 1
ATOM 2329 N N . TYR A 1 288 ? 11.725 6.656 -26.443 1.00 97.25 288 TYR A N 1
ATOM 2330 C CA . TYR A 1 288 ? 11.924 7.614 -25.358 1.00 97.25 288 TYR A CA 1
ATOM 2331 C C . TYR A 1 288 ? 12.951 7.096 -24.358 1.00 97.25 288 TYR A C 1
ATOM 2333 O O . TYR A 1 288 ? 13.913 7.789 -24.045 1.00 97.25 288 TYR A O 1
ATOM 2341 N N . VAL A 1 289 ? 12.829 5.832 -23.941 1.00 97.12 289 VAL A N 1
ATOM 2342 C CA . VAL A 1 289 ? 13.786 5.238 -23.000 1.00 97.12 289 VAL A CA 1
ATOM 2343 C C . VAL A 1 289 ? 15.192 5.177 -23.593 1.00 97.12 289 VAL A C 1
ATOM 2345 O O . VAL A 1 289 ? 16.160 5.398 -22.869 1.00 97.12 289 VAL A O 1
ATOM 2348 N N . LYS A 1 290 ? 15.344 4.932 -24.903 1.00 96.44 290 LYS A N 1
ATOM 2349 C CA . LYS A 1 290 ? 16.658 5.000 -25.567 1.00 96.44 290 LYS A CA 1
ATOM 2350 C C . LYS A 1 290 ? 17.270 6.400 -25.468 1.00 96.44 290 LYS A C 1
ATOM 2352 O O . LYS A 1 290 ? 18.454 6.508 -25.147 1.00 96.44 290 LYS A O 1
ATOM 2357 N N . ARG A 1 291 ? 16.481 7.458 -25.698 1.00 96.00 291 ARG A N 1
ATOM 2358 C CA . ARG A 1 291 ? 16.932 8.853 -25.544 1.00 96.00 291 ARG A CA 1
ATOM 2359 C C . ARG A 1 291 ? 17.303 9.165 -24.095 1.00 96.00 291 ARG A C 1
ATOM 2361 O O . ARG A 1 291 ? 18.392 9.679 -23.856 1.00 96.00 291 ARG A O 1
ATOM 2368 N N . THR A 1 292 ? 16.477 8.756 -23.133 1.00 96.38 292 THR A N 1
ATOM 2369 C CA . THR A 1 292 ? 16.779 8.882 -21.699 1.00 96.38 292 THR A CA 1
ATOM 2370 C C . THR A 1 292 ? 18.069 8.146 -21.333 1.00 96.38 292 THR A C 1
ATOM 2372 O O . THR A 1 292 ? 18.942 8.725 -20.699 1.00 96.38 292 THR A O 1
ATOM 2375 N N . CYS A 1 293 ? 18.260 6.905 -21.788 1.00 95.50 293 CYS A N 1
ATOM 2376 C CA . CYS A 1 293 ? 19.489 6.143 -21.551 1.00 95.50 293 CYS A CA 1
ATOM 2377 C C . CYS A 1 293 ? 20.732 6.852 -22.099 1.00 95.50 293 CYS A C 1
ATOM 2379 O O . CYS A 1 293 ? 21.777 6.807 -21.452 1.00 95.50 293 CYS A O 1
ATOM 2381 N N . HIS A 1 294 ? 20.628 7.490 -23.269 1.00 92.94 294 HIS A N 1
ATOM 2382 C CA . HIS A 1 294 ? 21.719 8.262 -23.859 1.00 92.94 294 HIS A CA 1
ATOM 2383 C C . HIS A 1 294 ? 22.039 9.516 -23.035 1.00 92.94 294 HIS A C 1
ATOM 2385 O O . HIS A 1 294 ? 23.200 9.734 -22.695 1.00 92.94 294 HIS A O 1
ATOM 2391 N N . ALA A 1 295 ? 21.016 10.283 -22.643 1.00 93.19 295 ALA A N 1
ATOM 2392 C CA . ALA A 1 295 ? 21.177 11.459 -21.789 1.00 93.19 295 ALA A CA 1
ATOM 2393 C C . ALA A 1 295 ? 21.828 11.098 -20.441 1.00 93.19 295 ALA A C 1
ATOM 2395 O O . ALA A 1 295 ? 22.800 11.726 -20.037 1.00 93.19 295 ALA A O 1
ATOM 2396 N N . LEU A 1 296 ? 21.353 10.030 -19.790 1.00 92.56 296 LEU A N 1
ATOM 2397 C CA . LEU A 1 296 ? 21.888 9.559 -18.510 1.00 92.56 296 LEU A CA 1
ATOM 2398 C C . LEU A 1 296 ? 23.317 9.011 -18.619 1.00 92.56 296 LEU A C 1
ATOM 2400 O O . LEU A 1 296 ? 24.110 9.173 -17.693 1.00 92.56 296 LEU A O 1
ATOM 2404 N N . ALA A 1 297 ? 23.660 8.358 -19.733 1.00 89.38 297 ALA A N 1
ATOM 2405 C CA . ALA A 1 297 ? 25.017 7.876 -19.970 1.00 89.38 297 ALA A CA 1
ATOM 2406 C C . ALA A 1 297 ? 26.017 9.031 -20.134 1.00 89.38 297 ALA A C 1
ATOM 2408 O O . ALA A 1 297 ? 27.157 8.897 -19.697 1.00 89.38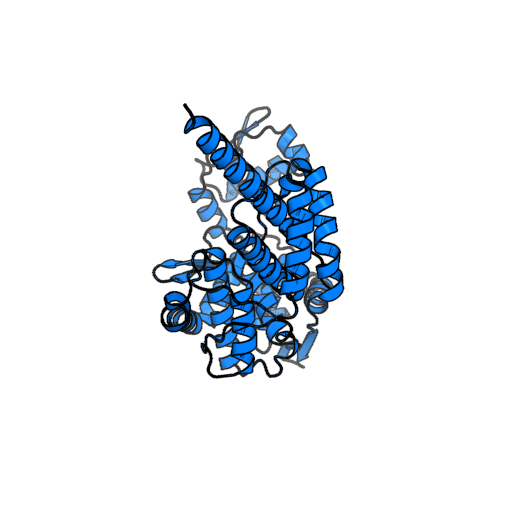 297 ALA A O 1
ATOM 2409 N N . GLY A 1 298 ? 25.588 10.164 -20.705 1.00 84.69 298 GLY A N 1
ATOM 2410 C CA . GLY A 1 298 ? 26.410 11.371 -20.836 1.00 84.69 298 GLY A CA 1
ATOM 2411 C C . GLY A 1 298 ? 26.835 11.990 -19.499 1.00 84.69 298 GLY A C 1
ATOM 2412 O O . GLY A 1 298 ? 27.818 12.720 -19.455 1.00 84.69 298 GLY A O 1
ATOM 2413 N N . CYS A 1 299 ? 26.143 11.664 -18.403 1.00 82.75 299 CYS A N 1
ATOM 2414 C CA . CYS A 1 299 ? 26.470 12.129 -17.053 1.00 82.75 299 CYS A CA 1
ATOM 2415 C C . CYS A 1 299 ? 27.533 11.268 -16.347 1.00 82.75 299 CYS A C 1
ATOM 2417 O O . CYS A 1 299 ? 27.924 11.573 -15.221 1.00 82.75 299 CYS A O 1
ATOM 2419 N N . LEU A 1 300 ? 27.951 10.148 -16.945 1.00 82.75 300 LEU A N 1
ATOM 2420 C CA . LEU A 1 300 ? 28.925 9.236 -16.354 1.00 82.75 300 LEU A CA 1
ATOM 2421 C C . LEU A 1 300 ? 30.321 9.488 -16.924 1.00 82.75 300 LEU A C 1
ATOM 2423 O O . LEU A 1 300 ? 30.519 9.463 -18.132 1.00 82.75 300 LEU A O 1
ATOM 2427 N N . GLU A 1 301 ? 31.316 9.598 -16.042 1.00 75.62 301 GLU A N 1
ATOM 2428 C CA . GLU A 1 301 ? 32.734 9.652 -16.437 1.00 75.62 301 GLU A CA 1
ATOM 2429 C C . GLU A 1 301 ? 33.206 8.355 -17.123 1.00 75.62 301 GLU A C 1
ATOM 2431 O O . GLU A 1 301 ? 34.142 8.360 -17.918 1.00 75.62 301 GLU A O 1
ATOM 2436 N N . ASN A 1 302 ? 32.552 7.225 -16.822 1.00 76.75 302 ASN A N 1
ATOM 2437 C CA . ASN A 1 302 ? 32.932 5.901 -17.310 1.00 76.75 302 ASN A CA 1
ATOM 2438 C C . ASN A 1 302 ? 32.007 5.413 -18.427 1.00 76.75 302 ASN A C 1
ATOM 2440 O O . ASN A 1 302 ? 30.782 5.470 -18.312 1.00 76.75 302 ASN A O 1
ATOM 2444 N N . THR A 1 303 ? 32.594 4.790 -19.450 1.00 80.56 303 THR A N 1
ATOM 2445 C CA . THR A 1 303 ? 31.845 4.136 -20.528 1.00 80.56 303 THR A CA 1
ATOM 2446 C C . THR A 1 303 ? 30.979 2.987 -20.007 1.00 80.56 303 THR A C 1
ATOM 2448 O O . THR A 1 303 ? 31.430 2.120 -19.256 1.00 80.56 303 THR A O 1
ATOM 2451 N N . ILE A 1 304 ? 29.728 2.933 -20.463 1.00 83.44 304 ILE A N 1
ATOM 2452 C CA . ILE A 1 304 ? 28.826 1.812 -20.194 1.00 83.44 304 ILE A CA 1
ATOM 2453 C C . ILE A 1 304 ? 29.168 0.649 -21.128 1.00 83.44 304 ILE A C 1
ATOM 2455 O O . ILE A 1 304 ? 28.902 0.700 -22.328 1.00 83.44 304 ILE A O 1
ATOM 2459 N N . HIS A 1 305 ? 29.749 -0.418 -20.571 1.00 81.44 305 HIS A N 1
ATOM 2460 C CA . HIS A 1 305 ? 30.190 -1.578 -21.355 1.00 81.44 305 HIS A CA 1
ATOM 2461 C C . HIS A 1 305 ? 29.054 -2.535 -21.745 1.00 81.44 305 HIS A C 1
ATOM 2463 O O . HIS A 1 305 ? 29.134 -3.168 -22.792 1.00 81.44 305 HIS A O 1
ATOM 2469 N N . ASN A 1 306 ? 27.996 -2.646 -20.935 1.00 87.06 306 ASN A N 1
ATOM 2470 C CA . ASN A 1 306 ? 26.840 -3.498 -21.233 1.00 87.06 306 ASN A CA 1
ATOM 2471 C C . ASN A 1 306 ? 25.588 -2.645 -21.486 1.00 87.06 306 ASN A C 1
ATOM 2473 O O . ASN A 1 306 ? 24.765 -2.444 -20.593 1.00 87.06 306 ASN A O 1
ATOM 2477 N N . GLN A 1 307 ? 25.470 -2.142 -22.717 1.00 88.44 307 GLN A N 1
ATOM 2478 C CA . GLN A 1 307 ? 24.367 -1.276 -23.155 1.00 88.44 307 GLN A CA 1
ATOM 2479 C C . GLN A 1 307 ? 23.003 -1.976 -23.101 1.00 88.44 307 GLN A C 1
ATOM 2481 O O . GLN A 1 307 ? 22.000 -1.340 -22.791 1.00 88.44 307 GLN A O 1
ATOM 2486 N N . HIS A 1 308 ? 22.960 -3.287 -23.358 1.00 90.00 308 HIS A N 1
ATOM 2487 C CA . HIS A 1 308 ? 21.715 -4.050 -23.316 1.00 90.00 308 HIS A CA 1
ATOM 2488 C C . HIS A 1 308 ? 21.168 -4.152 -21.888 1.00 90.00 308 HIS A C 1
ATOM 2490 O O . HIS A 1 308 ? 20.005 -3.839 -21.657 1.00 90.00 308 HIS A O 1
ATOM 2496 N N . ALA A 1 309 ? 22.009 -4.536 -20.921 1.00 89.75 309 ALA A N 1
ATOM 2497 C CA . ALA A 1 309 ? 21.598 -4.619 -19.519 1.00 89.75 309 ALA A CA 1
ATOM 2498 C C . ALA A 1 309 ? 21.228 -3.241 -18.946 1.00 89.75 309 ALA A C 1
ATOM 2500 O O . ALA A 1 309 ? 20.230 -3.124 -18.239 1.00 89.75 309 ALA A O 1
ATOM 2501 N N . TRP A 1 310 ? 21.993 -2.201 -19.303 1.00 92.31 310 TRP A N 1
ATOM 2502 C CA . TRP A 1 310 ? 21.694 -0.808 -18.957 1.00 92.31 310 TRP A CA 1
ATOM 2503 C C . TRP A 1 310 ? 20.307 -0.382 -19.440 1.00 92.31 310 TRP A C 1
ATOM 2505 O O . TRP A 1 310 ? 19.475 0.047 -18.641 1.00 92.31 310 TRP A O 1
ATOM 2515 N N . PHE A 1 311 ? 20.049 -0.559 -20.738 1.00 95.06 311 PHE A N 1
ATOM 2516 C CA . PHE A 1 311 ? 18.769 -0.217 -21.338 1.00 95.06 311 PHE A CA 1
ATOM 2517 C C . PHE A 1 311 ? 17.627 -1.022 -20.716 1.00 95.06 311 PHE A C 1
ATOM 2519 O O . PHE A 1 311 ? 16.624 -0.433 -20.336 1.00 95.06 311 PHE A O 1
ATOM 2526 N N . ALA A 1 312 ? 17.779 -2.340 -20.565 1.00 92.62 312 ALA A N 1
ATOM 2527 C CA . ALA A 1 312 ? 16.733 -3.199 -20.019 1.00 92.62 312 ALA A CA 1
ATOM 2528 C C . ALA A 1 312 ? 16.366 -2.835 -18.569 1.00 92.62 312 ALA A C 1
ATOM 2530 O O . ALA A 1 312 ? 15.187 -2.820 -18.224 1.00 92.62 312 ALA A O 1
ATOM 2531 N N . GLU A 1 313 ? 17.347 -2.516 -17.718 1.00 92.69 313 GLU A N 1
ATOM 2532 C CA . GLU A 1 313 ? 17.092 -2.143 -16.321 1.00 92.69 313 GLU A CA 1
ATOM 2533 C C . GLU A 1 313 ? 16.370 -0.791 -16.211 1.00 92.69 313 GLU A C 1
ATOM 2535 O O . GLU A 1 313 ? 15.372 -0.691 -15.496 1.00 92.69 313 GLU A O 1
ATOM 2540 N N . ILE A 1 314 ? 16.808 0.221 -16.969 1.00 95.00 314 ILE A N 1
ATOM 2541 C CA . ILE A 1 314 ? 16.138 1.531 -17.014 1.00 95.00 314 ILE A CA 1
ATOM 2542 C C . ILE A 1 314 ? 14.748 1.409 -17.641 1.00 95.00 314 ILE A C 1
ATOM 2544 O O . ILE A 1 314 ? 13.793 1.978 -17.117 1.00 95.00 314 ILE A O 1
ATOM 2548 N N . TYR A 1 315 ? 14.615 0.646 -18.728 1.00 95.81 315 TYR A N 1
ATOM 2549 C CA . TYR A 1 315 ? 13.342 0.410 -19.399 1.00 95.81 315 TYR A CA 1
ATOM 2550 C C . TYR A 1 315 ? 12.326 -0.222 -18.454 1.00 95.81 315 TYR A C 1
ATOM 2552 O O . TYR A 1 315 ? 11.236 0.317 -18.295 1.00 95.81 315 TYR A O 1
ATOM 2560 N N . ASN A 1 316 ? 12.689 -1.322 -17.790 1.00 93.12 316 ASN A N 1
ATOM 2561 C CA . ASN A 1 316 ? 11.791 -2.013 -16.868 1.00 93.12 316 ASN A CA 1
ATOM 2562 C C . ASN A 1 316 ? 11.362 -1.111 -15.706 1.00 93.12 316 ASN A C 1
ATOM 2564 O O . ASN A 1 316 ? 10.195 -1.127 -15.321 1.00 93.12 316 ASN A O 1
ATOM 2568 N N . PHE A 1 317 ? 12.286 -0.302 -15.178 1.00 93.56 317 PHE A N 1
ATOM 2569 C CA . PHE A 1 317 ? 11.964 0.654 -14.126 1.00 93.56 317 PHE A CA 1
ATOM 2570 C C . PHE A 1 317 ? 10.992 1.740 -14.611 1.00 93.56 317 PHE A C 1
ATOM 2572 O O . PHE A 1 317 ? 9.952 1.944 -13.991 1.00 93.56 317 PHE A O 1
ATOM 2579 N N . ILE A 1 318 ? 11.302 2.413 -15.725 1.00 95.06 318 ILE A N 1
ATOM 2580 C CA . ILE A 1 318 ? 10.459 3.481 -16.282 1.00 95.06 318 ILE A CA 1
ATOM 2581 C C . ILE A 1 318 ? 9.073 2.941 -16.627 1.00 95.06 318 ILE A C 1
ATOM 2583 O O . ILE A 1 318 ? 8.072 3.559 -16.279 1.00 95.06 318 ILE A O 1
ATOM 2587 N N . TYR A 1 319 ? 9.018 1.778 -17.275 1.00 94.69 319 TYR A N 1
ATOM 2588 C CA . TYR A 1 319 ? 7.777 1.106 -17.635 1.00 94.69 319 TYR A CA 1
ATOM 2589 C C . TYR A 1 319 ? 6.884 0.889 -16.401 1.00 94.69 319 TYR A C 1
ATOM 2591 O O . TYR A 1 319 ? 5.725 1.301 -16.402 1.00 94.69 319 TYR A O 1
ATOM 2599 N N . ALA A 1 320 ? 7.431 0.320 -15.320 1.00 92.88 320 ALA A N 1
ATOM 2600 C CA . ALA A 1 320 ? 6.679 0.105 -14.086 1.00 92.88 320 ALA A CA 1
ATOM 2601 C C . ALA A 1 320 ? 6.266 1.430 -13.423 1.00 92.88 320 ALA A C 1
ATOM 2603 O O . ALA A 1 320 ? 5.128 1.566 -12.980 1.00 92.88 320 ALA A O 1
ATOM 2604 N N . ALA A 1 321 ? 7.159 2.420 -13.392 1.00 92.94 321 ALA A N 1
ATOM 2605 C CA . ALA A 1 321 ? 6.915 3.710 -12.756 1.00 92.94 321 ALA A CA 1
ATOM 2606 C C . ALA A 1 321 ? 5.827 4.539 -13.467 1.00 92.94 321 ALA A C 1
ATOM 2608 O O . ALA A 1 321 ? 5.043 5.204 -12.793 1.00 92.94 321 ALA A O 1
ATOM 2609 N N . ILE A 1 322 ? 5.708 4.460 -14.799 1.00 93.75 322 ILE A N 1
ATOM 2610 C CA . ILE A 1 322 ? 4.587 5.075 -15.536 1.00 93.75 322 ILE A CA 1
ATOM 2611 C C . ILE A 1 322 ? 3.255 4.495 -15.045 1.00 93.75 322 ILE A C 1
ATOM 2613 O O . ILE A 1 322 ? 2.329 5.246 -14.736 1.00 93.75 322 ILE A O 1
ATOM 2617 N N . ILE A 1 323 ? 3.165 3.165 -14.933 1.00 91.88 323 ILE A N 1
ATOM 2618 C CA . ILE A 1 323 ? 1.951 2.493 -14.455 1.00 91.88 323 ILE A CA 1
ATOM 2619 C C . ILE A 1 323 ? 1.664 2.896 -13.006 1.00 91.88 323 ILE A C 1
ATOM 2621 O O . ILE A 1 323 ? 0.552 3.309 -12.685 1.00 91.88 323 ILE A O 1
ATOM 2625 N N . GLN A 1 324 ? 2.678 2.839 -12.140 1.00 90.81 324 GLN A N 1
ATOM 2626 C CA . GLN A 1 324 ? 2.544 3.198 -10.729 1.00 90.81 324 GLN A CA 1
ATOM 2627 C C . GLN A 1 324 ? 2.041 4.632 -10.539 1.00 90.81 324 GLN A C 1
ATOM 2629 O O . GLN A 1 324 ? 1.144 4.851 -9.729 1.00 90.81 324 GLN A O 1
ATOM 2634 N N . ASN A 1 325 ? 2.559 5.597 -11.302 1.00 88.31 325 ASN A N 1
ATOM 2635 C CA . ASN A 1 325 ? 2.107 6.985 -11.223 1.00 88.31 325 ASN A CA 1
ATOM 2636 C C . ASN A 1 325 ? 0.640 7.136 -11.640 1.00 88.31 325 ASN A C 1
ATOM 2638 O O . ASN A 1 325 ? -0.128 7.779 -10.926 1.00 88.31 325 ASN A O 1
ATOM 2642 N N . LYS A 1 326 ? 0.249 6.525 -12.767 1.00 86.56 326 LYS A N 1
ATOM 2643 C CA . LYS A 1 326 ? -1.105 6.655 -13.325 1.00 86.56 326 LYS A CA 1
ATOM 2644 C C . LYS A 1 326 ? -2.189 6.084 -12.406 1.00 86.56 326 LYS A C 1
ATOM 2646 O O . LYS A 1 326 ? -3.322 6.548 -12.439 1.00 86.56 326 LYS A O 1
ATOM 2651 N N . PHE A 1 327 ? -1.835 5.113 -11.564 1.00 82.94 327 PHE A N 1
ATOM 2652 C CA . PHE A 1 327 ? -2.745 4.494 -10.593 1.0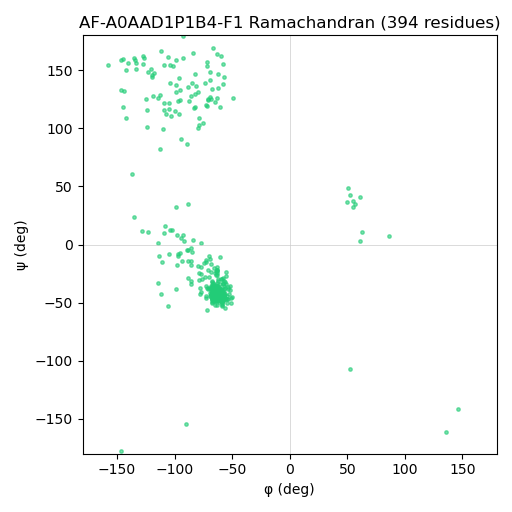0 82.94 327 PHE A CA 1
ATOM 2653 C C . PHE A 1 327 ? -2.453 4.865 -9.133 1.00 82.94 327 PHE A C 1
ATOM 2655 O O . PHE A 1 327 ? -3.009 4.265 -8.210 1.00 82.94 327 PHE A O 1
ATOM 2662 N N . HIS A 1 328 ? -1.569 5.838 -8.898 1.00 81.31 328 HIS A N 1
ATOM 2663 C CA . HIS A 1 328 ? -1.173 6.278 -7.559 1.00 81.31 328 HIS A CA 1
ATOM 2664 C C . HIS A 1 328 ? -0.712 5.124 -6.638 1.00 81.31 328 HIS A C 1
ATOM 2666 O O . HIS A 1 328 ? -1.072 5.054 -5.455 1.00 81.31 328 HIS A O 1
ATOM 2672 N N . LEU A 1 329 ? 0.087 4.204 -7.187 1.00 84.00 329 LEU A N 1
ATOM 2673 C CA . LEU A 1 329 ? 0.655 3.046 -6.493 1.00 84.00 329 LEU A CA 1
ATOM 2674 C C . LEU A 1 329 ? 1.997 3.410 -5.862 1.00 84.00 329 LEU A C 1
ATOM 2676 O O . LEU A 1 329 ? 3.062 3.219 -6.446 1.00 84.00 329 LEU A O 1
ATOM 2680 N N . TRP A 1 330 ? 1.939 3.940 -4.644 1.00 75.19 330 TRP A N 1
ATOM 2681 C CA . TRP A 1 330 ? 3.121 4.412 -3.928 1.00 75.19 330 TRP A CA 1
ATOM 2682 C C . TRP A 1 330 ? 3.543 3.447 -2.823 1.00 75.19 330 TRP A C 1
ATOM 2684 O O . TRP A 1 330 ? 2.830 3.259 -1.834 1.00 75.19 330 TRP A O 1
ATOM 2694 N N . PHE A 1 331 ? 4.742 2.887 -2.959 1.00 72.69 331 PHE A N 1
ATOM 2695 C CA . PHE A 1 331 ? 5.406 2.127 -1.904 1.00 72.69 331 PHE A CA 1
ATOM 2696 C C . PHE A 1 331 ? 6.491 3.013 -1.286 1.00 72.69 331 PHE A C 1
ATOM 2698 O O . PHE A 1 331 ? 7.475 3.335 -1.946 1.00 72.69 331 PHE A O 1
ATOM 2705 N N . ASP A 1 332 ? 6.295 3.450 -0.041 1.00 69.50 332 ASP A N 1
ATOM 2706 C CA . ASP A 1 332 ? 7.302 4.254 0.658 1.00 69.50 332 ASP A CA 1
ATOM 2707 C C . ASP A 1 332 ? 8.536 3.397 0.976 1.00 69.50 332 ASP A C 1
ATOM 2709 O O . ASP A 1 332 ? 8.424 2.333 1.590 1.00 69.50 332 ASP A O 1
ATOM 2713 N N . ASP A 1 333 ? 9.711 3.876 0.571 1.00 76.06 333 ASP A N 1
ATOM 2714 C CA . ASP A 1 333 ? 11.000 3.310 0.953 1.00 76.06 333 ASP A CA 1
ATOM 2715 C C . ASP A 1 333 ? 11.855 4.404 1.592 1.00 76.06 333 ASP A C 1
ATOM 2717 O O . ASP A 1 333 ? 12.490 5.224 0.922 1.00 76.06 333 ASP A O 1
ATOM 2721 N N . LYS A 1 334 ? 11.900 4.378 2.927 1.00 76.06 334 LYS A N 1
ATOM 2722 C CA . LYS A 1 334 ? 12.673 5.320 3.748 1.00 76.06 334 LYS A CA 1
ATOM 2723 C C . LYS A 1 334 ? 14.158 5.357 3.379 1.00 76.06 334 LYS A C 1
ATOM 2725 O O . LYS A 1 334 ? 14.819 6.361 3.629 1.00 76.06 334 LYS A O 1
ATOM 2730 N N . LYS A 1 335 ? 14.707 4.299 2.766 1.00 77.62 335 LYS A N 1
ATOM 2731 C CA . LYS A 1 335 ? 16.116 4.264 2.333 1.00 77.62 335 LYS A CA 1
ATOM 2732 C C . LYS A 1 335 ? 16.403 5.228 1.181 1.00 77.62 335 LYS A C 1
ATOM 2734 O O . LYS A 1 335 ? 17.568 5.528 0.924 1.00 77.62 335 LYS A O 1
ATOM 2739 N N . LEU A 1 336 ? 15.366 5.708 0.496 1.00 82.19 336 LEU A N 1
ATOM 2740 C CA . LEU A 1 336 ? 15.486 6.586 -0.664 1.00 82.19 336 LEU A CA 1
ATOM 2741 C C . LEU A 1 336 ? 15.413 8.078 -0.315 1.00 82.19 336 LEU A C 1
ATOM 2743 O O . LEU A 1 336 ? 15.813 8.900 -1.136 1.00 82.19 336 LEU A O 1
ATOM 2747 N N . HIS A 1 337 ? 14.966 8.443 0.894 1.00 80.38 337 HIS A N 1
ATOM 2748 C CA . HIS A 1 337 ? 14.729 9.846 1.276 1.00 80.38 337 HIS A CA 1
ATOM 2749 C C . HIS A 1 337 ? 16.003 10.709 1.243 1.00 80.38 337 HIS A C 1
ATOM 2751 O O . HIS A 1 337 ? 15.940 11.892 0.925 1.00 80.38 337 HIS A O 1
ATOM 2757 N N . ASP A 1 338 ? 17.173 10.114 1.483 1.00 87.00 338 ASP A N 1
ATOM 2758 C CA . ASP A 1 338 ? 18.460 10.826 1.511 1.00 87.00 338 ASP A CA 1
ATOM 2759 C C . ASP A 1 338 ? 19.178 10.921 0.157 1.00 87.00 338 ASP A C 1
ATOM 2761 O O . ASP A 1 338 ? 20.240 11.546 0.057 1.00 87.00 338 ASP A O 1
ATOM 2765 N N . VAL A 1 339 ? 18.646 10.288 -0.892 1.00 90.31 339 VAL A N 1
ATOM 2766 C CA . VAL A 1 339 ? 19.351 10.156 -2.177 1.00 90.31 339 VAL A CA 1
ATOM 2767 C C . VAL A 1 339 ? 19.557 11.511 -2.848 1.00 90.31 339 VAL A C 1
ATOM 2769 O O . VAL A 1 339 ? 20.665 11.782 -3.308 1.00 90.31 339 VAL A O 1
ATOM 2772 N N . GLN A 1 340 ? 18.544 12.383 -2.843 1.00 91.50 340 GLN A N 1
ATOM 2773 C CA . GLN A 1 340 ? 18.648 13.732 -3.408 1.00 91.50 340 GLN A CA 1
ATOM 2774 C C . GLN A 1 340 ? 19.760 14.540 -2.731 1.00 91.50 340 GLN A C 1
ATOM 2776 O O . GLN A 1 340 ? 20.600 15.130 -3.402 1.00 91.50 340 GLN A O 1
ATOM 2781 N N . ARG A 1 341 ? 19.811 14.510 -1.394 1.00 90.88 341 ARG A N 1
ATOM 2782 C CA . ARG A 1 341 ? 20.836 15.209 -0.608 1.00 90.88 341 ARG A CA 1
ATOM 2783 C C . ARG A 1 341 ? 22.240 14.663 -0.875 1.00 90.88 341 ARG A C 1
ATOM 2785 O O . ARG A 1 341 ? 23.196 15.429 -0.888 1.00 90.88 341 ARG A O 1
ATOM 2792 N N . ARG A 1 342 ? 22.379 13.347 -1.073 1.00 92.94 342 ARG A N 1
ATOM 2793 C CA . ARG A 1 342 ? 23.675 12.701 -1.352 1.00 92.94 342 ARG A CA 1
ATOM 2794 C C . ARG A 1 342 ? 24.173 12.913 -2.781 1.00 92.94 342 ARG A C 1
ATOM 2796 O O . ARG A 1 342 ? 25.384 12.894 -2.986 1.00 92.94 342 ARG A O 1
ATOM 2803 N N . TYR A 1 343 ? 23.275 13.064 -3.753 1.00 92.75 343 TYR A N 1
ATOM 2804 C CA . TYR A 1 343 ? 23.618 13.157 -5.175 1.00 92.75 343 TYR A CA 1
ATOM 2805 C C . TYR A 1 343 ? 22.817 14.261 -5.899 1.00 92.75 343 TYR A C 1
ATOM 2807 O O . TYR A 1 343 ? 22.088 13.947 -6.841 1.00 92.75 343 TYR A O 1
ATOM 2815 N N . PRO A 1 344 ? 22.940 15.540 -5.493 1.00 93.38 344 PRO A N 1
ATOM 2816 C CA . PRO A 1 344 ? 22.090 16.624 -5.996 1.00 93.38 344 PRO A CA 1
ATOM 2817 C C . PRO A 1 344 ? 22.268 16.887 -7.498 1.00 93.38 344 PRO A C 1
ATOM 2819 O O . PRO A 1 344 ? 21.287 16.983 -8.225 1.00 93.38 344 PRO A O 1
ATOM 2822 N N . GLU A 1 345 ? 23.503 16.907 -7.997 1.00 92.12 345 GLU A N 1
ATOM 2823 C CA . GLU A 1 345 ? 23.763 17.139 -9.425 1.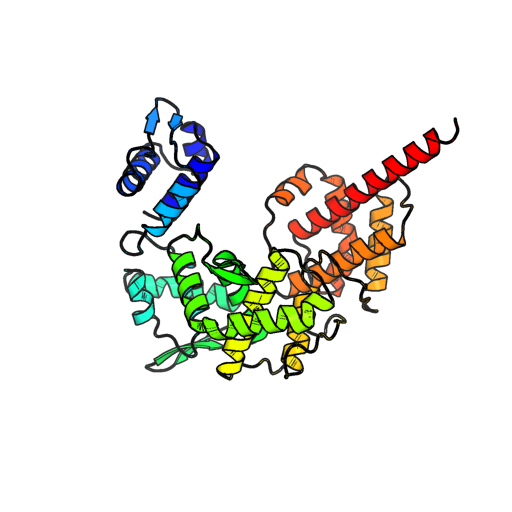00 92.12 345 GLU A CA 1
ATOM 2824 C C . GLU A 1 345 ? 23.193 16.011 -10.290 1.00 92.12 345 GLU A C 1
ATOM 2826 O O . GLU A 1 345 ? 22.491 16.251 -11.270 1.00 92.12 345 GLU A O 1
ATOM 2831 N N . LEU A 1 346 ? 23.446 14.752 -9.909 1.00 92.56 346 LEU A N 1
ATOM 2832 C CA . LEU A 1 346 ? 22.918 13.600 -10.640 1.00 92.56 346 LEU A CA 1
ATOM 2833 C C . LEU A 1 346 ? 21.386 13.575 -10.596 1.00 92.56 346 LEU A C 1
ATOM 2835 O O . LEU A 1 346 ? 20.754 13.210 -11.581 1.00 92.56 346 LEU A O 1
ATOM 2839 N N . TRP A 1 347 ? 20.789 13.990 -9.479 1.00 95.06 347 TRP A N 1
ATOM 2840 C CA . TRP A 1 347 ? 19.344 14.118 -9.347 1.00 95.06 347 TRP A CA 1
ATOM 2841 C C . TRP A 1 347 ? 18.743 15.081 -10.374 1.00 95.06 347 TRP A C 1
ATOM 2843 O O . TRP A 1 347 ? 17.793 14.710 -11.060 1.00 95.06 347 TRP A O 1
ATOM 2853 N N . GLU A 1 348 ? 19.302 16.285 -10.517 1.00 94.44 348 GLU A N 1
ATOM 2854 C CA . GLU A 1 348 ? 18.831 17.276 -11.497 1.00 94.44 348 GLU A CA 1
ATOM 2855 C C . GLU A 1 348 ? 18.924 16.746 -12.933 1.00 94.44 348 GLU A C 1
ATOM 2857 O O . GLU A 1 348 ? 17.992 16.906 -13.726 1.00 94.44 348 GLU A O 1
ATOM 2862 N N . HIS A 1 349 ? 20.005 16.030 -13.251 1.00 94.00 349 HIS A N 1
ATOM 2863 C CA . HIS A 1 349 ? 20.169 15.392 -14.556 1.00 94.00 349 HIS A CA 1
ATOM 2864 C C . HIS A 1 349 ? 19.127 14.299 -14.804 1.00 94.00 349 HIS A C 1
ATOM 2866 O O . HIS A 1 349 ? 18.535 14.255 -15.883 1.00 94.00 349 HIS A O 1
ATOM 2872 N N . VAL A 1 350 ? 18.867 13.434 -13.814 1.00 96.06 350 VAL A N 1
ATOM 2873 C CA . VAL A 1 350 ? 17.804 12.422 -13.916 1.00 96.06 350 VAL A CA 1
ATOM 2874 C C . VAL A 1 350 ? 16.456 13.087 -14.138 1.00 96.06 350 VAL A C 1
ATOM 2876 O O . VAL A 1 350 ? 15.730 12.687 -15.046 1.00 96.06 350 VAL A O 1
ATOM 2879 N N . GLN A 1 351 ? 16.140 14.114 -13.349 1.00 95.56 351 GLN A N 1
ATOM 2880 C CA . GLN A 1 351 ? 14.889 14.852 -13.464 1.00 95.56 351 GLN A CA 1
ATOM 2881 C C . GLN A 1 351 ? 14.723 15.453 -14.863 1.00 95.56 351 GLN A C 1
ATOM 2883 O O . GLN A 1 351 ? 13.644 15.374 -15.438 1.00 95.56 351 GLN A O 1
ATOM 2888 N N . TYR A 1 352 ? 15.784 16.015 -15.443 1.00 95.56 352 TYR A N 1
ATOM 2889 C CA . TYR A 1 352 ? 15.748 16.527 -16.810 1.00 95.56 352 TYR A CA 1
ATOM 2890 C C . TYR A 1 352 ? 15.551 15.412 -17.850 1.00 95.56 352 TYR A C 1
ATOM 2892 O O . TYR A 1 352 ? 14.716 15.546 -18.745 1.00 95.56 352 TYR A O 1
ATOM 2900 N N . ALA A 1 353 ? 16.273 14.297 -17.718 1.00 96.12 353 ALA A N 1
ATOM 2901 C CA . ALA A 1 353 ? 16.291 13.209 -18.698 1.00 96.12 353 ALA A CA 1
ATOM 2902 C C . ALA A 1 353 ? 14.953 12.457 -18.843 1.00 96.12 353 ALA A C 1
ATOM 2904 O O . ALA A 1 353 ? 14.737 11.787 -19.857 1.00 96.12 353 ALA A O 1
ATOM 2905 N N . VAL A 1 354 ? 14.062 12.547 -17.849 1.00 96.50 354 VAL A N 1
ATOM 2906 C CA . VAL A 1 354 ? 12.742 11.893 -17.874 1.00 96.50 354 VAL A CA 1
ATOM 2907 C C . VAL A 1 354 ? 11.597 12.808 -18.321 1.00 96.50 354 VAL A C 1
ATOM 2909 O O . VAL A 1 354 ? 10.510 12.300 -18.591 1.00 96.50 354 VAL A O 1
ATOM 2912 N N . LYS A 1 355 ? 11.819 14.123 -18.482 1.00 95.50 355 LYS A N 1
ATOM 2913 C CA . LYS A 1 355 ? 10.755 15.099 -18.807 1.00 95.50 355 LYS A CA 1
ATOM 2914 C C . LYS A 1 355 ? 9.968 14.768 -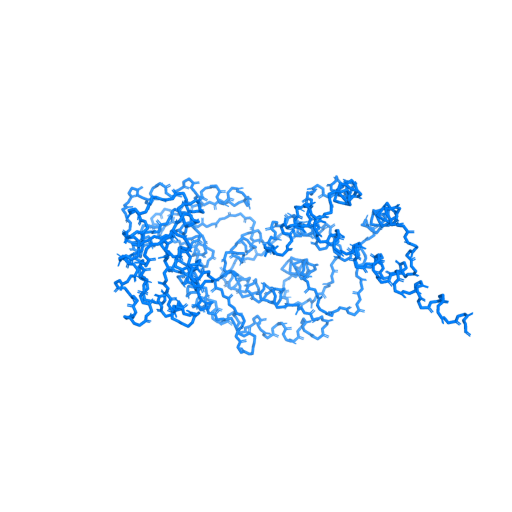20.070 1.00 95.50 355 LYS A C 1
ATOM 2916 O O . LYS A 1 355 ? 8.765 14.998 -20.137 1.00 95.50 355 LYS A O 1
ATOM 2921 N N . GLU A 1 356 ? 10.645 14.242 -21.087 1.00 95.75 356 GLU A N 1
ATOM 2922 C CA . GLU A 1 356 ? 9.991 13.880 -22.347 1.00 95.75 356 GLU A CA 1
ATOM 2923 C C . GLU A 1 356 ? 8.958 12.757 -22.139 1.00 95.75 356 GLU A C 1
ATOM 2925 O O . GLU A 1 356 ? 7.878 12.775 -22.728 1.00 95.75 356 GLU A O 1
ATOM 2930 N N . ILE A 1 357 ? 9.273 11.810 -21.250 1.00 95.88 357 ILE A N 1
ATOM 2931 C CA . ILE A 1 357 ? 8.386 10.707 -20.868 1.00 95.88 357 ILE A CA 1
ATOM 2932 C C . ILE A 1 357 ? 7.241 11.231 -19.999 1.00 95.88 357 ILE A C 1
ATOM 2934 O O . ILE A 1 357 ? 6.089 10.890 -20.249 1.00 95.88 357 ILE A O 1
ATOM 2938 N N . GLU A 1 358 ? 7.534 12.094 -19.023 1.00 95.06 358 GLU A N 1
ATOM 2939 C CA . GLU A 1 358 ? 6.514 12.749 -18.189 1.00 95.06 358 GLU A CA 1
ATOM 2940 C C . GLU A 1 358 ? 5.461 13.465 -19.033 1.00 95.06 358 GLU A C 1
ATOM 2942 O O . GLU A 1 358 ? 4.260 13.276 -18.839 1.00 95.06 358 GLU A O 1
ATOM 2947 N N . HIS A 1 359 ? 5.916 14.228 -20.027 1.00 94.44 359 HIS A N 1
ATOM 2948 C CA . HIS A 1 359 ? 5.039 14.949 -20.935 1.00 94.44 359 HIS A CA 1
ATOM 2949 C C . HIS A 1 359 ? 4.179 14.006 -21.787 1.00 94.44 359 HIS A C 1
ATOM 2951 O O . HIS A 1 359 ? 2.967 14.195 -21.872 1.00 94.44 359 HIS A O 1
ATOM 2957 N N . HIS A 1 360 ? 4.779 12.979 -22.399 1.00 94.56 360 HIS A N 1
ATOM 2958 C CA . HIS A 1 360 ? 4.061 12.088 -23.315 1.00 94.56 360 HIS A CA 1
ATOM 2959 C C . HIS A 1 360 ? 3.047 11.177 -22.605 1.00 94.56 360 HIS A C 1
ATOM 2961 O O . HIS A 1 360 ? 1.960 10.952 -23.129 1.00 94.56 360 HIS A O 1
ATOM 2967 N N . TRP A 1 361 ? 3.372 10.683 -21.405 1.00 93.19 361 TRP A N 1
ATOM 2968 C CA . TRP A 1 361 ? 2.480 9.826 -20.610 1.00 93.19 361 TRP A CA 1
ATOM 2969 C C . TRP A 1 361 ? 1.628 10.591 -19.587 1.00 93.19 361 TRP A C 1
ATOM 2971 O O . TRP A 1 361 ? 0.921 9.951 -18.812 1.00 93.19 361 TRP A O 1
ATOM 2981 N N . GLN A 1 362 ? 1.672 11.931 -19.587 1.00 91.69 362 GLN A N 1
ATOM 2982 C CA . GLN A 1 362 ? 0.921 12.797 -18.664 1.00 91.69 362 GLN A CA 1
ATOM 2983 C C . GLN A 1 362 ? 1.099 12.381 -17.197 1.00 91.69 362 GLN A C 1
ATOM 2985 O O . GLN A 1 362 ? 0.147 12.210 -16.439 1.00 91.69 362 GLN A O 1
ATOM 2990 N N . THR A 1 363 ? 2.354 12.178 -16.811 1.00 90.31 363 THR A N 1
ATOM 2991 C CA . THR A 1 363 ? 2.742 11.620 -15.517 1.00 90.31 363 THR A CA 1
ATOM 2992 C C . THR A 1 363 ? 3.869 12.434 -14.900 1.00 90.31 363 THR A C 1
ATOM 2994 O O . THR A 1 363 ? 4.628 13.074 -15.616 1.00 90.31 363 THR A O 1
ATOM 2997 N N . THR A 1 364 ? 4.041 12.337 -13.581 1.00 90.56 364 THR A N 1
ATOM 2998 C CA . THR A 1 364 ? 5.173 12.947 -12.871 1.00 90.56 364 THR A CA 1
ATOM 2999 C C . THR A 1 364 ? 5.915 11.888 -12.071 1.00 90.56 364 THR A C 1
ATOM 3001 O O . THR A 1 364 ? 5.313 11.200 -11.247 1.00 90.56 364 THR A O 1
ATOM 3004 N N . PHE A 1 365 ? 7.222 11.746 -12.281 1.00 91.19 365 PHE A N 1
ATOM 3005 C CA . PHE A 1 365 ? 8.045 10.865 -11.460 1.00 91.19 365 PHE A CA 1
ATOM 3006 C C . PHE A 1 365 ? 8.247 11.492 -10.077 1.00 91.19 365 PHE A C 1
ATOM 3008 O O . PHE A 1 365 ? 8.793 12.584 -9.935 1.00 91.19 365 PHE A O 1
ATOM 3015 N N . SER A 1 366 ? 7.813 10.788 -9.030 1.00 89.75 366 SER A N 1
ATOM 3016 C CA . SER A 1 366 ? 8.021 11.231 -7.651 1.00 89.75 366 SER A CA 1
ATOM 3017 C C . SER A 1 366 ? 9.497 11.220 -7.250 1.00 89.75 366 SER A C 1
ATOM 3019 O O . SER A 1 366 ? 10.346 10.606 -7.899 1.00 89.75 366 SER A O 1
ATOM 3021 N N . ALA A 1 367 ? 9.794 11.816 -6.093 1.00 89.75 367 ALA A N 1
ATOM 3022 C CA . ALA A 1 367 ? 11.119 11.758 -5.484 1.00 89.75 367 ALA A CA 1
ATOM 3023 C C . ALA A 1 367 ? 11.637 10.313 -5.315 1.00 89.75 367 ALA A C 1
ATOM 3025 O O . ALA A 1 367 ? 12.813 10.046 -5.538 1.00 89.75 367 ALA A O 1
ATOM 3026 N N . ILE A 1 368 ? 10.764 9.354 -4.994 1.00 89.31 368 ILE A N 1
ATOM 3027 C CA . ILE A 1 368 ? 11.133 7.934 -4.878 1.00 89.31 368 ILE A CA 1
ATOM 3028 C C . ILE A 1 368 ? 11.577 7.370 -6.234 1.00 89.31 368 ILE A C 1
ATOM 3030 O O . ILE A 1 368 ? 12.566 6.633 -6.315 1.00 89.31 368 ILE A O 1
ATOM 3034 N N . HIS A 1 369 ? 10.886 7.745 -7.312 1.00 91.69 369 HIS A N 1
ATOM 3035 C CA . HIS A 1 369 ? 11.244 7.288 -8.647 1.00 91.69 369 HIS A CA 1
ATOM 3036 C C . HIS A 1 369 ? 12.583 7.865 -9.114 1.00 91.69 369 HIS A C 1
ATOM 3038 O O . HIS A 1 369 ? 13.450 7.121 -9.579 1.00 91.69 369 HIS A O 1
ATOM 3044 N N . LEU A 1 370 ? 12.780 9.171 -8.922 1.00 93.88 370 LEU A N 1
ATOM 3045 C CA . LEU A 1 370 ? 14.035 9.847 -9.248 1.00 93.88 370 LEU A CA 1
ATOM 3046 C C . LEU A 1 370 ? 15.200 9.277 -8.426 1.00 93.88 370 LEU A C 1
ATOM 3048 O O . LEU A 1 370 ? 16.247 8.954 -8.987 1.00 93.88 370 LEU A O 1
ATOM 3052 N N . ALA A 1 371 ? 14.996 9.044 -7.125 1.00 93.75 371 ALA A N 1
ATOM 3053 C CA . ALA A 1 371 ? 15.979 8.399 -6.258 1.00 93.75 371 ALA A CA 1
ATOM 3054 C C . ALA A 1 371 ? 16.386 7.016 -6.782 1.00 93.75 371 ALA A C 1
ATOM 3056 O O . ALA A 1 371 ? 17.570 6.680 -6.817 1.00 93.75 371 ALA A O 1
ATOM 3057 N N . THR A 1 372 ? 15.416 6.214 -7.222 1.00 93.00 372 THR A N 1
ATOM 3058 C CA . THR A 1 372 ? 15.687 4.866 -7.732 1.00 93.00 372 THR A CA 1
ATOM 3059 C C . THR A 1 372 ? 16.502 4.910 -9.024 1.00 93.00 372 THR A C 1
ATOM 3061 O O . THR A 1 372 ? 17.490 4.184 -9.141 1.00 93.00 372 THR A O 1
ATOM 3064 N N . LEU A 1 373 ? 16.173 5.808 -9.959 1.00 94.62 373 LEU A N 1
ATOM 3065 C CA . LEU A 1 373 ? 16.969 6.028 -11.174 1.00 94.62 373 LEU A CA 1
ATOM 3066 C C . LEU A 1 373 ? 18.401 6.459 -10.851 1.00 94.62 373 LEU A C 1
ATOM 3068 O O . LEU A 1 373 ? 19.345 5.893 -11.400 1.00 94.62 373 LEU A O 1
ATOM 3072 N N . VAL A 1 374 ? 18.581 7.395 -9.914 1.00 94.94 374 VAL A N 1
ATOM 3073 C CA . VAL A 1 374 ? 19.908 7.807 -9.431 1.00 94.94 374 VAL A CA 1
ATOM 3074 C C . VAL A 1 374 ? 20.705 6.594 -8.938 1.00 94.94 374 VAL A C 1
ATOM 3076 O O . VAL A 1 374 ? 21.860 6.408 -9.326 1.00 94.94 374 VAL A O 1
ATOM 3079 N N . LEU A 1 375 ? 20.098 5.721 -8.130 1.00 93.88 375 LEU A N 1
ATOM 3080 C CA . LEU A 1 375 ? 20.770 4.523 -7.619 1.00 93.88 375 LEU A CA 1
ATOM 3081 C C . LEU A 1 375 ? 21.082 3.491 -8.714 1.00 93.88 375 LEU A C 1
ATOM 3083 O O . LEU A 1 375 ? 22.163 2.896 -8.680 1.00 93.88 375 LEU A O 1
ATOM 3087 N N . ILE A 1 376 ? 20.203 3.314 -9.709 1.00 93.06 376 ILE A N 1
ATOM 3088 C CA . ILE A 1 376 ? 20.486 2.488 -10.896 1.00 93.06 376 ILE A CA 1
ATOM 3089 C C . ILE A 1 376 ? 21.728 3.033 -11.613 1.00 93.06 376 ILE A C 1
ATOM 3091 O O . ILE A 1 376 ? 22.663 2.281 -11.891 1.00 93.06 376 ILE A O 1
ATOM 3095 N N . ILE A 1 377 ? 21.812 4.345 -11.834 1.00 92.44 377 ILE A N 1
ATOM 3096 C CA . ILE A 1 377 ? 22.966 4.973 -12.491 1.00 92.44 377 ILE A CA 1
ATOM 3097 C C . ILE A 1 377 ? 24.252 4.745 -11.680 1.00 92.44 377 ILE A C 1
ATOM 3099 O O . ILE A 1 377 ? 25.262 4.287 -12.225 1.00 92.44 377 ILE A O 1
ATOM 3103 N N . LYS A 1 378 ? 24.221 4.971 -10.358 1.00 91.50 378 LYS A N 1
ATOM 3104 C CA . LYS A 1 378 ? 25.382 4.748 -9.472 1.00 91.50 378 LYS A CA 1
ATOM 3105 C C . LYS A 1 378 ? 25.838 3.287 -9.461 1.00 91.50 378 LYS A C 1
ATOM 3107 O O . LYS A 1 378 ? 27.044 3.030 -9.448 1.00 91.50 378 LYS A O 1
ATOM 3112 N N . LYS A 1 379 ? 24.909 2.327 -9.522 1.00 91.62 379 LYS A N 1
ATOM 3113 C CA . LYS A 1 379 ? 25.215 0.892 -9.641 1.00 91.62 379 LYS A CA 1
ATOM 3114 C C . LYS A 1 379 ? 26.050 0.603 -10.892 1.00 91.62 379 LYS A C 1
ATOM 3116 O O . LYS A 1 379 ? 27.053 -0.105 -10.794 1.00 91.62 379 LYS A O 1
ATOM 3121 N N . TYR A 1 380 ? 25.683 1.151 -12.052 1.00 90.00 380 TYR A N 1
ATOM 3122 C CA . TYR A 1 380 ? 26.459 0.955 -13.284 1.00 90.00 380 TYR A CA 1
ATOM 3123 C C . TYR A 1 380 ? 27.789 1.705 -13.269 1.00 90.00 380 TYR A C 1
ATOM 3125 O O . TYR A 1 380 ? 28.798 1.131 -13.678 1.00 90.00 380 TYR A O 1
ATOM 3133 N N . ALA A 1 381 ? 27.831 2.922 -12.721 1.00 87.19 381 ALA A N 1
ATOM 3134 C CA . ALA A 1 381 ? 29.078 3.665 -12.543 1.00 87.19 381 ALA A CA 1
ATOM 3135 C C . ALA A 1 381 ? 30.122 2.848 -11.753 1.00 87.19 381 ALA A C 1
ATOM 3137 O O . ALA A 1 381 ? 31.282 2.750 -12.160 1.00 87.19 381 ALA A O 1
ATOM 3138 N N . LEU A 1 382 ? 29.693 2.198 -10.662 1.00 86.75 382 LEU A N 1
ATOM 3139 C CA . LEU A 1 382 ? 30.538 1.323 -9.844 1.00 86.75 382 LEU A CA 1
ATOM 3140 C C . LEU A 1 382 ? 30.953 0.046 -10.584 1.00 86.75 382 LEU A C 1
ATOM 3142 O O . LEU A 1 382 ? 32.137 -0.292 -10.598 1.00 86.75 382 LEU A O 1
ATOM 3146 N N . LYS A 1 383 ? 30.007 -0.654 -11.227 1.00 84.06 383 LYS A N 1
ATOM 3147 C CA . LYS A 1 383 ? 30.306 -1.875 -11.998 1.00 84.06 383 LYS A CA 1
ATOM 3148 C C . LYS A 1 383 ? 31.336 -1.618 -13.100 1.00 84.06 383 LYS A C 1
ATOM 3150 O O . LYS A 1 383 ? 32.276 -2.397 -13.245 1.00 84.06 383 LYS A O 1
ATOM 3155 N N . ASN A 1 384 ? 31.190 -0.520 -13.840 1.00 80.25 384 ASN A N 1
ATOM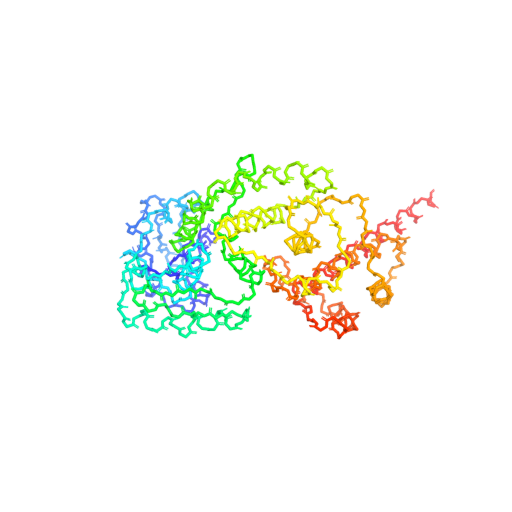 3156 C CA . ASN A 1 384 ? 32.103 -0.173 -14.928 1.00 80.25 384 ASN A CA 1
ATOM 3157 C C . ASN A 1 384 ? 33.496 0.197 -14.402 1.00 80.25 384 ASN A C 1
ATOM 3159 O O . ASN A 1 384 ? 34.487 -0.236 -14.984 1.00 80.25 384 ASN A O 1
ATOM 3163 N N . ARG A 1 385 ? 33.593 0.888 -13.255 1.00 76.94 385 ARG A N 1
ATOM 3164 C CA . ARG A 1 385 ? 34.882 1.173 -12.601 1.00 76.94 385 ARG A CA 1
ATOM 3165 C C . ARG A 1 385 ? 35.629 -0.107 -12.216 1.00 76.94 385 ARG A C 1
ATOM 3167 O O . ARG A 1 385 ? 36.822 -0.219 -12.477 1.00 76.94 385 ARG A O 1
ATOM 3174 N N . VAL A 1 386 ? 34.937 -1.089 -11.634 1.00 74.19 386 VAL A N 1
ATOM 3175 C CA . VAL A 1 386 ? 35.543 -2.386 -11.271 1.00 74.19 386 VAL A CA 1
ATOM 3176 C C . VAL A 1 386 ? 36.039 -3.137 -12.511 1.00 74.19 386 VAL A C 1
ATOM 3178 O O . VAL A 1 386 ? 37.124 -3.716 -12.489 1.00 74.19 386 VAL A O 1
ATOM 3181 N N . LEU A 1 387 ? 35.273 -3.114 -13.604 1.00 69.31 387 LEU A N 1
ATOM 3182 C CA . LEU A 1 387 ? 35.669 -3.745 -14.866 1.00 69.31 387 LEU A CA 1
ATOM 3183 C C . LEU A 1 387 ? 36.868 -3.046 -15.522 1.00 69.31 387 LEU A C 1
ATOM 3185 O O . LEU A 1 387 ? 37.750 -3.733 -16.035 1.00 69.31 387 LEU A O 1
ATOM 3189 N N . ALA A 1 388 ? 36.930 -1.713 -15.470 1.00 62.69 388 ALA A N 1
ATOM 3190 C CA . ALA A 1 388 ? 38.071 -0.945 -15.960 1.00 62.69 388 ALA A CA 1
ATOM 3191 C C . ALA A 1 388 ? 39.355 -1.292 -15.185 1.00 62.69 388 ALA A C 1
ATOM 3193 O O . ALA A 1 388 ? 40.368 -1.605 -15.800 1.00 62.69 388 ALA A O 1
ATOM 3194 N N . ILE A 1 389 ? 39.288 -1.357 -13.847 1.00 65.75 389 ILE A N 1
ATOM 3195 C CA . ILE A 1 389 ? 40.428 -1.745 -12.995 1.00 65.75 389 ILE A CA 1
ATOM 3196 C C . ILE A 1 389 ? 40.905 -3.172 -13.310 1.00 65.75 389 ILE A C 1
ATOM 3198 O O . ILE A 1 389 ? 42.106 -3.406 -13.416 1.00 65.75 389 ILE A O 1
ATOM 3202 N N . ARG A 1 390 ? 39.985 -4.129 -13.507 1.00 60.22 390 ARG A N 1
ATOM 3203 C CA . ARG A 1 390 ? 40.345 -5.513 -13.868 1.00 60.22 390 ARG A CA 1
ATOM 3204 C C . ARG A 1 390 ? 41.048 -5.609 -15.221 1.00 60.22 390 ARG A C 1
ATOM 3206 O O . ARG A 1 390 ? 41.995 -6.374 -15.333 1.00 60.22 390 ARG A O 1
ATOM 3213 N N . LYS A 1 391 ? 40.616 -4.830 -16.219 1.00 57.91 391 LYS A N 1
ATOM 3214 C CA . LYS A 1 391 ? 41.279 -4.779 -17.533 1.00 57.91 391 LYS A CA 1
ATOM 3215 C C . LYS A 1 391 ? 42.679 -4.167 -17.455 1.00 57.91 391 LYS A C 1
ATOM 3217 O O . LYS A 1 391 ? 43.571 -4.639 -18.147 1.00 57.91 391 LYS A O 1
ATOM 3222 N N . SER A 1 392 ? 42.879 -3.163 -16.602 1.00 55.97 392 SER A N 1
ATOM 3223 C CA . SER A 1 392 ? 44.199 -2.557 -16.384 1.00 55.97 392 SER A CA 1
ATOM 3224 C C . SER A 1 392 ? 45.145 -3.454 -15.575 1.00 55.97 392 SER A C 1
ATOM 3226 O O . SER A 1 392 ? 46.353 -3.373 -15.757 1.00 55.97 392 SER A O 1
ATOM 3228 N N . GLY A 1 393 ? 44.615 -4.317 -14.700 1.00 50.03 393 GLY A N 1
ATOM 3229 C CA . GLY A 1 393 ? 45.399 -5.262 -13.894 1.00 50.03 393 GLY A CA 1
ATOM 3230 C C . GLY A 1 393 ? 45.733 -6.594 -14.579 1.00 50.03 393 GLY A C 1
ATOM 3231 O O . GLY A 1 393 ? 46.587 -7.312 -14.082 1.00 50.03 393 GLY A O 1
ATOM 3232 N N . SER A 1 394 ? 45.088 -6.932 -15.701 1.00 47.12 394 SER A N 1
ATOM 3233 C CA . SER A 1 394 ? 45.393 -8.125 -16.516 1.00 47.12 394 SER A CA 1
ATOM 3234 C C . SER A 1 394 ? 46.387 -7.855 -17.657 1.00 47.12 394 SER A C 1
ATOM 3236 O O . SER A 1 394 ? 46.540 -8.688 -18.546 1.00 47.12 394 SER A O 1
ATOM 3238 N N . LEU A 1 395 ? 46.981 -6.659 -17.682 1.00 42.50 395 LEU A N 1
ATOM 3239 C CA . LEU A 1 395 ? 48.004 -6.217 -18.641 1.00 42.50 395 LEU A CA 1
ATOM 3240 C C . LEU A 1 395 ? 49.404 -6.109 -17.996 1.00 42.50 395 LEU A C 1
ATOM 3242 O O . LEU A 1 395 ? 50.298 -5.493 -18.572 1.00 42.50 395 LEU A O 1
ATOM 3246 N N . LEU A 1 396 ? 49.582 -6.714 -16.820 1.00 37.03 396 LEU A N 1
ATOM 3247 C CA . LEU A 1 396 ? 50.858 -6.992 -16.153 1.00 37.03 396 LEU A CA 1
ATOM 3248 C C . LEU A 1 396 ? 50.997 -8.509 -16.023 1.00 37.03 396 LEU A C 1
ATOM 3250 O O . LEU A 1 396 ? 52.147 -8.987 -16.117 1.00 37.03 396 LEU A O 1
#